Protein 5WSZ (pdb70)

InterPro domains:
  IPR004302 Cellulose/chitin-binding protein, N-terminal [PF03067] (35-198)
  IPR014756 Immunoglobulin E-set [SSF81296] (35-200)
  IPR051024 GlcNAc and Chitin Interaction and Degradation [PTHR34823] (8-205)

Organism: Bacillus thuringiensis subsp. kurstaki (NCBI:txid29339)

Sequence (673 aa):
HGYVESPASRSYLCKQGVNVNCGPIQYEPQSVEGIGGFPQLGPSDGQIAGAGHFPALDVQTVDRWKKVTLNGGTNTFKWKLTAPHSTKEWKYYITKKGWNPNKPLTRSDLDLVPFYVKNDGGARPGTTVTHEANVPTDRSGYHLILAVWEIADTGNAFYQVIDVNLLNNHGYVESPASRSYLCKQGVNVNCGPIQYEPQSVEGIGGFPQLGPSDGQIAGAGHFPALDVQTVDRWKKVTLNGGTNTFKWKLTAPHSTKEWKYYITKKGWNPNKPLTRSDLDLVPFYVKNDGGARPGTTVTHEANVPTDRSGYHLILAVWEIADTGNAFYQVIDVNLLNHGYVESPASRSYLCKQGVNVNCGPIQYEPQSVEGIGGFPQLGPSDGQIAGAGHFPALDVQTVDRWKKVTLNGGTNTFKWKLTAPHSTKEWKYYITKKGWNPNKPLTRSDLDLVPFYVKNDGGARPGTTVTHEANVPTDRSGYHLILAVWEIADTGNAFYQVIDVNLLNHGYVESPASRSYLCKQGVNVNCGPIQYEPQSVEGIGGFPQLGPSDGQIAGAGHFPALDVQTVDRWKKVTLNGGTNTFKWKLTAPHSTKEWKYYITKKGWNPNKPLTRSDLDLVPFYVKNDGGARPGTTVTHEANVPTDRSGYHLILAVWEIADTGNAFYQVIDVNLLN

Foldseek 3Di:
DKAWPPVQFQLNCLLVVNAPDQPPSVVPVQPLKAFDPPPVDWAAFLCQQSRVPSNSRQQFDQPRTDAAEDEAFKDKIKMFHPDWAQFAKKFKKKFDQPADRNDGGGPVRIPRHTQDMGGPPRDTDDRMDMDIGGGDQPHFAWMKMWIWTQHDPDSMIHITIHTHGYDHD/DKAWPPVQFQLNCLLVVVAPDQPDSSNPLQPLKEFDPPPVDWAAFLCQQSRVDRNSSQQFDQPRTDAAEDEFFKDKIKMAHPPWAFFQKKFKKKFDQPADRNGGGHPVRIPSHTQDMGGPNRHTDDRMDMDIGGGDQPHFAWMKMWIKTAHPPPRMIHITIHTHGYHD/DKAWPPVQFQLNCLLVVNAPPQPPSVVPVTPLKAFDPPPVDWAAFLCQASRPPSNSRQQFDPPRTDAAEDEFFKDKIKMAHPDWAFFAKKFKKKFDQDADRNGGGGPVRIPRHGQDMDGPPRDTDDRMDMDIGGGDNPHFAWMKMWIWTCHDPDSMIHITIHTHGYHD/DKAWPPVQFQLNCLLVVVAPPQPPSSVPVTPLKAFDPPPVDWDAFLCQQSRVPSNSSQQFDQPRTDAAEDEFFKDKIKMAAPDWFFFAKKFKKKFDQDADRNHGGGVVRIPSHTQDMGGPRRHIDDRMDMDIGGGDNPHFAWMKMWIKTQGPPDSMIHITIHTHGYDD

Secondary structure (DSSP, 8-state):
-EEEEETTPHHHHHHTTSS---GGGGG-GGG-EEE-STTTSSSPTT-TTTTTS-GGGG---SSSSPPEEEESEEEEEEEEESS---EEEEEEEEB-TT--TTS---GGGB-SS-SEEEE-TTPPP-SEEEEEEEE-SS--EEEEEEEEEEESSSSEEEEEEEEEEEE--/-EEEEETTPHHHHHHTTSS----GGGG-GGG-EEE-STTTSSSPTT-TTTTTS-GGGG---SSSSPPEEE-SEEEEEEEEESS---EEEEEEEEE-TT--TTS---GGGEEEEEEEEEE-TT----SEEEEEEEE-SS--EEEEEEEEEEESSS-EEEEEEEEEEE--/-EEEEETTPHHHHHHTTSS---GGGGG-GGG-EEE-STTTSSSPTT-TTTTTS-GGGG---SSSSPPEEE-SEEEEEEEEESS---EEEEEEEEB-TT--TTS---GGGB-SS-SEEEE-TTPPP-SEEEEEEEE-SS--EEEEEEEEEEESSSSEEEEEEEEEEE--/-EEEEETTPHHHHHHTTSS---GGGGG-GGG-EEE-STTTSSSPTT-TTTTTS-GGGG---SSSSPPEEEESEEEEEEEEESS---EEEEEEEEE-TT--TTS---GGGEEEEEEEEEE-TTPPP-SEEEEEEEE-SS--EEEEEEEEEEESSSSEEEEEEEEEEEE-

Structure (mmCIF, N/CA/C/O backbone):
data_5WSZ
#
_entry.id   5WSZ
#
_cell.length_a   73.021
_cell.length_b   73.446
_cell.length_c   113.583
_cell.angle_alpha   90.00
_cell.angle_beta   90.00
_cell.angle_gamma   90.00
#
_symmetry.space_group_name_H-M   'P 21 21 21'
#
loop_
_entity.id
_entity.type
_entity.pdbx_description
1 polymer LpmO10A
2 non-polymer 'COPPER (II) ION'
3 water water
#
loop_
_atom_site.group_PDB
_atom_site.id
_atom_site.type_symbol
_atom_site.label_atom_id
_atom_site.label_alt_id
_atom_site.label_comp_id
_atom_site.label_asym_id
_atom_site.label_entity_id
_atom_site.label_seq_id
_atom_site.pdbx_PDB_ins_code
_atom_site.Cartn_x
_atom_site.Cartn_y
_atom_site.Cartn_z
_atom_site.occupancy
_atom_site.B_iso_or_equiv
_atom_site.auth_seq_id
_atom_site.auth_comp_id
_atom_site.auth_asym_id
_atom_site.auth_atom_id
_atom_site.pdbx_PDB_model_num
ATOM 1 N N . HIS A 1 1 ? 19.581 -12.995 -15.266 1.00 29.33 1 HIS A N 1
ATOM 2 C CA . HIS A 1 1 ? 19.931 -11.985 -14.277 1.00 26.74 1 HIS A CA 1
ATOM 3 C C . HIS A 1 1 ? 21.435 -11.889 -14.081 1.00 25.03 1 HIS A C 1
ATOM 4 O O . HIS A 1 1 ? 22.151 -12.886 -14.168 1.00 28.72 1 HIS A O 1
ATOM 11 N N . GLY A 1 2 ? 21.903 -10.684 -13.777 1.00 25.45 2 GLY A N 1
ATOM 12 C CA . GLY A 1 2 ? 23.317 -10.454 -13.576 1.00 25.68 2 GLY A CA 1
ATOM 13 C C . GLY A 1 2 ? 23.668 -8.998 -13.351 1.00 23.91 2 GLY A C 1
ATOM 14 O O . GLY A 1 2 ? 22.847 -8.107 -13.563 1.00 26.25 2 GLY A O 1
ATOM 15 N N . TYR A 1 3 ? 24.903 -8.759 -12.924 1.00 27.19 3 TYR A N 1
ATOM 16 C CA . TYR A 1 3 ? 25.386 -7.407 -12.682 1.00 27.83 3 TYR A CA 1
ATOM 17 C C . TYR A 1 3 ? 26.866 -7.303 -13.030 1.00 27.58 3 TYR A C 1
ATOM 18 O O . TYR A 1 3 ? 27.556 -8.315 -13.140 1.00 26.00 3 TYR A O 1
ATOM 27 N N . VAL A 1 4 ? 27.350 -6.077 -13.204 1.00 21.99 4 VAL A N 1
ATOM 28 C CA . VAL A 1 4 ? 28.764 -5.860 -13.479 1.00 21.50 4 VAL A CA 1
ATOM 29 C C . VAL A 1 4 ? 29.564 -5.862 -12.182 1.00 26.10 4 VAL A C 1
ATOM 30 O O . VAL A 1 4 ? 29.499 -4.916 -11.395 1.00 30.92 4 VAL A O 1
ATOM 34 N N . GLU A 1 5 ? 30.313 -6.938 -11.965 1.00 24.00 5 GLU A N 1
ATOM 35 C CA . GLU A 1 5 ? 31.114 -7.099 -10.758 1.00 25.32 5 GLU A CA 1
ATOM 36 C C . GLU A 1 5 ? 32.285 -6.125 -10.727 1.00 25.84 5 GLU A C 1
ATOM 37 O O . GLU A 1 5 ? 32.618 -5.569 -9.680 1.00 27.23 5 GLU A O 1
ATOM 43 N N . SER A 1 6 ? 32.901 -5.919 -11.885 1.00 26.56 6 SER A N 1
ATOM 44 C CA . SER A 1 6 ? 34.093 -5.088 -11.984 1.00 25.10 6 SER A CA 1
ATOM 45 C C . SER A 1 6 ? 34.171 -4.457 -13.372 1.00 21.74 6 SER A C 1
ATOM 46 O O . SER A 1 6 ? 34.195 -5.171 -14.373 1.00 21.45 6 SER A O 1
ATOM 49 N N . PRO A 1 7 ? 34.204 -3.115 -13.439 1.00 21.67 7 PRO A N 1
ATOM 50 C CA . PRO A 1 7 ? 34.136 -2.174 -12.313 1.00 21.00 7 PRO A CA 1
ATOM 51 C C . PRO A 1 7 ? 32.774 -2.166 -11.623 1.00 23.39 7 PRO A C 1
ATOM 52 O O . PRO A 1 7 ? 31.751 -2.305 -12.292 1.00 22.64 7 PRO A O 1
ATOM 56 N N . ALA A 1 8 ? 32.777 -2.000 -10.303 1.00 18.58 8 ALA A N 1
ATOM 57 C CA . ALA A 1 8 ? 31.574 -2.170 -9.496 1.00 19.24 8 ALA A CA 1
ATOM 58 C C . ALA A 1 8 ? 30.450 -1.238 -9.929 1.00 20.23 8 ALA A C 1
ATOM 59 O O . ALA A 1 8 ? 30.572 -0.016 -9.852 1.00 27.46 8 ALA A O 1
ATOM 61 N N . SER A 1 9 ? 29.354 -1.834 -10.383 1.00 20.24 9 SER A N 1
ATOM 62 C CA . SER A 1 9 ? 28.200 -1.077 -10.843 1.00 18.34 9 SER A CA 1
ATOM 63 C C . SER A 1 9 ? 27.489 -0.406 -9.677 1.00 21.43 9 SER A C 1
ATOM 64 O O . SER A 1 9 ? 27.721 -0.749 -8.518 1.00 27.44 9 SER A O 1
ATOM 67 N N . ARG A 1 10 ? 26.630 0.556 -9.997 1.00 22.84 10 ARG A N 1
ATOM 68 C CA . ARG A 1 10 ? 25.889 1.309 -8.991 1.00 21.45 10 ARG A CA 1
ATOM 69 C C . ARG A 1 10 ? 25.068 0.392 -8.089 1.00 24.50 10 ARG A C 1
ATOM 70 O O . ARG A 1 10 ? 25.044 0.568 -6.871 1.00 31.14 10 ARG A O 1
ATOM 78 N N . SER A 1 11 ? 24.401 -0.588 -8.691 1.00 24.88 11 SER A N 1
ATOM 79 C CA . SER A 1 11 ? 23.575 -1.527 -7.941 1.00 24.19 11 SER A CA 1
ATOM 80 C C . SER A 1 11 ? 24.426 -2.473 -7.099 1.00 24.17 11 SER A C 1
ATOM 81 O O . SER A 1 11 ? 24.019 -2.888 -6.015 1.00 27.54 11 SER A O 1
ATOM 84 N N . TYR A 1 12 ? 25.606 -2.815 -7.608 1.00 25.71 12 TYR A N 1
ATOM 85 C CA . TYR A 1 12 ? 26.533 -3.681 -6.887 1.00 21.02 12 TYR A CA 1
ATOM 86 C C . TYR A 1 12 ? 27.039 -3.014 -5.611 1.00 26.40 12 TYR A C 1
ATOM 87 O O . TYR A 1 12 ? 27.117 -3.646 -4.559 1.00 34.79 12 TYR A O 1
ATOM 96 N N . LEU A 1 13 ? 27.382 -1.734 -5.712 1.00 25.95 13 LEU A N 1
ATOM 97 C CA . LEU A 1 13 ? 27.863 -0.978 -4.560 1.00 21.78 13 LEU A CA 1
ATOM 98 C C . LEU A 1 13 ? 26.750 -0.736 -3.543 1.00 25.67 13 LEU A C 1
ATOM 99 O O . LEU A 1 13 ? 27.014 -0.581 -2.351 1.00 29.20 13 LEU A O 1
ATOM 104 N N . CYS A 1 14 ? 25.510 -0.698 -4.021 1.00 24.03 14 CYS A N 1
ATOM 105 C CA . CYS A 1 14 ? 24.350 -0.647 -3.138 1.00 23.78 14 CYS A CA 1
ATOM 106 C C . CYS A 1 14 ? 24.315 -1.905 -2.277 1.00 23.72 14 CYS A C 1
ATOM 107 O O . CYS A 1 14 ? 24.069 -1.843 -1.072 1.00 25.84 14 CYS A O 1
ATOM 110 N N . LYS A 1 15 ? 24.559 -3.045 -2.914 1.00 26.01 15 LYS A N 1
ATOM 111 C CA . LYS A 1 15 ? 24.587 -4.336 -2.237 1.00 25.44 15 LYS A CA 1
ATOM 112 C C . LYS A 1 15 ? 25.713 -4.406 -1.214 1.00 28.30 15 LYS A C 1
ATOM 113 O O . LYS A 1 15 ? 25.544 -4.962 -0.129 1.00 35.64 15 LYS A O 1
ATOM 119 N N . GLN A 1 16 ? 26.857 -3.824 -1.557 1.00 23.05 16 GLN A N 1
ATOM 120 C CA . GLN A 1 16 ? 28.008 -3.821 -0.664 1.00 22.17 16 GLN A CA 1
ATOM 121 C C . GLN A 1 16 ? 27.914 -2.751 0.421 1.00 22.11 16 GLN A C 1
ATOM 122 O O . GLN A 1 16 ? 28.811 -2.624 1.252 1.00 29.90 16 GLN A O 1
ATOM 128 N N . GLY A 1 17 ? 26.827 -1.987 0.413 1.00 21.28 17 GLY A N 1
ATOM 129 C CA . GLY A 1 17 ? 26.622 -0.959 1.416 1.00 19.80 17 GLY A CA 1
ATOM 130 C C . GLY A 1 17 ? 27.493 0.265 1.204 1.00 24.85 17 GLY A C 1
ATOM 131 O O . GLY A 1 17 ? 27.631 1.100 2.098 1.00 26.00 17 GLY A O 1
ATOM 132 N N . VAL A 1 18 ? 28.084 0.374 0.018 1.00 25.21 18 VAL A N 1
ATOM 133 C CA . VAL A 1 18 ? 28.916 1.524 -0.314 1.00 17.75 18 VAL A CA 1
ATOM 134 C C . VAL A 1 18 ? 28.024 2.699 -0.695 1.00 26.60 18 VAL A C 1
ATOM 135 O O . VAL A 1 18 ? 28.226 3.823 -0.236 1.00 32.82 18 VAL A O 1
ATOM 139 N N . ASN A 1 19 ? 27.033 2.429 -1.538 1.00 27.14 19 ASN A N 1
ATOM 140 C CA . ASN A 1 19 ? 25.950 3.371 -1.785 1.00 27.64 19 ASN A CA 1
ATOM 141 C C . ASN A 1 19 ? 24.848 3.204 -0.743 1.00 28.71 19 ASN A C 1
ATOM 142 O O . ASN A 1 19 ? 24.712 2.138 -0.142 1.00 28.40 19 ASN A O 1
ATOM 147 N N . VAL A 1 20 ? 24.064 4.256 -0.526 1.00 31.11 20 VAL A N 1
ATOM 148 C CA . VAL A 1 20 ? 22.986 4.207 0.455 1.00 29.29 20 VAL A CA 1
ATOM 149 C C . VAL A 1 20 ? 21.653 4.647 -0.144 1.00 30.29 20 VAL A C 1
ATOM 150 O O . VAL A 1 20 ? 21.618 5.333 -1.166 1.00 33.13 20 VAL A O 1
ATOM 154 N N . ASN A 1 21 ? 20.565 4.229 0.501 1.00 30.12 21 ASN A N 1
ATOM 155 C CA . ASN A 1 21 ? 19.202 4.571 0.096 1.00 39.31 21 ASN A CA 1
ATOM 156 C C . ASN A 1 21 ? 18.864 4.100 -1.318 1.00 33.10 21 ASN A C 1
ATOM 157 O O . ASN A 1 21 ? 18.316 4.860 -2.116 1.00 34.02 21 ASN A O 1
ATOM 162 N N . CYS A 1 22 ? 19.197 2.849 -1.627 1.00 30.60 22 CYS A N 1
ATOM 163 C CA . CYS A 1 22 ? 18.975 2.319 -2.969 1.00 36.06 22 CYS A CA 1
ATOM 164 C C . CYS A 1 22 ? 17.662 1.548 -3.132 1.00 36.43 22 CYS A C 1
ATOM 165 O O . CYS A 1 22 ? 17.346 1.091 -4.229 1.00 37.88 22 CYS A O 1
ATOM 168 N N . GLY A 1 23 ? 16.889 1.416 -2.059 1.00 30.27 23 GLY A N 1
ATOM 169 C CA . GLY A 1 23 ? 15.677 0.616 -2.115 1.00 32.14 23 GLY A CA 1
ATOM 170 C C . GLY A 1 23 ? 15.981 -0.873 -2.132 1.00 31.17 23 GLY A C 1
ATOM 171 O O . GLY A 1 23 ? 17.061 -1.284 -1.724 1.00 34.04 23 GLY A O 1
ATOM 172 N N . PRO A 1 24 ? 15.027 -1.688 -2.614 1.00 34.26 24 PRO A N 1
ATOM 173 C CA . PRO A 1 24 ? 15.083 -3.156 -2.629 1.00 33.33 24 PRO A CA 1
ATOM 174 C C . PRO A 1 24 ? 16.244 -3.689 -3.458 1.00 31.31 24 PRO A C 1
ATOM 175 O O . PRO A 1 24 ? 16.784 -4.748 -3.136 1.00 35.10 24 PRO A O 1
ATOM 179 N N . ILE A 1 25 ? 16.611 -2.970 -4.516 1.00 32.62 25 ILE A N 1
ATOM 180 C CA . ILE A 1 25 ? 17.669 -3.404 -5.426 1.00 31.69 25 ILE A CA 1
ATOM 181 C C . ILE A 1 25 ? 18.983 -3.670 -4.684 1.00 29.22 25 ILE A C 1
ATOM 182 O O . ILE A 1 25 ? 19.868 -4.349 -5.204 1.00 33.84 25 ILE A O 1
ATOM 187 N N . GLN A 1 26 ? 19.105 -3.134 -3.471 1.00 26.79 26 GLN A N 1
ATOM 188 C CA . GLN A 1 26 ? 20.277 -3.381 -2.640 1.00 23.84 26 GLN A CA 1
ATOM 189 C C . GLN A 1 26 ? 20.399 -4.868 -2.319 1.00 29.76 26 GLN A C 1
ATOM 190 O O . GLN A 1 26 ? 21.482 -5.344 -2.000 1.00 29.87 26 GLN A O 1
ATOM 196 N N . TYR A 1 27 ? 19.288 -5.598 -2.386 1.00 33.65 27 TYR A N 1
ATOM 197 C CA . TYR A 1 27 ? 19.319 -7.030 -2.104 1.00 32.23 27 TYR A CA 1
ATOM 198 C C . TYR A 1 27 ? 19.310 -7.879 -3.371 1.00 28.32 27 TYR A C 1
ATOM 199 O O . TYR A 1 27 ? 19.346 -9.107 -3.296 1.00 33.98 27 TYR A O 1
ATOM 208 N N . GLU A 1 28 ? 19.259 -7.235 -4.532 1.00 31.30 28 GLU A N 1
ATOM 209 C CA . GLU A 1 28 ? 19.323 -7.968 -5.795 1.00 27.65 28 GLU A CA 1
ATOM 210 C C . GLU A 1 28 ? 19.935 -7.152 -6.933 1.00 28.89 28 GLU A C 1
ATOM 211 O O . GLU A 1 28 ? 19.231 -6.776 -7.869 1.00 30.17 28 GLU A O 1
ATOM 217 N N . PRO A 1 29 ? 21.249 -6.878 -6.863 1.00 30.99 29 PRO A N 1
ATOM 218 C CA . PRO A 1 29 ? 21.912 -6.092 -7.911 1.00 28.73 29 PRO A CA 1
ATOM 219 C C . PRO A 1 29 ? 21.808 -6.748 -9.289 1.00 28.25 29 PRO A C 1
ATOM 220 O O . PRO A 1 29 ? 21.905 -6.070 -10.311 1.00 31.72 29 PRO A O 1
ATOM 224 N N . GLN A 1 30 ? 21.624 -8.063 -9.301 1.00 28.16 30 GLN A N 1
ATOM 225 C CA . GLN A 1 30 ? 21.488 -8.833 -10.534 1.00 28.51 30 GLN A CA 1
ATOM 226 C C . GLN A 1 30 ? 20.186 -8.581 -11.302 1.00 30.69 30 GLN A C 1
ATOM 227 O O . GLN A 1 30 ? 20.037 -9.040 -12.433 1.00 27.26 30 GLN A O 1
ATOM 233 N N . SER A 1 31 ? 19.245 -7.864 -10.693 1.00 32.35 31 SER A N 1
ATOM 234 C CA . SER A 1 31 ? 17.883 -7.819 -11.222 1.00 24.77 31 SER A CA 1
ATOM 235 C C . SER A 1 31 ? 17.434 -6.497 -11.852 1.00 26.87 31 SER A C 1
ATOM 236 O O . SER A 1 31 ? 16.245 -6.185 -11.831 1.00 25.47 31 SER A O 1
ATOM 239 N N . VAL A 1 3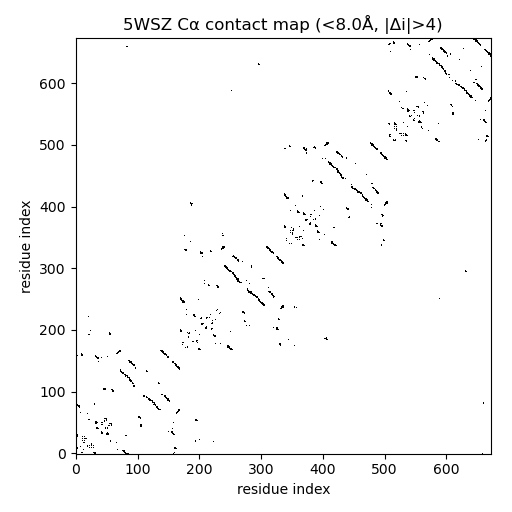2 ? 18.354 -5.727 -12.424 1.00 29.64 32 VAL A N 1
ATOM 240 C CA . VAL A 1 32 ? 17.952 -4.492 -13.094 1.00 26.62 32 VAL A CA 1
ATOM 241 C C . VAL A 1 32 ? 17.507 -4.782 -14.528 1.00 27.51 32 VAL A C 1
ATOM 242 O O . VAL A 1 32 ? 18.233 -4.514 -15.486 1.00 28.65 32 VAL A O 1
ATOM 246 N N . GLU A 1 33 ? 16.310 -5.343 -14.664 1.00 27.37 33 GLU A N 1
ATOM 247 C CA . GLU A 1 33 ? 15.800 -5.765 -15.964 1.00 26.17 33 GLU A CA 1
ATOM 248 C C . GLU A 1 33 ? 14.707 -4.836 -16.479 1.00 29.12 33 GLU A C 1
ATOM 249 O O . GLU A 1 33 ? 13.802 -4.454 -15.738 1.00 31.40 33 GLU A O 1
ATOM 255 N N . GLY A 1 34 ? 14.801 -4.478 -17.754 1.00 30.32 34 GLY A N 1
ATOM 256 C CA . GLY A 1 34 ? 13.778 -3.685 -18.405 1.00 25.25 34 GLY A CA 1
ATOM 257 C C . GLY A 1 34 ? 13.646 -4.105 -19.853 1.00 25.96 34 GLY A C 1
ATOM 258 O O . GLY A 1 34 ? 14.317 -5.038 -20.292 1.00 27.00 34 GLY A O 1
ATOM 259 N N . ILE A 1 35 ? 12.772 -3.428 -20.591 1.00 29.34 35 ILE A N 1
ATOM 260 C CA . ILE A 1 35 ? 12.613 -3.676 -22.020 1.00 32.18 35 ILE A CA 1
ATOM 261 C C . ILE A 1 35 ? 13.946 -3.504 -22.747 1.00 32.71 35 ILE A C 1
ATOM 262 O O . ILE A 1 35 ? 14.719 -2.599 -22.435 1.00 32.77 35 ILE A O 1
ATOM 267 N N . GLY A 1 36 ? 14.214 -4.385 -23.706 1.00 31.66 36 GLY A N 1
ATOM 268 C CA . GLY A 1 36 ? 15.454 -4.338 -24.457 1.00 29.10 36 GLY A CA 1
ATOM 269 C C . GLY A 1 36 ? 15.350 -3.533 -25.737 1.00 30.54 36 GLY A C 1
ATOM 270 O O . GLY A 1 36 ? 14.424 -2.743 -25.913 1.00 29.60 36 GLY A O 1
ATOM 271 N N . GLY A 1 37 ? 16.310 -3.737 -26.633 1.00 27.01 37 GLY A N 1
ATOM 272 C CA . GLY A 1 37 ? 16.355 -3.011 -27.887 1.00 28.78 37 GLY A CA 1
ATOM 273 C C . GLY A 1 37 ? 16.837 -1.587 -27.697 1.00 33.57 37 GLY A C 1
ATOM 274 O O . GLY A 1 37 ? 16.438 -0.680 -28.426 1.00 39.19 37 GLY A O 1
ATOM 275 N N . PHE A 1 38 ? 17.706 -1.395 -26.710 1.00 35.63 38 PHE A N 1
ATOM 276 C CA . PHE A 1 38 ? 18.281 -0.086 -26.429 1.00 31.61 38 PHE A CA 1
ATOM 277 C C . PHE A 1 38 ? 19.299 0.231 -27.521 1.00 33.64 38 PHE A C 1
ATOM 278 O O . PHE A 1 38 ? 20.013 -0.664 -27.974 1.00 37.13 38 PHE A O 1
ATOM 286 N N . PRO A 1 39 ? 19.378 1.501 -27.953 1.00 28.93 39 PRO A N 1
ATOM 287 C CA . PRO A 1 39 ? 18.655 2.680 -27.464 1.00 28.43 39 PRO A CA 1
ATOM 288 C C . PRO A 1 39 ? 17.362 2.972 -28.213 1.00 28.93 39 PRO A C 1
ATOM 289 O O . PRO A 1 39 ? 16.661 3.919 -27.859 1.00 27.39 39 PRO A O 1
ATOM 293 N N . GLN A 1 40 ? 17.059 2.180 -29.236 1.00 34.13 40 GLN A N 1
ATOM 294 C CA . GLN A 1 40 ? 15.876 2.419 -30.053 1.00 33.51 40 GLN A CA 1
ATOM 295 C C . GLN A 1 40 ? 14.617 2.207 -29.223 1.00 34.14 40 GLN A C 1
ATOM 296 O O . GLN A 1 40 ? 13.707 3.037 -29.226 1.00 33.77 40 GLN A O 1
ATOM 302 N N . LEU A 1 41 ? 14.578 1.084 -28.513 1.00 33.70 41 LEU A N 1
ATOM 303 C CA . LEU A 1 41 ? 13.546 0.816 -27.519 1.00 36.44 41 LEU A CA 1
ATOM 304 C C . LEU A 1 41 ? 14.139 0.876 -26.115 1.00 36.33 41 LEU A C 1
ATOM 305 O O . LEU A 1 41 ? 15.195 1.473 -25.903 1.00 35.82 41 LEU A O 1
ATOM 310 N N . GLY A 1 42 ? 13.455 0.257 -25.158 1.00 36.38 42 GLY A N 1
ATOM 311 C CA . GLY A 1 42 ? 13.946 0.192 -23.794 1.00 31.86 42 GLY A CA 1
ATOM 312 C C . GLY A 1 42 ? 13.239 1.131 -22.838 1.00 31.09 42 GLY A C 1
ATOM 313 O O . GLY A 1 42 ? 12.228 1.735 -23.193 1.00 36.81 42 GLY A O 1
ATOM 314 N N . PRO A 1 43 ? 13.771 1.253 -21.611 1.00 28.76 43 PRO A N 1
ATOM 315 C CA . PRO A 1 43 ? 13.212 2.129 -20.575 1.00 29.19 43 PRO A CA 1
ATOM 316 C C . PRO A 1 43 ? 13.187 3.583 -21.025 1.00 30.65 43 PRO A C 1
ATOM 317 O O . PRO A 1 43 ? 14.074 4.009 -21.762 1.00 28.39 43 PRO A O 1
ATOM 321 N N . SER A 1 44 ? 12.182 4.332 -20.583 1.00 28.99 44 SER A N 1
ATOM 322 C CA . SER A 1 44 ? 12.047 5.729 -20.974 1.00 29.21 44 SER A CA 1
ATOM 323 C C . SER A 1 44 ? 13.215 6.557 -20.451 1.00 29.86 44 SER A C 1
ATOM 324 O O . SER A 1 44 ? 13.907 6.146 -19.520 1.00 27.32 44 SER A O 1
ATOM 327 N N . ASP A 1 45 ? 13.439 7.712 -21.070 1.00 29.29 45 ASP A N 1
ATOM 328 C CA . ASP A 1 45 ? 14.441 8.660 -20.596 1.00 25.06 45 ASP A CA 1
ATOM 329 C C . ASP A 1 45 ? 14.210 9.014 -19.132 1.00 27.62 45 ASP A C 1
ATOM 330 O O . ASP A 1 45 ? 13.072 9.201 -18.702 1.00 28.53 45 ASP A O 1
ATOM 335 N N . GLY A 1 46 ? 15.294 9.099 -18.368 1.00 29.53 46 GLY A N 1
ATOM 336 C CA . GLY A 1 46 ? 15.194 9.379 -16.948 1.00 26.35 46 GLY A CA 1
ATOM 337 C C . GLY A 1 46 ? 14.868 8.127 -16.159 1.00 29.50 46 GLY A C 1
ATOM 338 O O . GLY A 1 46 ? 14.694 8.175 -14.941 1.00 39.97 46 GLY A O 1
ATOM 339 N N . GLN A 1 47 ? 14.788 7.000 -16.859 1.00 28.30 47 GLN A N 1
ATOM 340 C CA . GLN A 1 47 ? 14.447 5.730 -16.233 1.00 27.01 47 GLN A CA 1
ATOM 341 C C . GLN A 1 47 ? 15.386 4.627 -16.707 1.00 32.00 47 GLN A C 1
ATOM 342 O O . GLN A 1 47 ? 15.079 3.442 -16.583 1.00 37.68 47 GLN A O 1
ATOM 348 N N . ILE A 1 48 ? 16.534 5.028 -17.243 1.00 32.76 48 ILE A N 1
ATOM 349 C CA . ILE A 1 48 ? 17.500 4.085 -17.796 1.00 25.85 48 ILE A CA 1
ATOM 350 C C . ILE A 1 48 ? 18.240 3.332 -16.696 1.00 23.37 48 ILE A C 1
ATOM 351 O O . ILE A 1 48 ? 18.455 2.124 -16.794 1.00 24.30 48 ILE A O 1
ATOM 356 N N . ALA A 1 49 ? 18.616 4.051 -15.644 1.00 22.83 49 ALA A N 1
ATOM 357 C CA . ALA A 1 49 ? 19.409 3.471 -14.567 1.00 21.53 49 ALA A CA 1
ATOM 358 C C . ALA A 1 49 ? 18.641 2.382 -13.826 1.00 28.57 49 ALA A C 1
ATOM 359 O O . ALA A 1 49 ? 19.230 1.403 -13.369 1.00 28.59 49 ALA A O 1
ATOM 361 N N . GLY A 1 50 ? 17.329 2.552 -13.707 1.00 32.76 50 GLY A N 1
ATOM 362 C CA . GLY A 1 50 ? 16.507 1.549 -13.057 1.00 34.57 50 GLY A CA 1
ATOM 363 C C . GLY A 1 50 ? 15.785 0.629 -14.025 1.00 37.74 50 GLY A C 1
ATOM 364 O O . GLY A 1 50 ? 15.189 -0.365 -13.609 1.00 43.46 50 GLY A O 1
ATOM 365 N N . ALA A 1 51 ? 15.852 0.954 -15.314 1.00 32.14 51 ALA A N 1
ATOM 366 C CA . ALA A 1 51 ? 15.255 0.136 -16.373 1.00 29.03 51 ALA A CA 1
ATOM 367 C C . ALA A 1 51 ? 13.733 0.015 -16.253 1.00 31.17 51 ALA A C 1
ATOM 368 O O . ALA A 1 51 ? 13.157 -1.008 -16.621 1.00 32.57 51 ALA A O 1
ATOM 370 N N . GLY A 1 52 ? 13.087 1.057 -15.739 1.00 32.07 52 GLY A N 1
ATOM 371 C CA . GLY A 1 52 ? 11.638 1.079 -15.633 1.00 33.06 52 GLY A CA 1
ATOM 372 C C . GLY A 1 52 ? 11.150 0.594 -14.283 1.00 38.79 52 GLY A C 1
ATOM 373 O O . GLY A 1 52 ? 10.016 0.859 -13.884 1.00 42.05 52 GLY A O 1
ATOM 374 N N . HIS A 1 53 ? 12.013 -0.133 -13.584 1.00 37.95 53 HIS A N 1
ATOM 375 C CA . HIS A 1 53 ? 11.758 -0.524 -12.207 1.00 33.05 53 HIS A CA 1
ATOM 376 C C . HIS A 1 53 ? 12.817 0.138 -11.335 1.00 41.19 53 HIS A C 1
ATOM 377 O O . HIS A 1 53 ? 13.664 0.861 -11.850 1.00 53.30 53 HIS A O 1
ATOM 384 N N . PHE A 1 54 ? 12.756 -0.085 -10.025 1.00 37.47 54 PHE A N 1
ATOM 385 C CA . PHE A 1 54 ? 13.743 0.468 -9.090 1.00 40.84 54 PHE A CA 1
ATOM 386 C C . PHE A 1 54 ? 14.085 1.950 -9.335 1.00 35.87 54 PHE A C 1
ATOM 387 O O . PHE A 1 54 ? 15.233 2.271 -9.641 1.00 40.85 54 PHE A O 1
ATOM 395 N N . PRO A 1 55 ? 13.093 2.853 -9.205 1.00 37.65 55 PRO A N 1
ATOM 396 C CA . PRO A 1 55 ? 13.298 4.290 -9.453 1.00 34.55 55 PRO A CA 1
ATOM 397 C C . PRO A 1 55 ? 14.396 4.972 -8.627 1.00 36.97 55 PRO A C 1
ATOM 398 O O . PRO A 1 55 ? 14.846 6.048 -9.022 1.00 38.26 55 PRO A O 1
ATOM 402 N N . ALA A 1 56 ? 14.808 4.379 -7.510 1.00 34.04 56 ALA A N 1
ATOM 403 C CA . ALA A 1 56 ? 15.795 5.009 -6.634 1.00 33.13 56 ALA A CA 1
ATOM 404 C C . ALA A 1 56 ? 17.134 5.206 -7.342 1.00 34.97 56 ALA A C 1
ATOM 405 O O . ALA A 1 56 ? 17.856 6.166 -7.072 1.00 40.61 56 ALA A O 1
ATOM 407 N N . LEU A 1 57 ? 17.456 4.287 -8.244 1.00 37.24 57 LEU A N 1
ATOM 408 C CA . LEU A 1 57 ? 18.689 4.346 -9.022 1.00 27.46 57 LEU A CA 1
ATOM 409 C C . LEU A 1 57 ? 18.711 5.488 -10.040 1.00 27.47 57 LEU A C 1
ATOM 410 O O . LEU A 1 57 ? 19.776 5.870 -10.524 1.00 29.22 57 LEU A O 1
ATOM 415 N N . ASP A 1 58 ? 17.540 6.029 -10.363 1.00 29.14 58 ASP A N 1
ATOM 416 C CA . ASP A 1 58 ? 17.430 7.034 -11.418 1.00 29.16 58 ASP A CA 1
ATOM 417 C C . ASP A 1 58 ? 17.740 8.446 -10.927 1.00 26.96 58 ASP A C 1
ATOM 418 O O . ASP A 1 58 ? 17.841 9.377 -11.726 1.00 26.76 58 ASP A O 1
ATOM 423 N N . VAL A 1 59 ? 17.884 8.603 -9.616 1.00 26.80 59 VAL A N 1
ATOM 424 C CA . VAL A 1 59 ? 18.275 9.883 -9.035 1.00 29.07 59 VAL A CA 1
ATOM 425 C C . VAL A 1 59 ? 19.695 10.223 -9.477 1.00 30.31 59 VAL A C 1
ATOM 426 O O . VAL A 1 59 ? 20.583 9.373 -9.423 1.00 33.63 59 VAL A O 1
ATOM 430 N N . GLN A 1 60 ? 19.917 11.459 -9.917 1.00 29.62 60 GLN A N 1
ATOM 431 C CA . GLN A 1 60 ? 21.220 11.815 -10.464 1.00 31.46 60 GLN A CA 1
ATOM 432 C C . GLN A 1 60 ? 21.694 13.198 -10.022 1.00 31.82 60 GLN A C 1
ATOM 433 O O . GLN A 1 60 ? 21.148 14.218 -10.443 1.00 34.03 60 GLN A O 1
ATOM 439 N N . THR A 1 61 ? 22.723 13.217 -9.178 1.00 30.72 61 THR A N 1
ATOM 440 C CA . THR A 1 61 ? 23.443 14.441 -8.833 1.00 31.21 61 THR A CA 1
ATOM 441 C C . THR A 1 61 ? 24.937 14.142 -8.797 1.00 32.80 61 THR A C 1
ATOM 442 O O . THR A 1 61 ? 25.352 12.999 -8.987 1.00 33.91 61 THR A O 1
ATOM 446 N N . VAL A 1 62 ? 25.744 15.170 -8.555 1.00 27.09 62 VAL A N 1
ATOM 447 C CA . VAL A 1 62 ? 27.193 15.010 -8.536 1.00 33.11 62 VAL A CA 1
ATOM 448 C C . VAL A 1 62 ? 27.688 14.205 -7.332 1.00 33.63 62 VAL A C 1
ATOM 449 O O . VAL A 1 62 ? 28.702 13.513 -7.421 1.00 33.76 62 VAL A O 1
ATOM 453 N N . ASP A 1 63 ? 26.979 14.297 -6.210 1.00 30.18 63 ASP A N 1
ATOM 454 C CA . ASP A 1 63 ? 27.429 13.654 -4.978 1.00 32.94 63 ASP A CA 1
ATOM 455 C C . ASP A 1 63 ? 26.560 12.477 -4.530 1.00 29.35 63 ASP A C 1
ATOM 456 O O . ASP A 1 63 ? 26.841 11.854 -3.506 1.00 34.86 63 ASP A O 1
ATOM 461 N N . ARG A 1 64 ? 25.508 12.177 -5.286 1.00 25.41 64 ARG A N 1
ATOM 462 C CA . ARG A 1 64 ? 24.580 11.108 -4.915 1.00 26.62 64 ARG A CA 1
ATOM 463 C C . ARG A 1 64 ? 25.231 9.728 -4.815 1.00 24.15 64 ARG A C 1
ATOM 464 O O . ARG A 1 64 ? 24.924 8.958 -3.906 1.00 25.42 64 ARG A O 1
ATOM 472 N N . TRP A 1 65 ? 26.131 9.418 -5.742 1.00 30.15 65 TRP A N 1
ATOM 473 C CA . TRP A 1 65 ? 26.695 8.074 -5.810 1.00 25.60 65 TRP A CA 1
ATOM 474 C C . TRP A 1 65 ? 28.203 8.063 -5.590 1.00 23.25 65 TRP A C 1
ATOM 475 O O . TRP A 1 65 ? 28.886 9.053 -5.844 1.00 21.92 65 TRP A O 1
ATOM 486 N N . LYS A 1 66 ? 28.711 6.933 -5.109 1.00 23.42 66 LYS A N 1
ATOM 487 C CA . LYS A 1 66 ? 30.145 6.747 -4.930 1.00 24.14 66 LYS A CA 1
ATOM 488 C C . LYS A 1 66 ? 30.766 6.312 -6.250 1.00 22.58 66 LYS A C 1
ATOM 489 O O . LYS A 1 66 ? 30.209 5.474 -6.957 1.00 23.06 66 LYS A O 1
ATOM 495 N N . LYS A 1 67 ? 31.920 6.882 -6.582 1.00 24.92 67 LYS A N 1
ATOM 496 C CA . LYS A 1 67 ? 32.509 6.670 -7.898 1.00 23.55 67 LYS A CA 1
ATOM 497 C C . LYS A 1 67 ? 33.610 5.617 -7.890 1.00 25.18 67 LYS A C 1
ATOM 498 O O . LYS A 1 67 ? 34.387 5.517 -6.941 1.00 24.25 67 LYS A O 1
ATOM 504 N N . VAL A 1 68 ? 33.667 4.838 -8.965 1.00 27.82 68 VAL A N 1
ATOM 505 C CA . VAL A 1 68 ? 34.769 3.915 -9.202 1.00 23.80 68 VAL A CA 1
ATOM 506 C C . VAL A 1 68 ? 35.813 4.597 -10.077 1.00 23.83 68 VAL A C 1
ATOM 507 O O . VAL A 1 68 ? 35.477 5.214 -11.082 1.00 24.72 68 VAL A O 1
ATOM 511 N N . THR A 1 69 ? 37.080 4.491 -9.699 1.00 20.18 69 THR A N 1
ATOM 512 C CA . THR A 1 69 ? 38.126 5.185 -10.435 1.00 19.76 69 THR A CA 1
ATOM 513 C C . THR A 1 69 ? 38.677 4.306 -11.552 1.00 26.03 69 THR A C 1
ATOM 514 O O . THR A 1 69 ? 39.082 3.167 -11.320 1.00 24.14 69 THR A O 1
ATOM 518 N N . LEU A 1 70 ? 38.688 4.849 -12.766 1.00 26.73 70 LEU A N 1
ATOM 519 C CA . LEU A 1 70 ? 39.123 4.101 -13.938 1.00 19.12 70 LEU A CA 1
ATOM 520 C C . LEU A 1 70 ? 40.045 4.935 -14.813 1.00 23.54 70 LEU A C 1
ATOM 521 O O . LEU A 1 70 ? 39.902 6.154 -14.900 1.00 30.29 70 LEU A O 1
ATOM 526 N N . ASN A 1 71 ? 40.991 4.267 -15.460 1.00 23.24 71 ASN A N 1
ATOM 527 C CA . ASN A 1 71 ? 41.779 4.894 -16.506 1.00 24.28 71 ASN A CA 1
ATOM 528 C C . ASN A 1 71 ? 41.084 4.735 -17.847 1.00 29.52 71 ASN A C 1
ATOM 529 O O . ASN A 1 71 ? 40.389 3.746 -18.074 1.00 28.09 71 ASN A O 1
ATOM 534 N N . GLY A 1 72 ? 41.260 5.708 -18.732 1.00 30.77 72 GLY A N 1
ATOM 535 C CA . GLY A 1 72 ? 40.806 5.549 -20.098 1.00 28.43 72 GLY A CA 1
ATOM 536 C C . GLY A 1 72 ? 41.673 4.507 -20.772 1.00 32.08 72 GLY A C 1
ATOM 537 O O . GLY A 1 72 ? 42.742 4.164 -20.265 1.00 28.81 72 GLY A O 1
ATOM 538 N N . GLY A 1 73 ? 41.234 4.010 -21.920 1.00 26.45 73 GLY A N 1
ATOM 539 C CA . GLY A 1 73 ? 41.996 2.991 -22.611 1.00 25.34 73 GLY A CA 1
ATOM 540 C C . GLY A 1 73 ? 41.474 1.617 -22.253 1.00 26.38 73 GLY A C 1
ATOM 541 O O . GLY A 1 73 ? 40.313 1.467 -21.873 1.00 31.27 73 GLY A O 1
ATOM 542 N N . THR A 1 74 ? 42.335 0.612 -22.370 1.00 27.56 74 THR A N 1
ATOM 543 C CA . THR A 1 74 ? 41.929 -0.768 -22.142 1.00 28.99 74 THR A CA 1
ATOM 544 C C . THR A 1 74 ? 41.505 -1.025 -20.700 1.00 27.11 74 THR A C 1
ATOM 545 O O . THR A 1 74 ? 42.233 -0.715 -19.757 1.00 27.06 74 THR A O 1
ATOM 549 N N . ASN A 1 75 ? 40.315 -1.596 -20.547 1.00 28.46 75 ASN A N 1
ATOM 550 C CA . ASN A 1 75 ? 39.782 -1.952 -19.241 1.00 20.30 75 ASN A CA 1
ATOM 551 C C . ASN A 1 75 ? 39.117 -3.319 -19.310 1.00 24.91 75 ASN A C 1
ATOM 552 O O . ASN A 1 75 ? 38.553 -3.689 -20.339 1.00 32.40 75 ASN A O 1
ATOM 557 N N . THR A 1 76 ? 39.185 -4.071 -18.219 1.00 28.82 76 THR A N 1
ATOM 558 C CA . THR A 1 76 ? 38.522 -5.365 -18.155 1.00 33.93 76 THR A CA 1
ATOM 559 C C . THR A 1 76 ? 37.154 -5.213 -17.502 1.00 32.29 76 THR A C 1
ATOM 560 O O . THR A 1 76 ? 37.041 -4.671 -16.403 1.00 35.98 76 THR A O 1
ATOM 564 N N . PHE A 1 77 ? 36.118 -5.695 -18.179 1.00 28.62 77 PHE A N 1
ATOM 565 C CA . PHE A 1 77 ? 34.763 -5.618 -17.647 1.00 26.50 77 PHE A CA 1
ATOM 566 C C . PHE A 1 77 ? 34.246 -7.008 -17.311 1.00 27.80 77 PHE A C 1
ATOM 567 O O . PHE A 1 77 ? 34.078 -7.850 -18.193 1.00 33.44 77 PHE A O 1
ATOM 575 N N . LYS A 1 78 ? 33.989 -7.240 -16.029 1.00 27.08 78 LYS A N 1
ATOM 576 C CA . LYS A 1 78 ? 33.591 -8.561 -15.566 1.00 29.62 78 LYS A CA 1
ATOM 577 C C . LYS A 1 78 ? 32.171 -8.549 -15.022 1.00 28.69 78 LYS A C 1
ATOM 578 O O . LYS A 1 78 ? 31.875 -7.877 -14.035 1.00 31.44 78 LYS A O 1
ATOM 584 N N . TRP A 1 79 ? 31.297 -9.302 -15.679 1.00 29.00 79 TRP A N 1
ATOM 585 C CA . TRP A 1 79 ? 29.942 -9.502 -15.194 1.00 28.95 79 TRP A CA 1
ATOM 586 C C . TRP A 1 79 ? 29.860 -10.667 -14.221 1.00 29.94 79 TRP A C 1
ATOM 587 O O . TRP A 1 79 ? 30.688 -11.577 -14.249 1.00 32.55 79 TRP A O 1
ATOM 598 N N . LYS A 1 80 ? 28.852 -10.627 -13.361 1.00 36.55 80 LYS A N 1
ATOM 599 C CA . LYS A 1 80 ? 28.422 -11.811 -12.636 1.00 36.76 80 LYS A CA 1
ATOM 600 C C . LYS A 1 80 ? 26.970 -12.101 -12.930 1.00 30.66 80 LYS A C 1
ATOM 601 O O . LYS A 1 80 ? 26.101 -11.273 -12.674 1.00 32.09 80 LYS A O 1
ATOM 607 N N . LEU A 1 81 ? 26.721 -13.302 -13.438 1.00 27.22 81 LEU A N 1
ATOM 608 C CA . LEU A 1 81 ? 25.391 -13.699 -13.859 1.00 28.39 81 LEU A CA 1
ATOM 609 C C . LEU A 1 81 ? 24.820 -14.716 -12.880 1.00 28.59 81 LEU A C 1
ATOM 610 O O . LEU A 1 81 ? 25.359 -15.814 -12.732 1.00 32.96 81 LEU A O 1
ATOM 615 N N . THR A 1 82 ? 23.727 -14.357 -12.214 1.00 31.90 82 THR A N 1
ATOM 616 C CA . THR A 1 82 ? 23.105 -15.276 -11.272 1.00 26.20 82 THR A CA 1
ATOM 617 C C . THR A 1 82 ? 22.207 -16.241 -12.030 1.00 28.97 82 THR A C 1
ATOM 618 O O . THR A 1 82 ? 21.896 -17.329 -11.547 1.00 36.37 82 THR A O 1
ATOM 622 N N . ALA A 1 83 ? 21.803 -15.837 -13.230 1.00 31.83 83 ALA A N 1
ATOM 623 C CA . ALA A 1 83 ? 21.131 -16.740 -14.150 1.00 29.89 83 ALA A CA 1
ATOM 624 C C . ALA A 1 83 ? 21.560 -16.417 -15.576 1.00 31.74 83 ALA A C 1
ATOM 625 O O . ALA A 1 83 ? 21.258 -15.340 -16.088 1.00 30.53 83 ALA A O 1
ATOM 627 N N . PRO A 1 84 ? 22.267 -17.354 -16.220 1.00 31.98 84 PRO A N 1
ATOM 628 C CA . PRO A 1 84 ? 22.694 -17.227 -17.616 1.00 30.99 84 PRO A CA 1
ATOM 629 C C . PRO A 1 84 ? 21.529 -17.335 -18.594 1.00 33.95 84 PRO A C 1
ATOM 630 O O . PRO A 1 84 ? 20.676 -18.208 -18.438 1.00 36.38 84 PRO A O 1
ATOM 634 N N . HIS A 1 85 ? 21.501 -16.459 -19.592 1.00 33.07 85 HIS A N 1
ATOM 635 C CA . HIS A 1 85 ? 20.429 -16.465 -20.578 1.00 30.41 85 HIS A CA 1
ATOM 636 C C . HIS A 1 85 ? 21.007 -16.455 -21.983 1.00 38.26 85 HIS A C 1
ATOM 637 O O . HIS A 1 85 ? 22.143 -16.024 -22.179 1.00 39.62 85 HIS A O 1
ATOM 644 N N . SER A 1 86 ? 20.240 -16.942 -22.955 1.00 34.95 86 SER A N 1
ATOM 645 C CA . SER A 1 86 ? 20.638 -16.815 -24.352 1.00 35.57 86 SER A CA 1
ATOM 646 C C . SER A 1 86 ? 20.896 -15.337 -24.619 1.00 29.16 86 SER A C 1
ATOM 647 O O . SER A 1 86 ? 20.053 -14.494 -24.317 1.00 29.86 86 SER A O 1
ATOM 650 N N . THR A 1 87 ? 22.056 -15.021 -25.180 1.00 26.19 87 THR A N 1
ATOM 651 C CA . THR A 1 87 ? 22.489 -13.631 -25.249 1.00 24.90 87 THR A CA 1
ATOM 652 C C . THR A 1 87 ? 22.561 -13.090 -26.670 1.00 23.26 87 THR A C 1
ATOM 653 O O . THR A 1 87 ? 23.240 -13.655 -27.525 1.00 26.71 87 THR A O 1
ATOM 657 N N . LYS A 1 88 ? 21.858 -11.989 -26.914 1.00 25.77 88 LYS A N 1
ATOM 658 C CA . LYS A 1 88 ? 21.981 -11.280 -28.181 1.00 25.96 88 LYS A CA 1
ATOM 659 C C . LYS A 1 88 ? 23.340 -10.599 -28.264 1.00 31.89 88 LYS A C 1
ATOM 660 O O . LYS A 1 88 ? 24.171 -10.954 -29.099 1.00 27.61 88 LYS A O 1
ATOM 666 N N . GLU A 1 89 ? 23.565 -9.625 -27.387 1.00 28.47 89 GLU A N 1
ATOM 667 C CA . GLU A 1 89 ? 24.806 -8.863 -27.414 1.00 22.47 89 GLU A CA 1
ATOM 668 C C . GLU A 1 89 ? 25.122 -8.198 -26.079 1.00 22.08 89 GLU A C 1
ATOM 669 O O . GLU A 1 89 ? 24.257 -8.057 -25.215 1.00 27.04 89 GLU A O 1
ATOM 675 N N . TRP A 1 90 ? 26.378 -7.790 -25.929 1.00 25.46 90 TRP A N 1
ATOM 676 C CA . TRP A 1 90 ? 26.812 -6.993 -24.791 1.00 17.57 90 TRP A CA 1
ATOM 677 C C . TRP A 1 90 ? 27.236 -5.619 -25.292 1.00 22.81 90 TRP A C 1
ATOM 678 O O . TRP A 1 90 ? 27.994 -5.517 -26.254 1.00 30.56 90 TRP A O 1
ATOM 689 N N . LYS A 1 91 ? 26.753 -4.562 -24.647 1.00 23.32 91 LYS A N 1
ATOM 690 C CA . LYS A 1 91 ? 27.085 -3.209 -25.079 1.00 20.92 91 LYS A CA 1
ATOM 691 C C . LYS A 1 91 ? 27.542 -2.342 -23.916 1.00 26.28 91 LYS A C 1
ATOM 692 O O . LYS A 1 91 ? 27.081 -2.503 -22.787 1.00 33.04 91 LYS A O 1
ATOM 698 N N . TYR A 1 92 ? 28.455 -1.421 -24.201 1.00 26.39 92 TYR A N 1
ATOM 699 C CA . TYR A 1 92 ? 28.937 -0.491 -23.192 1.00 22.55 92 TYR A CA 1
ATOM 700 C C . TYR A 1 92 ? 28.912 0.935 -23.724 1.00 20.62 92 TYR A C 1
ATOM 701 O O . TYR A 1 92 ? 29.595 1.257 -24.694 1.00 21.47 92 TYR A O 1
ATOM 710 N N . TYR A 1 93 ? 28.129 1.787 -23.071 1.00 20.75 93 TYR A N 1
ATOM 711 C CA . TYR A 1 93 ? 27.996 3.182 -23.470 1.00 18.12 93 TYR A CA 1
ATOM 712 C C . TYR A 1 93 ? 28.669 4.087 -22.450 1.00 20.70 93 TYR A C 1
ATOM 713 O O . TYR A 1 93 ? 28.907 3.682 -21.314 1.00 19.49 93 TYR A O 1
ATOM 722 N N . ILE A 1 94 ? 28.982 5.310 -22.863 1.00 24.50 94 ILE A N 1
ATOM 723 C CA . ILE A 1 94 ? 29.509 6.306 -21.942 1.00 21.41 94 ILE A CA 1
ATOM 724 C C . ILE A 1 94 ? 28.828 7.653 -22.180 1.00 23.06 94 ILE A C 1
ATOM 725 O O . ILE A 1 94 ? 28.407 7.958 -23.297 1.00 20.99 94 ILE A O 1
ATOM 730 N N . THR A 1 95 ? 28.701 8.442 -21.118 1.00 21.17 95 THR A N 1
ATOM 731 C CA . THR A 1 95 ? 28.138 9.783 -21.208 1.00 19.68 95 THR A CA 1
ATOM 732 C C . THR A 1 95 ? 28.967 10.682 -22.121 1.00 24.95 95 THR A C 1
ATOM 733 O O . THR A 1 95 ? 30.176 10.496 -22.260 1.00 24.74 95 THR A O 1
ATOM 737 N N . LYS A 1 96 ? 28.306 11.654 -22.742 1.00 24.21 96 LYS A N 1
ATOM 738 C CA . LYS A 1 96 ? 28.975 12.620 -23.607 1.00 26.65 96 LYS A CA 1
ATOM 739 C C . LYS A 1 96 ? 29.945 13.479 -22.794 1.00 28.07 96 LYS A C 1
ATOM 740 O O . LYS A 1 96 ? 29.845 13.536 -21.568 1.00 30.98 96 LYS A O 1
ATOM 746 N N . LYS A 1 97 ? 30.882 14.139 -23.473 1.00 29.88 97 LYS A N 1
ATOM 747 C CA . LYS A 1 97 ? 31.922 14.914 -22.792 1.00 31.37 97 LYS A CA 1
ATOM 748 C C . LYS A 1 97 ? 31.392 16.007 -21.866 1.00 36.24 97 LYS A C 1
ATOM 749 O O . LYS A 1 97 ? 31.928 16.216 -20.777 1.00 40.67 97 LYS A O 1
ATOM 755 N N . GLY A 1 98 ? 30.340 16.697 -22.292 1.00 30.76 98 GLY A N 1
ATOM 756 C CA . GLY A 1 98 ? 29.787 17.784 -21.504 1.00 32.67 98 GLY A CA 1
ATOM 757 C C . GLY A 1 98 ? 28.424 17.481 -20.918 1.00 32.39 98 GLY A C 1
ATOM 758 O O . GLY A 1 98 ? 27.551 18.349 -20.884 1.00 39.82 98 GLY A O 1
ATOM 759 N N . TRP A 1 99 ? 28.238 16.250 -20.454 1.00 31.34 99 TRP A N 1
ATOM 760 C CA . TRP A 1 99 ? 26.933 15.815 -19.972 1.00 28.21 99 TRP A CA 1
ATOM 761 C C . TRP A 1 99 ? 26.601 16.474 -18.638 1.00 27.99 99 TRP A C 1
ATOM 762 O O . TRP A 1 99 ? 27.487 16.966 -17.941 1.00 29.25 99 TRP A O 1
ATOM 773 N N . ASN A 1 100 ? 25.316 16.483 -18.299 1.00 28.75 100 ASN A N 1
ATOM 774 C CA . ASN A 1 100 ? 24.826 17.148 -17.098 1.00 29.31 100 ASN A CA 1
ATOM 775 C C . ASN A 1 100 ? 24.631 16.143 -15.966 1.00 24.68 100 ASN A C 1
ATOM 776 O O . ASN A 1 100 ? 23.634 15.424 -15.942 1.00 33.63 100 ASN A O 1
ATOM 781 N N . PRO A 1 101 ? 25.584 16.093 -15.022 1.00 28.20 101 PRO A N 1
ATOM 782 C CA . PRO A 1 101 ? 25.556 15.095 -13.948 1.00 28.17 101 PRO A CA 1
ATOM 783 C C . PRO A 1 101 ? 24.527 15.417 -12.870 1.00 25.17 101 PRO A C 1
ATOM 784 O O . PRO A 1 101 ? 24.336 14.627 -11.946 1.00 32.41 101 PRO A O 1
ATOM 788 N N . ASN A 1 102 ? 23.872 16.565 -12.997 1.00 28.00 102 ASN A N 1
ATOM 789 C CA . ASN A 1 102 ? 22.859 16.991 -12.039 1.00 32.68 102 ASN A CA 1
ATOM 790 C C . ASN A 1 102 ? 21.464 16.831 -12.630 1.00 32.14 102 ASN A C 1
ATOM 791 O O . ASN A 1 102 ? 20.511 17.480 -12.199 1.00 37.42 102 ASN A O 1
ATOM 796 N N . LYS A 1 103 ? 21.361 15.957 -13.624 1.00 30.30 103 LYS A N 1
ATOM 797 C CA . LYS A 1 103 ? 20.123 15.747 -14.359 1.00 32.78 103 LYS A CA 1
ATOM 798 C C . LYS A 1 103 ? 19.954 14.255 -14.633 1.00 35.67 103 LYS A C 1
ATOM 799 O O . LYS A 1 103 ? 20.939 13.561 -14.883 1.00 35.73 103 LYS A O 1
ATOM 805 N N . PRO A 1 104 ? 18.708 13.754 -14.585 1.00 36.87 104 PRO A N 1
ATOM 806 C CA . PRO A 1 104 ? 18.465 12.323 -14.812 1.00 29.98 104 PRO A CA 1
ATOM 807 C C . PRO A 1 104 ? 18.955 11.852 -16.178 1.00 32.33 104 PRO A C 1
ATOM 808 O O . PRO A 1 104 ? 18.924 12.618 -17.141 1.00 33.50 104 PRO A O 1
ATOM 812 N N . LEU A 1 105 ? 19.411 10.605 -16.250 1.00 31.73 105 LEU A N 1
ATOM 813 C CA . LEU A 1 105 ? 20.059 10.100 -17.455 1.00 27.76 105 LEU A CA 1
ATOM 814 C C . LEU A 1 105 ? 19.083 9.939 -18.613 1.00 30.49 105 LEU A C 1
ATOM 815 O O . LEU A 1 105 ? 18.045 9.291 -18.484 1.00 28.34 105 LEU A O 1
ATOM 820 N N . THR A 1 106 ? 19.435 10.530 -19.748 1.00 33.09 106 THR A N 1
ATOM 821 C CA . THR A 1 106 ? 18.628 10.438 -20.956 1.00 26.96 106 THR A CA 1
ATOM 822 C C . THR A 1 106 ? 19.505 9.955 -22.104 1.00 32.44 106 THR A C 1
ATOM 823 O O . THR A 1 106 ? 20.726 10.105 -22.053 1.00 32.88 106 THR A O 1
ATOM 827 N N . ARG A 1 107 ? 18.890 9.360 -23.123 1.00 29.75 107 ARG A N 1
ATOM 828 C CA . ARG A 1 107 ? 19.625 8.914 -24.306 1.00 24.85 107 ARG A CA 1
ATOM 829 C C . ARG A 1 107 ? 20.469 10.026 -24.926 1.00 29.03 107 ARG A C 1
ATOM 830 O O . ARG A 1 107 ? 21.559 9.774 -25.438 1.00 33.89 107 ARG A O 1
ATOM 838 N N . SER A 1 108 ? 19.958 11.252 -24.876 1.00 34.90 108 SER A N 1
ATOM 839 C CA . SER A 1 108 ? 20.663 12.415 -25.409 1.00 32.27 108 SER A CA 1
ATOM 840 C C . SER A 1 108 ? 21.977 12.680 -24.676 1.00 30.68 108 SER A C 1
ATOM 841 O O . SER A 1 108 ? 22.873 13.336 -25.207 1.00 35.20 108 SER A O 1
ATOM 844 N N . ASP A 1 109 ? 22.087 12.166 -23.456 1.00 26.49 109 ASP A N 1
ATOM 845 C CA . ASP A 1 109 ? 23.281 12.364 -22.644 1.00 28.51 109 ASP A CA 1
ATOM 846 C C . ASP A 1 109 ? 24.353 11.319 -22.933 1.00 30.64 109 ASP A C 1
ATOM 847 O O . ASP A 1 109 ? 25.461 11.391 -22.403 1.00 28.50 109 ASP A O 1
ATOM 852 N N . LEU A 1 110 ? 24.018 10.346 -23.773 1.00 33.66 110 LEU A N 1
ATOM 853 C CA . LEU A 1 110 ? 24.933 9.255 -24.093 1.00 22.39 110 LEU A CA 1
ATOM 854 C C . LEU A 1 110 ? 25.493 9.311 -25.513 1.00 27.47 110 LEU A C 1
ATOM 855 O O . LEU A 1 110 ? 24.797 9.707 -26.448 1.00 33.35 110 LEU A O 1
ATOM 860 N N . ASP A 1 111 ? 26.753 8.913 -25.667 1.00 26.88 111 ASP A N 1
ATOM 861 C CA . ASP A 1 111 ? 27.263 8.523 -26.976 1.00 31.52 111 ASP A CA 1
ATOM 862 C C . ASP A 1 111 ? 26.583 7.222 -27.370 1.00 25.87 111 ASP A C 1
ATOM 863 O O . ASP A 1 111 ? 27.000 6.144 -26.948 1.00 23.64 111 ASP A O 1
ATOM 868 N N . LEU A 1 112 ? 25.538 7.329 -28.184 1.00 18.29 112 LEU A N 1
ATOM 869 C CA . LEU A 1 112 ? 24.690 6.186 -28.504 1.00 24.04 112 LEU A CA 1
ATOM 870 C C . LEU A 1 112 ? 25.398 5.144 -29.367 1.00 25.35 112 LEU A C 1
ATOM 871 O O . LEU A 1 112 ? 24.849 4.075 -29.633 1.00 25.97 112 LEU A O 1
ATOM 876 N N . VAL A 1 113 ? 26.610 5.457 -29.808 1.00 25.42 113 VAL A N 1
ATOM 877 C CA . VAL A 1 113 ? 27.479 4.439 -30.375 1.00 25.09 113 VAL A CA 1
ATOM 878 C C . VAL A 1 113 ? 28.379 3.910 -29.268 1.00 21.53 113 VAL A C 1
ATOM 879 O O . VAL A 1 113 ? 29.287 4.608 -28.819 1.00 25.63 113 VAL A O 1
ATOM 883 N N . PRO A 1 114 ? 28.122 2.673 -28.820 1.00 20.25 114 PRO A N 1
ATOM 884 C CA . PRO A 1 114 ? 28.852 2.072 -27.700 1.00 19.46 114 PRO A CA 1
ATOM 885 C C . PRO A 1 114 ? 30.343 1.942 -27.993 1.00 20.76 114 PRO A C 1
ATOM 886 O O . PRO A 1 114 ? 30.711 1.610 -29.118 1.00 21.74 114 PRO A O 1
ATOM 890 N N . PHE A 1 115 ? 31.187 2.196 -26.997 1.00 19.25 115 PHE A N 1
ATOM 891 C CA . PHE A 1 115 ? 32.629 2.122 -27.204 1.00 19.44 115 PHE A CA 1
ATOM 892 C C . PHE A 1 115 ? 33.097 0.671 -27.206 1.00 19.43 115 PHE A C 1
ATOM 893 O O . PHE A 1 115 ? 34.246 0.379 -27.535 1.00 22.41 115 PHE A O 1
ATOM 901 N N . TYR A 1 116 ? 32.198 -0.233 -26.833 1.00 22.36 116 TYR A N 1
ATOM 902 C CA . TYR A 1 116 ? 32.432 -1.660 -27.009 1.00 21.54 116 TYR A CA 1
ATOM 903 C C . TYR A 1 116 ? 31.109 -2.381 -27.220 1.00 20.23 116 TYR A C 1
ATOM 904 O O . TYR A 1 116 ? 30.135 -2.129 -26.512 1.00 25.45 116 TYR A O 1
ATOM 913 N N . VAL A 1 117 ? 31.078 -3.279 -28.198 1.00 18.55 117 VAL A N 1
ATOM 914 C CA . VAL A 1 117 ? 29.917 -4.132 -28.406 1.00 27.17 117 VAL A CA 1
ATOM 915 C C . VAL A 1 117 ? 30.334 -5.520 -28.889 1.00 21.64 117 VAL A C 1
ATOM 916 O O . VAL A 1 117 ? 31.122 -5.659 -29.824 1.00 21.98 117 VAL A O 1
ATOM 920 N N . LYS A 1 118 ? 29.802 -6.545 -28.231 1.00 20.26 118 LYS A N 1
ATOM 921 C CA . LYS A 1 118 ? 30.044 -7.929 -28.617 1.00 22.72 118 LYS A CA 1
ATOM 922 C C . LYS A 1 118 ? 28.743 -8.686 -28.843 1.00 23.74 118 LYS A C 1
ATOM 923 O O . LYS A 1 118 ? 27.851 -8.653 -28.002 1.00 25.03 118 LYS A O 1
ATOM 929 N N . ASN A 1 119 ? 28.643 -9.370 -29.977 1.00 23.79 119 ASN A N 1
ATOM 930 C CA . ASN A 1 119 ? 27.481 -10.199 -30.269 1.00 23.75 119 ASN A CA 1
ATOM 931 C C . ASN A 1 119 ? 27.772 -11.665 -29.965 1.00 26.45 119 ASN A C 1
ATOM 932 O O . ASN A 1 119 ? 28.825 -12.183 -30.335 1.00 31.26 119 ASN A O 1
ATOM 937 N N . ASP A 1 120 ? 26.841 -12.330 -29.289 1.00 26.18 120 ASP A N 1
ATOM 938 C CA . ASP A 1 120 ? 27.027 -13.731 -28.925 1.00 29.78 120 ASP A CA 1
ATOM 939 C C . ASP A 1 120 ? 26.158 -14.656 -29.772 1.00 28.07 120 ASP A C 1
ATOM 940 O O . ASP A 1 120 ? 26.207 -15.875 -29.622 1.00 25.64 120 ASP A O 1
ATOM 945 N N . GLY A 1 121 ? 25.371 -14.067 -30.667 1.00 28.26 121 GLY A N 1
ATOM 946 C CA . GLY A 1 121 ? 24.578 -14.829 -31.614 1.00 29.80 121 GLY A CA 1
ATOM 947 C C . GLY A 1 121 ? 23.550 -15.762 -31.001 1.00 30.50 121 GLY A C 1
ATOM 948 O O . GLY A 1 121 ? 23.153 -16.746 -31.624 1.00 32.88 121 GLY A O 1
ATOM 949 N N . GLY A 1 122 ? 23.121 -15.463 -29.778 1.00 25.19 122 GLY A N 1
ATOM 950 C CA . GLY A 1 122 ? 22.119 -16.274 -29.110 1.00 22.58 122 GLY A CA 1
ATOM 951 C C . GLY A 1 122 ? 22.698 -17.300 -28.154 1.00 27.72 122 GLY A C 1
ATOM 952 O O . GLY A 1 122 ? 21.958 -18.016 -27.479 1.00 27.02 122 GLY A O 1
ATOM 953 N N . ALA A 1 123 ? 24.024 -17.371 -28.100 1.00 25.73 123 ALA A N 1
ATOM 954 C CA . ALA A 1 123 ? 24.716 -18.337 -27.251 1.00 24.45 123 ALA A CA 1
ATOM 955 C C . ALA A 1 123 ? 24.451 -18.122 -25.765 1.00 31.17 123 ALA A C 1
ATOM 956 O O . ALA A 1 123 ? 24.169 -17.008 -25.323 1.00 35.62 123 ALA A O 1
ATOM 958 N N . ARG A 1 124 ? 24.556 -19.205 -25.001 1.00 36.65 124 ARG A N 1
ATOM 959 C CA . ARG A 1 124 ? 24.385 -19.163 -23.554 1.00 31.52 124 ARG A CA 1
ATOM 960 C C . ARG A 1 124 ? 25.753 -19.120 -22.880 1.00 33.65 124 ARG A C 1
ATOM 961 O O . ARG A 1 124 ? 26.614 -19.951 -23.166 1.00 37.16 124 ARG A O 1
ATOM 969 N N . PRO A 1 125 ? 25.955 -18.150 -21.975 1.00 36.07 125 PRO A N 1
ATOM 970 C CA . PRO A 1 125 ? 27.263 -17.938 -21.352 1.00 37.63 125 PRO A CA 1
ATOM 971 C C . PRO A 1 125 ? 27.428 -18.644 -20.010 1.00 37.82 125 PRO A C 1
ATOM 972 O O . PRO A 1 125 ? 26.472 -19.206 -19.478 1.00 40.68 125 PRO A O 1
ATOM 976 N N . GLY A 1 126 ? 28.646 -18.609 -19.478 1.00 38.00 126 GLY A N 1
ATOM 977 C CA . GLY A 1 126 ? 28.926 -19.108 -18.145 1.00 40.92 126 GLY A CA 1
ATOM 978 C C . GLY A 1 126 ? 28.448 -18.127 -17.090 1.00 36.00 126 GLY A C 1
ATOM 979 O O . GLY A 1 126 ? 27.793 -17.135 -17.407 1.00 40.00 126 GLY A O 1
ATOM 980 N N . THR A 1 127 ? 28.769 -18.403 -15.831 1.00 35.44 127 THR A N 1
ATOM 981 C CA . THR A 1 127 ? 28.388 -17.514 -14.741 1.00 38.53 127 THR A CA 1
ATOM 982 C C . THR A 1 127 ? 29.328 -16.313 -14.652 1.00 38.96 127 THR A C 1
ATOM 983 O O . THR A 1 127 ? 28.985 -15.290 -14.060 1.00 31.92 127 THR A O 1
ATOM 987 N N . THR A 1 128 ? 30.514 -16.442 -15.241 1.00 41.82 128 THR A N 1
ATOM 988 C CA . THR A 1 128 ? 31.437 -15.317 -15.366 1.00 33.62 128 THR A CA 1
ATOM 989 C C . THR A 1 128 ? 31.653 -14.926 -16.829 1.00 39.19 128 THR A C 1
ATOM 990 O O . THR A 1 128 ? 32.058 -15.750 -17.648 1.00 49.40 128 THR A O 1
ATOM 994 N N . VAL A 1 129 ? 31.368 -13.667 -17.150 1.00 37.40 129 VAL A N 1
ATOM 995 C CA . VAL A 1 129 ? 31.629 -13.129 -18.483 1.00 32.83 129 VAL A CA 1
ATOM 996 C C . VAL A 1 129 ? 32.641 -11.988 -18.412 1.00 26.39 129 VAL A C 1
ATOM 997 O O . VAL A 1 129 ? 32.531 -11.106 -17.561 1.00 30.13 129 VAL A O 1
ATOM 1001 N N . THR A 1 130 ? 33.622 -12.004 -19.310 1.00 24.27 130 THR A N 1
ATOM 1002 C CA . THR A 1 130 ? 34.697 -11.017 -19.283 1.00 19.83 130 THR A CA 1
ATOM 1003 C C . THR A 1 130 ? 34.884 -10.349 -20.643 1.00 21.04 130 THR A C 1
ATOM 1004 O O . THR A 1 130 ? 34.890 -11.016 -21.677 1.00 27.06 130 THR A O 1
ATOM 1008 N N . HIS A 1 131 ? 35.045 -9.029 -20.634 1.00 23.08 131 HIS A N 1
ATOM 1009 C CA . HIS A 1 131 ? 35.239 -8.273 -21.864 1.00 22.93 131 HIS A CA 1
ATOM 1010 C C . HIS A 1 131 ? 36.401 -7.306 -21.722 1.00 27.18 131 HIS A C 1
ATOM 1011 O O . HIS A 1 131 ? 36.562 -6.662 -20.685 1.00 27.14 131 HIS A O 1
ATOM 1018 N N . GLU A 1 132 ? 37.213 -7.208 -22.767 1.00 28.25 132 GLU A N 1
ATOM 1019 C CA . GLU A 1 132 ? 38.263 -6.204 -22.807 1.00 22.45 132 GLU A CA 1
ATOM 1020 C C . GLU A 1 132 ? 37.837 -5.060 -23.713 1.00 23.05 132 GLU A C 1
ATOM 1021 O O . GLU A 1 132 ? 37.763 -5.211 -24.932 1.00 28.70 132 GLU A O 1
ATOM 1027 N N . ALA A 1 133 ? 37.565 -3.912 -23.107 1.00 22.11 133 ALA A N 1
ATOM 1028 C CA . ALA A 1 133 ? 37.056 -2.767 -23.844 1.00 22.92 133 ALA A CA 1
ATOM 1029 C C . ALA A 1 133 ? 37.996 -1.577 -23.754 1.00 22.56 133 ALA A C 1
ATOM 1030 O O . ALA A 1 133 ? 38.782 -1.461 -22.815 1.00 26.00 133 ALA A O 1
ATOM 1032 N N . ASN A 1 134 ? 37.908 -0.695 -24.740 1.00 23.41 134 ASN A N 1
ATOM 1033 C CA . ASN A 1 134 ? 38.713 0.512 -24.747 1.00 19.81 134 ASN A CA 1
ATOM 1034 C C . ASN A 1 134 ? 37.860 1.716 -24.374 1.00 19.37 134 ASN A C 1
ATOM 1035 O O . ASN A 1 134 ? 37.090 2.222 -25.190 1.00 17.24 134 ASN A O 1
ATOM 1040 N N . VAL A 1 135 ? 37.998 2.165 -23.133 1.00 23.65 135 VAL A N 1
ATOM 1041 C CA . VAL A 1 135 ? 37.287 3.344 -22.663 1.00 22.17 135 VAL A CA 1
ATOM 1042 C C . VAL A 1 135 ? 37.854 4.568 -23.364 1.00 22.29 135 VAL A C 1
ATOM 1043 O O . VAL A 1 135 ? 39.073 4.719 -23.444 1.00 24.89 135 VAL A O 1
ATOM 1047 N N . PRO A 1 136 ? 36.971 5.431 -23.896 1.00 25.41 136 PRO A N 1
ATOM 1048 C CA . PRO A 1 136 ? 37.398 6.660 -24.572 1.00 19.30 136 PRO A CA 1
ATOM 1049 C C . PRO A 1 136 ? 38.404 7.447 -23.741 1.00 23.28 136 PRO A C 1
ATOM 1050 O O . PRO A 1 136 ? 38.288 7.509 -22.518 1.00 29.86 136 PRO A O 1
ATOM 1054 N N . THR A 1 137 ? 39.381 8.045 -24.412 1.00 26.82 137 THR A N 1
ATOM 1055 C CA . THR A 1 137 ? 40.458 8.745 -23.728 1.00 25.26 137 THR A CA 1
ATOM 1056 C C . THR A 1 137 ? 40.319 10.258 -23.848 1.00 28.41 137 THR A C 1
ATOM 1057 O O . THR A 1 137 ? 41.255 11.003 -23.561 1.00 32.64 137 THR A O 1
ATOM 1061 N N . ASP A 1 138 ? 39.139 10.703 -24.266 1.00 25.15 138 ASP A N 1
ATOM 1062 C CA . ASP A 1 138 ? 38.886 12.119 -24.499 1.00 26.92 138 ASP A CA 1
ATOM 1063 C C . ASP A 1 138 ? 37.917 12.708 -23.477 1.00 25.08 138 ASP A C 1
ATOM 1064 O O . ASP A 1 138 ? 37.414 13.817 -23.657 1.00 27.34 138 ASP A O 1
ATOM 1069 N N . ARG A 1 139 ? 37.656 11.961 -22.409 1.00 26.60 139 ARG A N 1
ATOM 1070 C CA . ARG A 1 139 ? 36.773 12.426 -21.344 1.00 18.91 139 ARG A CA 1
ATOM 1071 C C . ARG A 1 139 ? 37.463 12.369 -19.991 1.00 24.70 139 ARG A C 1
ATOM 1072 O O . ARG A 1 139 ? 38.440 11.644 -19.811 1.00 26.31 139 ARG A O 1
ATOM 1080 N N . SER A 1 140 ? 36.951 13.144 -19.042 1.00 26.91 140 SER A N 1
ATOM 1081 C CA . SER A 1 140 ? 37.554 13.212 -17.720 1.00 24.38 140 SER A CA 1
ATOM 1082 C C . SER A 1 140 ? 36.529 13.550 -16.645 1.00 25.23 140 SER A C 1
ATOM 1083 O O . SER A 1 140 ? 35.509 14.181 -16.920 1.00 34.30 140 SER A O 1
ATOM 1086 N N . GLY A 1 141 ? 36.809 13.121 -15.420 1.00 21.63 141 GLY A N 1
ATOM 1087 C CA . GLY A 1 141 ? 35.948 13.410 -14.290 1.00 23.65 141 GLY A CA 1
ATOM 1088 C C . GLY A 1 141 ? 34.765 12.473 -14.168 1.00 23.50 141 GLY A C 1
ATOM 1089 O O . GLY A 1 141 ? 34.816 11.328 -14.618 1.00 19.68 141 GLY A O 1
ATOM 1090 N N . TYR A 1 142 ? 33.694 12.965 -13.553 1.00 22.73 142 TYR A N 1
ATOM 1091 C CA . TYR A 1 142 ? 32.512 12.150 -13.312 1.00 25.27 142 TYR A CA 1
ATOM 1092 C C . TYR A 1 142 ? 31.790 11.830 -14.613 1.00 26.52 142 TYR A C 1
ATOM 1093 O O . TYR A 1 142 ? 31.291 12.723 -15.296 1.00 24.55 142 TYR A O 1
ATOM 1102 N N . HIS A 1 143 ? 31.739 10.545 -14.946 1.00 25.60 143 HIS A N 1
ATOM 1103 C CA . HIS A 1 143 ? 30.969 10.079 -16.089 1.00 23.40 143 HIS A CA 1
ATOM 1104 C C . HIS A 1 143 ? 30.202 8.817 -15.724 1.00 23.86 143 HIS A C 1
ATOM 1105 O O . HIS A 1 143 ? 30.485 8.180 -14.710 1.00 26.03 143 HIS A O 1
ATOM 1112 N N . LEU A 1 144 ? 29.230 8.457 -16.553 1.00 24.65 144 LEU A N 1
ATOM 1113 C CA . LEU A 1 144 ? 28.531 7.192 -16.388 1.00 17.15 144 LEU A CA 1
ATOM 1114 C C . LEU A 1 144 ? 28.853 6.239 -17.523 1.00 19.50 144 LEU A C 1
ATOM 1115 O O . LEU A 1 144 ? 28.844 6.622 -18.693 1.00 23.28 144 LEU A O 1
ATOM 1120 N N . ILE A 1 145 ? 29.136 4.993 -17.168 1.00 23.83 145 ILE A N 1
ATOM 1121 C CA . ILE A 1 145 ? 29.181 3.924 -18.148 1.00 24.29 145 ILE A CA 1
ATOM 1122 C C . ILE A 1 145 ? 27.920 3.091 -17.998 1.00 19.19 145 ILE A C 1
ATOM 1123 O O . ILE A 1 145 ? 27.580 2.659 -16.897 1.00 18.54 145 ILE A O 1
ATOM 1128 N N . LEU A 1 146 ? 27.229 2.862 -19.107 1.00 21.54 146 LEU A N 1
ATOM 1129 C CA . LEU A 1 146 ? 26.022 2.058 -19.076 1.00 18.29 146 LEU A CA 1
ATOM 1130 C C . LEU A 1 146 ? 26.296 0.729 -19.750 1.00 20.67 146 LEU A C 1
ATOM 1131 O O . LEU A 1 146 ? 26.465 0.657 -20.966 1.00 19.59 146 LEU A O 1
ATOM 1136 N N . ALA A 1 147 ? 26.342 -0.325 -18.945 1.00 19.89 147 ALA A N 1
ATOM 1137 C CA . ALA A 1 147 ? 26.528 -1.667 -19.462 1.00 17.60 147 ALA A CA 1
ATOM 1138 C C . ALA A 1 147 ? 25.169 -2.300 -19.702 1.00 20.60 147 ALA A C 1
ATOM 1139 O O . ALA A 1 147 ? 24.318 -2.318 -18.814 1.00 25.63 147 ALA A O 1
ATOM 1141 N N . VAL A 1 148 ? 24.968 -2.818 -20.907 1.00 21.91 148 VAL A N 1
ATOM 1142 C CA . VAL A 1 148 ? 23.689 -3.409 -21.265 1.00 22.87 148 VAL A CA 1
ATOM 1143 C C . VAL A 1 148 ? 23.861 -4.851 -21.720 1.00 24.46 148 VAL A C 1
ATOM 1144 O O . VAL A 1 148 ? 24.742 -5.166 -22.520 1.00 26.12 148 VAL A O 1
ATOM 1148 N N . TRP A 1 149 ? 23.006 -5.722 -21.197 1.00 27.28 149 TRP A N 1
ATOM 1149 C CA . TRP A 1 149 ? 23.014 -7.134 -21.545 1.00 25.87 149 TRP A CA 1
ATOM 1150 C C . TRP A 1 149 ? 21.703 -7.501 -22.226 1.00 27.03 149 TRP A C 1
ATOM 1151 O O . TRP A 1 149 ? 20.667 -7.605 -21.574 1.00 29.59 149 TRP A O 1
ATOM 1162 N N . GLU A 1 150 ? 21.755 -7.707 -23.539 1.00 24.23 150 GLU A N 1
ATOM 1163 C CA . GLU A 1 150 ? 20.554 -7.981 -24.318 1.00 24.12 150 GLU A CA 1
ATOM 1164 C C . GLU A 1 150 ? 20.224 -9.470 -24.353 1.00 30.23 150 GLU A C 1
ATOM 1165 O O . GLU A 1 150 ? 21.013 -10.280 -24.839 1.00 35.08 150 GLU A O 1
ATOM 1171 N N . ILE A 1 151 ? 19.053 -9.821 -23.831 1.00 34.81 151 ILE A N 1
ATOM 1172 C CA . ILE A 1 151 ? 18.611 -11.211 -23.795 1.00 35.01 151 ILE A CA 1
ATOM 1173 C C . ILE A 1 151 ? 17.921 -11.543 -25.115 1.00 33.24 151 ILE A C 1
ATOM 1174 O O . ILE A 1 151 ? 17.056 -10.797 -25.569 1.00 37.39 151 ILE A O 1
ATOM 1179 N N . ALA A 1 152 ? 18.321 -12.645 -25.744 1.00 29.13 152 ALA A N 1
ATOM 1180 C CA . ALA A 1 152 ? 17.795 -13.002 -27.061 1.00 33.14 152 ALA A CA 1
ATOM 1181 C C . ALA A 1 152 ? 16.324 -13.424 -27.074 1.00 41.46 152 ALA A C 1
ATOM 1182 O O . ALA A 1 152 ? 15.553 -12.965 -27.917 1.00 39.13 152 ALA A O 1
ATOM 1184 N N . ASP A 1 153 ? 15.933 -14.292 -26.145 1.00 45.43 153 ASP A N 1
ATOM 1185 C CA . ASP A 1 153 ? 14.594 -14.883 -26.177 1.00 51.59 153 ASP A CA 1
ATOM 1186 C C . ASP A 1 153 ? 13.527 -13.888 -25.746 1.00 46.81 153 ASP A C 1
ATOM 1187 O O . ASP A 1 153 ? 12.520 -13.697 -26.426 1.00 41.90 153 ASP A O 1
ATOM 1192 N N . THR A 1 154 ? 13.763 -13.264 -24.601 1.00 43.28 154 THR A N 1
ATOM 1193 C CA . THR A 1 154 ? 12.886 -12.234 -24.073 1.00 37.42 154 THR A CA 1
ATOM 1194 C C . THR A 1 154 ? 13.284 -10.903 -24.685 1.00 43.58 154 THR A C 1
ATOM 1195 O O . THR A 1 154 ? 14.469 -10.622 -24.840 1.00 54.32 154 THR A O 1
ATOM 1199 N N . GLY A 1 155 ? 12.304 -10.076 -25.030 1.00 42.68 155 GLY A N 1
ATOM 1200 C CA . GLY A 1 155 ? 12.592 -8.762 -25.580 1.00 45.56 155 GLY A CA 1
ATOM 1201 C C . GLY A 1 155 ? 13.158 -7.801 -24.546 1.00 42.16 155 GLY A C 1
ATOM 1202 O O . GLY A 1 155 ? 12.959 -6.589 -24.631 1.00 47.74 155 GLY A O 1
ATOM 1203 N N . ASN A 1 156 ? 13.867 -8.354 -23.567 1.00 34.09 156 ASN A N 1
ATOM 1204 C CA . ASN A 1 156 ? 14.350 -7.603 -22.419 1.00 33.35 156 ASN A CA 1
ATOM 1205 C C . ASN A 1 156 ? 15.868 -7.457 -22.409 1.00 35.31 156 ASN A C 1
ATOM 1206 O O . ASN A 1 156 ? 16.582 -8.165 -23.121 1.00 33.90 156 ASN A O 1
ATOM 1211 N N . ALA A 1 157 ? 16.348 -6.527 -21.594 1.00 37.83 157 ALA A N 1
ATOM 1212 C CA . ALA A 1 157 ? 17.776 -6.301 -21.428 1.00 27.92 157 ALA A CA 1
ATOM 1213 C C . ALA A 1 157 ? 18.074 -5.920 -19.984 1.00 24.94 157 ALA A C 1
ATOM 1214 O O . ALA A 1 157 ? 17.203 -5.415 -19.277 1.00 24.05 157 ALA A O 1
ATOM 1216 N N . PHE A 1 158 ? 19.304 -6.165 -19.549 1.00 26.73 158 PHE A N 1
ATOM 1217 C CA . PHE A 1 158 ? 19.715 -5.785 -18.204 1.00 22.43 158 PHE A CA 1
ATOM 1218 C C . PHE A 1 158 ? 20.616 -4.564 -18.255 1.00 22.06 158 PHE A C 1
ATOM 1219 O O . PHE A 1 158 ? 21.582 -4.519 -19.015 1.00 24.97 158 PHE A O 1
ATOM 1227 N N . TYR A 1 159 ? 20.288 -3.573 -17.435 1.00 20.73 159 TYR A N 1
ATOM 1228 C CA . TYR A 1 159 ? 20.964 -2.288 -17.486 1.00 21.63 159 TYR A CA 1
ATOM 1229 C C . TYR A 1 159 ? 21.808 -2.062 -16.241 1.00 22.70 159 TYR A C 1
ATOM 1230 O O . TYR A 1 159 ? 21.302 -2.088 -15.121 1.00 23.38 159 TYR A O 1
ATOM 1239 N N . GLN A 1 160 ? 23.100 -1.840 -16.445 1.00 24.53 160 GLN A N 1
ATOM 1240 C CA . GLN A 1 160 ? 24.023 -1.677 -15.334 1.00 22.08 160 GLN A CA 1
ATOM 1241 C C . GLN A 1 160 ? 24.783 -0.366 -15.446 1.00 19.71 160 GLN A C 1
ATOM 1242 O O . GLN A 1 160 ? 25.777 -0.271 -16.164 1.00 24.18 160 GLN A O 1
ATOM 1248 N N . VAL A 1 161 ? 24.309 0.644 -14.727 1.00 17.07 161 VAL A N 1
ATOM 1249 C CA . VAL A 1 161 ? 24.986 1.930 -14.684 1.00 19.99 161 VAL A CA 1
ATOM 1250 C C . VAL A 1 161 ? 26.187 1.853 -13.752 1.00 22.29 161 VAL A C 1
ATOM 1251 O O . VAL A 1 161 ? 26.096 1.311 -12.652 1.00 24.64 161 VAL A O 1
ATOM 1255 N N . ILE A 1 162 ? 27.311 2.397 -14.202 1.00 21.66 162 ILE A N 1
ATOM 1256 C CA . ILE A 1 162 ? 28.511 2.456 -13.383 1.00 18.58 162 ILE A CA 1
ATOM 1257 C C . ILE A 1 162 ? 28.953 3.901 -13.194 1.00 23.27 162 ILE A C 1
ATOM 1258 O O . ILE A 1 162 ? 29.194 4.620 -14.163 1.00 24.12 162 ILE A O 1
ATOM 1263 N N . ASP A 1 163 ? 29.056 4.319 -11.937 1.00 19.87 163 ASP A N 1
ATOM 1264 C CA . ASP A 1 163 ? 29.514 5.661 -11.611 1.00 20.33 163 ASP A CA 1
ATOM 1265 C C . ASP A 1 163 ? 31.032 5.668 -11.600 1.00 22.35 163 ASP A C 1
ATOM 1266 O O . ASP A 1 163 ? 31.651 5.049 -10.735 1.00 24.55 163 ASP A O 1
ATOM 1271 N N . VAL A 1 164 ? 31.638 6.362 -12.557 1.00 22.34 164 VAL A N 1
ATOM 1272 C CA . VAL A 1 164 ? 33.088 6.327 -12.664 1.00 25.55 164 VAL A CA 1
ATOM 1273 C C . VAL A 1 164 ? 33.752 7.686 -12.467 1.00 22.35 164 VAL A C 1
ATOM 1274 O O . VAL A 1 164 ? 33.204 8.732 -12.820 1.00 23.09 164 VAL A O 1
ATOM 1278 N N . ASN A 1 165 ? 34.933 7.647 -11.860 1.00 19.59 165 ASN A N 1
ATOM 1279 C CA . ASN A 1 165 ? 35.817 8.797 -11.806 1.00 21.49 165 ASN A CA 1
ATOM 1280 C C . ASN A 1 165 ? 36.910 8.563 -12.833 1.00 22.85 165 ASN A C 1
ATOM 1281 O O . ASN A 1 165 ? 37.860 7.821 -12.587 1.00 28.80 165 ASN A O 1
ATOM 1286 N N . LEU A 1 166 ? 36.771 9.206 -13.985 1.00 20.85 166 LEU A N 1
ATOM 1287 C CA . LEU A 1 166 ? 37.585 8.878 -15.147 1.00 25.61 166 LEU A CA 1
ATOM 1288 C C . LEU A 1 166 ? 38.883 9.673 -15.202 1.00 29.35 166 LEU A C 1
ATOM 1289 O O . LEU A 1 166 ? 38.917 10.855 -14.861 1.00 30.12 166 LEU A O 1
ATOM 1294 N N . LEU A 1 167 ? 39.950 9.008 -15.633 1.00 31.94 167 LEU A N 1
ATOM 1295 C CA . LEU A 1 167 ? 41.268 9.622 -15.703 1.00 25.05 167 LEU A CA 1
ATOM 1296 C C . LEU A 1 167 ? 41.853 9.476 -17.103 1.00 28.82 167 LEU A C 1
ATOM 1297 O O . LEU A 1 167 ? 42.186 8.374 -17.537 1.00 37.58 167 LEU A O 1
ATOM 1302 N N . ASN A 1 168 ? 41.961 10.598 -17.806 1.00 33.07 168 ASN A N 1
ATOM 1303 C CA . ASN A 1 168 ? 42.584 10.640 -19.125 1.00 28.11 168 ASN A CA 1
ATOM 1304 C C . ASN A 1 168 ? 43.584 11.771 -19.256 1.00 33.57 168 ASN A C 1
ATOM 1305 O O . ASN A 1 168 ? 43.226 12.898 -19.596 1.00 41.81 168 ASN A O 1
ATOM 1310 N N . ASN A 1 169 ? 44.843 11.462 -18.975 1.00 33.28 169 ASN A N 1
ATOM 1311 C CA . ASN A 1 169 ? 45.903 12.450 -19.062 1.00 39.58 169 ASN A CA 1
ATOM 1312 C C . ASN A 1 169 ? 46.903 12.098 -20.156 1.00 34.18 169 ASN A C 1
ATOM 1313 O O . ASN A 1 169 ? 46.532 11.925 -21.317 1.00 36.15 169 ASN A O 1
ATOM 1318 N N . HIS B 1 1 ? 9.577 -7.233 2.500 1.00 58.02 1 HIS B N 1
ATOM 1319 C CA . HIS B 1 1 ? 9.225 -5.824 2.387 1.00 47.35 1 HIS B CA 1
ATOM 1320 C C . HIS B 1 1 ? 7.708 -5.672 2.362 1.00 44.09 1 HIS B C 1
ATOM 1321 O O . HIS B 1 1 ? 6.986 -6.651 2.177 1.00 46.05 1 HIS B O 1
ATOM 1328 N N . GLY B 1 2 ? 7.223 -4.450 2.554 1.00 40.05 2 GLY B N 1
ATOM 1329 C CA . GLY B 1 2 ? 5.793 -4.203 2.533 1.00 37.30 2 GLY B CA 1
ATOM 1330 C C . GLY B 1 2 ? 5.406 -2.782 2.893 1.00 33.54 2 GLY B C 1
ATOM 1331 O O . GLY B 1 2 ? 6.227 -2.009 3.383 1.00 37.02 2 GLY B O 1
ATOM 1332 N N . TYR B 1 3 ? 4.145 -2.440 2.651 1.00 33.90 3 TYR B N 1
ATOM 1333 C CA . TYR B 1 3 ? 3.635 -1.116 2.988 1.00 33.94 3 TYR B CA 1
ATOM 1334 C C . TYR B 1 3 ? 2.173 -1.222 3.409 1.00 29.70 3 TYR B C 1
ATOM 1335 O O . TYR B 1 3 ? 1.515 -2.221 3.124 1.00 30.92 3 TYR B O 1
ATOM 1344 N N . VAL B 1 4 ? 1.666 -0.196 4.084 1.00 27.67 4 VAL B N 1
ATOM 1345 C CA . VAL B 1 4 ? 0.256 -0.170 4.460 1.00 25.11 4 VAL B CA 1
ATOM 1346 C C . VAL B 1 4 ? -0.602 0.337 3.307 1.00 28.57 4 VAL B C 1
ATOM 1347 O O . VAL B 1 4 ? -0.594 1.525 2.984 1.00 29.38 4 VAL B O 1
ATOM 1351 N N . GLU B 1 5 ? -1.333 -0.582 2.686 1.00 30.30 5 GLU B N 1
ATOM 1352 C CA . GLU B 1 5 ? -2.183 -0.265 1.545 1.00 30.64 5 GLU B CA 1
ATOM 1353 C C . GLU B 1 5 ? -3.399 0.575 1.931 1.00 28.53 5 GLU B C 1
ATOM 1354 O O . GLU B 1 5 ? -3.786 1.488 1.203 1.00 26.29 5 GLU B O 1
ATOM 1360 N N . SER B 1 6 ? -3.990 0.270 3.082 1.00 30.06 6 SER B N 1
ATOM 1361 C CA . SER B 1 6 ? -5.227 0.923 3.503 1.00 25.66 6 SER B CA 1
ATOM 1362 C C . SER B 1 6 ? -5.344 0.986 5.026 1.00 25.38 6 SER B C 1
ATOM 1363 O O . SER B 1 6 ? -5.306 -0.046 5.693 1.00 28.55 6 SER B O 1
ATOM 1366 N N . PRO B 1 7 ? -5.486 2.201 5.585 1.00 23.34 7 PRO B N 1
ATOM 1367 C CA . PRO B 1 7 ? -5.505 3.494 4.888 1.00 21.03 7 PRO B CA 1
ATOM 1368 C C . PRO B 1 7 ? -4.151 3.843 4.282 1.00 22.89 7 PRO B C 1
ATOM 1369 O O . PRO B 1 7 ? -3.120 3.514 4.866 1.00 28.27 7 PRO B O 1
ATOM 1373 N N . ALA B 1 8 ? -4.171 4.496 3.124 1.00 24.15 8 ALA B N 1
ATOM 1374 C CA . ALA B 1 8 ? -2.967 4.704 2.328 1.00 22.57 8 ALA B CA 1
ATOM 1375 C C . ALA B 1 8 ? -1.884 5.434 3.108 1.00 25.22 8 ALA B C 1
ATOM 1376 O O . ALA B 1 8 ? -2.060 6.577 3.529 1.00 30.83 8 ALA B O 1
ATOM 1378 N N . SER B 1 9 ? -0.759 4.753 3.295 1.00 19.59 9 SER B N 1
ATOM 1379 C CA . SER B 1 9 ? 0.361 5.308 4.036 1.00 20.64 9 SER B CA 1
ATOM 1380 C C . SER B 1 9 ? 1.026 6.432 3.256 1.00 21.46 9 SER B C 1
ATOM 1381 O O . SER B 1 9 ? 0.801 6.584 2.055 1.00 28.24 9 SER B O 1
ATOM 1384 N N . ARG B 1 10 ? 1.835 7.220 3.955 1.00 22.09 10 ARG B N 1
ATOM 1385 C CA . ARG B 1 10 ? 2.531 8.352 3.357 1.00 17.97 10 ARG B CA 1
ATOM 1386 C C . ARG B 1 10 ? 3.402 7.926 2.181 1.00 21.55 10 ARG B C 1
ATOM 1387 O O . ARG B 1 10 ? 3.399 8.568 1.132 1.00 25.03 10 ARG B O 1
ATOM 1395 N N . SER B 1 11 ? 4.137 6.834 2.361 1.00 20.46 11 SER B N 1
ATOM 1396 C CA . SER B 1 11 ? 5.028 6.330 1.324 1.00 23.10 11 SER B CA 1
ATOM 1397 C C . SER B 1 11 ? 4.233 5.758 0.157 1.00 25.52 11 SER B C 1
ATOM 1398 O O . SER B 1 11 ? 4.654 5.844 -0.997 1.00 30.07 11 SER B O 1
ATOM 1401 N N . TYR B 1 12 ? 3.083 5.171 0.468 1.00 23.50 12 TYR B N 1
ATOM 1402 C CA . TYR B 1 12 ? 2.191 4.636 -0.550 1.00 25.33 12 TYR B CA 1
ATOM 1403 C C . TYR B 1 12 ? 1.634 5.766 -1.413 1.00 24.04 12 TYR B C 1
ATOM 1404 O O . TYR B 1 12 ? 1.561 5.647 -2.635 1.00 27.38 12 TYR B O 1
ATOM 1413 N N . LEU B 1 13 ? 1.243 6.860 -0.766 1.00 25.43 13 LEU B N 1
ATOM 1414 C CA . LEU B 1 13 ? 0.723 8.026 -1.474 1.00 24.49 13 LEU B CA 1
ATOM 1415 C C . LEU B 1 13 ? 1.816 8.735 -2.269 1.00 24.76 13 LEU B C 1
ATOM 1416 O O . LEU B 1 13 ? 1.537 9.379 -3.280 1.00 28.83 13 LEU B O 1
ATOM 1421 N N . CYS B 1 14 ? 3.056 8.624 -1.803 1.00 24.48 14 CYS B N 1
ATOM 1422 C CA . CYS B 1 14 ? 4.203 9.114 -2.559 1.00 22.26 14 CYS B CA 1
ATOM 1423 C C . CYS B 1 14 ? 4.319 8.359 -3.876 1.00 24.33 14 CYS B C 1
ATOM 1424 O O . CYS B 1 14 ? 4.538 8.953 -4.931 1.00 25.24 14 CYS B O 1
ATOM 1427 N N . LYS B 1 15 ? 4.174 7.040 -3.796 1.00 25.36 15 LYS B N 1
ATOM 1428 C CA . LYS B 1 15 ? 4.270 6.170 -4.962 1.00 29.68 15 LYS B CA 1
ATOM 1429 C C . LYS B 1 15 ? 3.142 6.449 -5.947 1.00 28.95 15 LYS B C 1
ATOM 1430 O O . LYS B 1 15 ? 3.334 6.387 -7.161 1.00 28.21 15 LYS B O 1
ATOM 1436 N N . GLN B 1 16 ? 1.964 6.760 -5.416 1.00 26.00 16 GLN B N 1
ATOM 1437 C CA . GLN B 1 16 ? 0.812 7.074 -6.250 1.00 24.51 16 GLN B CA 1
ATOM 1438 C C . GLN B 1 16 ? 0.888 8.503 -6.779 1.00 23.26 16 GLN B C 1
ATOM 1439 O O . GLN B 1 16 ? -0.000 8.955 -7.501 1.00 27.34 16 GLN B O 1
ATOM 1445 N N . GLY B 1 17 ? 1.951 9.211 -6.414 1.00 19.75 17 GLY B N 1
ATOM 1446 C CA . GLY B 1 17 ? 2.170 10.563 -6.893 1.00 18.87 17 GLY B CA 1
ATOM 1447 C C . GLY B 1 17 ? 1.263 11.598 -6.259 1.00 24.22 17 GLY B C 1
ATOM 1448 O O . GLY B 1 17 ? 1.171 12.728 -6.737 1.00 25.34 17 GLY B O 1
ATOM 1449 N N . VAL B 1 18 ? 0.597 11.219 -5.174 1.00 24.31 18 VAL B N 1
ATOM 1450 C CA . VAL B 1 18 ? -0.279 12.145 -4.471 1.00 21.66 18 VAL B CA 1
ATOM 1451 C C . VAL B 1 18 ? 0.574 13.055 -3.596 1.00 26.22 18 VAL B C 1
ATOM 1452 O O . VAL B 1 18 ? 0.389 14.272 -3.580 1.00 32.06 18 VAL B O 1
ATOM 1456 N N . ASN B 1 19 ? 1.515 12.455 -2.875 1.00 25.92 19 ASN B N 1
ATOM 1457 C CA . ASN B 1 19 ? 2.566 13.216 -2.214 1.00 25.10 19 ASN B CA 1
ATOM 1458 C C . ASN B 1 19 ? 3.701 13.463 -3.200 1.00 24.53 19 ASN B C 1
ATOM 1459 O O . ASN B 1 19 ? 3.883 12.697 -4.145 1.00 27.56 19 ASN B O 1
ATOM 1464 N N . VAL B 1 20 ? 4.468 14.525 -2.983 1.00 27.68 20 VAL B N 1
ATOM 1465 C CA . VAL B 1 20 ? 5.568 14.851 -3.884 1.00 30.31 20 VAL B CA 1
ATOM 1466 C C . VAL B 1 20 ? 6.875 15.076 -3.136 1.00 30.56 20 VAL B C 1
ATOM 1467 O O . VAL B 1 20 ? 6.868 15.369 -1.940 1.00 35.25 20 VAL B O 1
ATOM 1471 N N . ASN B 1 21 ? 7.990 14.928 -3.851 1.00 25.83 21 ASN B N 1
ATOM 1472 C CA . ASN B 1 21 ? 9.317 15.175 -3.292 1.00 30.19 21 ASN B CA 1
ATOM 1473 C C . ASN B 1 21 ? 9.613 14.286 -2.085 1.00 34.82 21 ASN B C 1
ATOM 1474 O O . ASN B 1 21 ? 10.028 14.764 -1.030 1.00 36.10 21 ASN B O 1
ATOM 1479 N N . CYS B 1 22 ? 9.389 12.988 -2.260 1.00 35.15 22 CYS B N 1
ATOM 1480 C CA . CYS B 1 22 ? 9.528 12.002 -1.191 1.00 38.70 22 CYS B CA 1
ATOM 1481 C C . CYS B 1 22 ? 10.930 11.395 -1.114 1.00 45.66 22 CYS B C 1
ATOM 1482 O O . CYS B 1 22 ? 11.170 10.467 -0.342 1.00 40.16 22 CYS B O 1
ATOM 1485 N N . GLY B 1 23 ? 11.851 11.917 -1.917 1.00 48.28 23 GLY B N 1
ATOM 1486 C CA . GLY B 1 23 ? 13.194 11.370 -2.014 1.00 43.89 23 GLY B CA 1
ATOM 1487 C C . GLY B 1 23 ? 13.282 10.127 -2.878 1.00 45.24 23 GLY B C 1
ATOM 1488 O O . GLY B 1 23 ? 12.416 9.903 -3.719 1.00 46.50 23 GLY B O 1
ATOM 1489 N N . PRO B 1 24 ? 14.346 9.327 -2.704 1.00 47.68 24 PRO B N 1
ATOM 1490 C CA . PRO B 1 24 ? 14.549 8.202 -3.628 1.00 48.29 24 PRO B CA 1
ATOM 1491 C C . PRO B 1 24 ? 13.462 7.132 -3.564 1.00 51.25 24 PRO B C 1
ATOM 1492 O O . PRO B 1 24 ? 12.933 6.713 -4.594 1.00 51.44 24 PRO B O 1
ATOM 1496 N N . ILE B 1 25 ? 13.128 6.716 -2.349 1.00 49.80 25 ILE B N 1
ATOM 1497 C CA . ILE B 1 25 ? 12.137 5.673 -2.101 1.00 43.21 25 ILE B CA 1
ATOM 1498 C C . ILE B 1 25 ? 10.704 6.105 -2.463 1.00 43.95 25 ILE B C 1
ATOM 1499 O O . ILE B 1 25 ? 9.728 5.465 -2.065 1.00 46.34 25 ILE B O 1
ATOM 1504 N N . GLN B 1 26 ? 10.588 7.175 -3.241 1.00 43.76 26 GLN B N 1
ATOM 1505 C CA . GLN B 1 26 ? 9.291 7.738 -3.608 1.00 42.70 26 GLN B CA 1
ATOM 1506 C C . GLN B 1 26 ? 8.325 6.820 -4.365 1.00 36.75 26 GLN B C 1
ATOM 1507 O O . GLN B 1 26 ? 7.118 6.966 -4.220 1.00 44.44 26 GLN B O 1
ATOM 1513 N N . TYR B 1 27 ? 8.836 5.894 -5.167 1.00 40.23 27 TYR B N 1
ATOM 1514 C CA . TYR B 1 27 ? 7.987 4.924 -5.868 1.00 37.23 27 TYR B CA 1
ATOM 1515 C C . TYR B 1 27 ? 8.179 3.496 -5.367 1.00 39.10 27 TYR B C 1
ATOM 1516 O O . TYR B 1 27 ? 7.834 2.535 -6.055 1.00 41.08 27 TYR B O 1
ATOM 1525 N N . GLU B 1 28 ? 8.722 3.364 -4.164 1.00 40.14 28 GLU B N 1
ATOM 1526 C CA . GLU B 1 28 ? 8.990 2.056 -3.583 1.00 37.00 28 GLU B CA 1
ATOM 1527 C C . GLU B 1 28 ? 8.643 2.058 -2.101 1.00 44.32 28 GLU B C 1
ATOM 1528 O O . GLU B 1 28 ? 9.525 1.934 -1.254 1.00 38.22 28 GLU B O 1
ATOM 1534 N N . PRO B 1 29 ? 7.343 2.177 -1.784 1.00 42.74 29 PRO B N 1
ATOM 1535 C CA . PRO B 1 29 ? 6.852 2.251 -0.403 1.00 37.63 29 PRO B CA 1
ATOM 1536 C C . PRO B 1 29 ? 7.176 1.021 0.438 1.00 38.52 29 PRO B C 1
ATOM 1537 O O . PRO B 1 29 ? 7.227 1.121 1.663 1.00 37.60 29 PRO B O 1
ATOM 1541 N N . GLN B 1 30 ? 7.390 -0.121 -0.208 1.00 32.75 30 GLN B N 1
ATOM 1542 C CA . GLN B 1 30 ? 7.664 -1.354 0.519 1.00 34.43 30 GLN B CA 1
ATOM 1543 C C . GLN B 1 30 ? 9.005 -1.354 1.242 1.00 36.36 30 GLN B C 1
ATOM 1544 O O . GLN B 1 30 ? 9.266 -2.228 2.066 1.00 39.80 30 GLN B O 1
ATOM 1550 N N . SER B 1 31 ? 9.853 -0.376 0.943 1.00 40.97 31 SER B N 1
ATOM 1551 C CA . SER B 1 31 ? 11.235 -0.434 1.401 1.00 36.07 31 SER B CA 1
ATOM 1552 C C . SER B 1 31 ? 11.581 0.600 2.471 1.00 40.08 31 SER B C 1
ATOM 1553 O O . SER B 1 31 ? 12.726 1.044 2.558 1.00 41.25 31 SER B O 1
ATOM 1556 N N . VAL B 1 32 ? 10.603 0.990 3.283 1.00 39.89 32 VAL B N 1
ATOM 1557 C CA . VAL B 1 32 ? 10.894 1.884 4.397 1.00 38.10 32 VAL B CA 1
ATOM 1558 C C . VAL B 1 32 ? 11.384 0.998 5.535 1.00 35.29 32 VAL B C 1
ATOM 1559 O O . VAL B 1 32 ? 10.667 0.737 6.501 1.00 34.07 32 VAL B O 1
ATOM 1563 N N . GLU B 1 33 ? 12.621 0.534 5.393 1.00 36.92 33 GLU B N 1
ATOM 1564 C CA . GLU B 1 33 ? 13.208 -0.442 6.299 1.00 34.90 33 GLU B CA 1
ATOM 1565 C C . GLU B 1 33 ? 14.234 0.187 7.232 1.00 33.77 33 GLU B C 1
ATOM 1566 O O . GLU B 1 33 ? 15.095 0.951 6.797 1.00 41.93 33 GLU B O 1
ATOM 1572 N N . GLY B 1 34 ? 14.137 -0.137 8.516 1.00 33.94 34 GLY B N 1
ATOM 1573 C CA . GLY B 1 34 ? 15.112 0.322 9.486 1.00 41.07 34 GLY B CA 1
ATOM 1574 C C . GLY B 1 34 ? 15.335 -0.676 10.604 1.00 37.74 34 GLY B C 1
ATOM 1575 O O . GLY B 1 34 ? 14.769 -1.770 10.593 1.00 34.27 34 GLY B O 1
ATOM 1576 N N . ILE B 1 35 ? 16.179 -0.300 11.559 1.00 34.06 35 ILE B N 1
ATOM 1577 C CA . ILE B 1 35 ? 16.408 -1.102 12.754 1.00 39.87 35 ILE B CA 1
ATOM 1578 C C . ILE B 1 35 ? 15.090 -1.345 13.484 1.00 41.19 35 ILE B C 1
ATOM 1579 O O . ILE B 1 35 ? 14.251 -0.449 13.576 1.00 40.89 35 ILE B O 1
ATOM 1584 N N . GLY B 1 36 ? 14.908 -2.556 13.999 1.00 39.09 36 GLY B N 1
ATOM 1585 C CA . GLY B 1 36 ? 13.691 -2.894 14.709 1.00 36.53 36 GLY B CA 1
ATOM 1586 C C . GLY B 1 36 ? 13.839 -2.637 16.194 1.00 38.45 36 GLY B C 1
ATOM 1587 O O . GLY B 1 36 ? 14.741 -1.915 16.618 1.00 40.44 36 GLY B O 1
ATOM 1588 N N . GLY B 1 37 ? 12.950 -3.224 16.986 1.00 36.85 37 GLY B N 1
ATOM 1589 C CA . GLY B 1 37 ? 12.969 -3.034 18.424 1.00 36.79 37 GLY B CA 1
ATOM 1590 C C . GLY B 1 37 ? 12.426 -1.686 18.858 1.00 36.04 37 GLY B C 1
ATOM 1591 O O . GLY B 1 37 ? 12.863 -1.124 19.861 1.00 40.25 37 GLY B O 1
ATOM 1592 N N . PHE B 1 38 ? 11.469 -1.169 18.096 1.00 32.67 38 PHE B N 1
ATOM 1593 C CA . PHE B 1 38 ? 10.819 0.097 18.417 1.00 28.41 38 PHE B CA 1
ATOM 1594 C C . PHE B 1 38 ? 9.882 -0.116 19.605 1.00 31.10 38 PHE B C 1
ATOM 1595 O O . PHE B 1 38 ? 9.229 -1.156 19.691 1.00 38.59 38 PHE B O 1
ATOM 1603 N N . PRO B 1 39 ? 9.798 0.863 20.523 1.00 30.73 39 PRO B N 1
ATOM 1604 C CA . PRO B 1 39 ? 10.468 2.169 20.531 1.00 28.99 39 PRO B CA 1
ATOM 1605 C C . PRO B 1 39 ? 11.774 2.257 21.330 1.00 31.30 39 PRO B C 1
ATOM 1606 O O . PRO B 1 39 ? 12.393 3.319 21.302 1.00 35.45 39 PRO B O 1
ATOM 1610 N N . GLN B 1 40 ? 12.183 1.203 22.031 1.00 38.43 40 GLN B N 1
ATOM 1611 C CA . GLN B 1 40 ? 13.402 1.291 22.837 1.00 35.85 40 GLN B CA 1
ATOM 1612 C C . GLN B 1 40 ? 14.610 1.453 21.923 1.00 36.95 40 GLN B C 1
ATOM 1613 O O . GLN B 1 40 ? 15.464 2.311 22.149 1.00 33.58 40 GLN B O 1
ATOM 1619 N N . LEU B 1 41 ? 14.672 0.621 20.890 1.00 29.98 41 LEU B N 1
ATOM 1620 C CA . LEU B 1 41 ? 15.639 0.807 19.818 1.00 27.61 41 LEU B CA 1
ATOM 1621 C C . LEU B 1 41 ? 14.886 1.291 18.587 1.00 34.89 41 LEU B C 1
ATOM 1622 O O . LEU B 1 41 ? 13.764 1.784 18.698 1.00 41.49 41 LEU B O 1
ATOM 1627 N N . GLY B 1 42 ? 15.496 1.156 17.417 1.00 30.22 42 GLY B N 1
ATOM 1628 C CA . GLY B 1 42 ? 14.834 1.551 16.190 1.00 23.50 42 GLY B CA 1
ATOM 1629 C C . GLY B 1 42 ? 15.365 2.889 15.728 1.00 33.37 42 GLY B C 1
ATOM 1630 O O . GLY B 1 42 ? 16.348 3.385 16.278 1.00 42.43 42 GLY B O 1
ATOM 1631 N N . PRO B 1 43 ? 14.725 3.481 14.709 1.00 31.46 43 PRO B N 1
ATOM 1632 C CA . PRO B 1 43 ? 15.167 4.792 14.224 1.00 36.08 43 PRO B CA 1
ATOM 1633 C C . PRO B 1 43 ? 15.068 5.872 15.301 1.00 31.50 43 PRO B C 1
ATOM 1634 O O . PRO B 1 43 ? 14.135 5.870 16.103 1.00 27.87 43 PRO B O 1
ATOM 1638 N N . SER B 1 44 ? 16.036 6.782 15.302 1.00 34.27 44 SER B N 1
ATOM 1639 C CA . SER B 1 44 ? 16.091 7.884 16.259 1.00 37.83 44 SER B CA 1
ATOM 1640 C C . SER B 1 44 ? 14.962 8.892 16.059 1.00 31.08 44 SER B C 1
ATOM 1641 O O . SER B 1 44 ? 14.321 8.918 15.008 1.00 30.33 44 SER B O 1
ATOM 1644 N N . ASP B 1 45 ? 14.717 9.706 17.083 1.00 29.81 45 ASP B N 1
ATOM 1645 C CA . ASP B 1 45 ? 13.767 10.809 16.984 1.00 27.42 45 ASP B CA 1
ATOM 1646 C C . ASP B 1 45 ? 14.073 11.702 15.787 1.00 29.49 45 ASP B C 1
ATOM 1647 O O . ASP B 1 45 ? 15.231 12.011 15.510 1.00 26.50 45 ASP B O 1
ATOM 1652 N N . GLY B 1 46 ? 13.023 12.109 15.083 1.00 29.25 46 GLY B N 1
ATOM 1653 C CA . GLY B 1 46 ? 13.164 12.937 13.900 1.00 24.23 46 GLY B CA 1
ATOM 1654 C C . GLY B 1 46 ? 13.530 12.147 12.658 1.00 30.48 46 GLY B C 1
ATOM 1655 O O . GLY B 1 46 ? 13.700 12.718 11.581 1.00 29.85 46 GLY B O 1
ATOM 1656 N N . GLN B 1 47 ? 13.656 10.831 12.806 1.00 29.98 47 GLN B N 1
ATOM 1657 C CA . GLN B 1 47 ? 14.010 9.964 11.686 1.00 28.57 47 GLN B CA 1
ATOM 1658 C C . GLN B 1 47 ? 13.161 8.696 11.650 1.00 31.87 47 GLN B C 1
ATOM 1659 O O . GLN B 1 47 ? 13.545 7.700 11.038 1.00 32.78 47 GLN B O 1
ATOM 1665 N N . ILE B 1 48 ? 12.006 8.740 12.307 1.00 31.57 48 ILE B N 1
ATOM 1666 C CA . ILE B 1 48 ? 11.130 7.576 12.410 1.00 30.29 48 ILE B CA 1
ATOM 1667 C C . ILE B 1 48 ? 10.391 7.272 11.105 1.00 31.22 48 ILE B C 1
ATOM 1668 O O . ILE B 1 48 ? 10.284 6.114 10.699 1.00 29.26 48 ILE B O 1
ATOM 1673 N N . ALA B 1 49 ? 9.896 8.316 10.445 1.00 25.90 49 ALA B N 1
ATOM 1674 C CA . ALA B 1 49 ? 9.092 8.158 9.235 1.00 22.73 49 ALA B CA 1
ATOM 1675 C C . ALA B 1 49 ? 9.899 7.551 8.094 1.00 28.86 49 ALA B C 1
ATOM 1676 O O . ALA B 1 49 ? 9.365 6.822 7.259 1.00 27.22 49 ALA B O 1
ATOM 1678 N N . GLY B 1 50 ? 11.191 7.857 8.071 1.00 32.26 50 GLY B N 1
ATOM 1679 C CA . GLY B 1 50 ? 12.089 7.344 7.056 1.00 30.41 50 GLY B CA 1
ATOM 1680 C C . GLY B 1 50 ? 12.843 6.116 7.529 1.00 34.08 50 GLY B C 1
ATOM 1681 O O . GLY B 1 50 ? 13.618 5.530 6.771 1.00 36.36 50 GLY B O 1
ATOM 1682 N N . ALA B 1 51 ? 12.623 5.749 8.791 1.00 38.22 51 ALA B N 1
ATOM 1683 C CA . ALA B 1 51 ? 13.232 4.568 9.406 1.00 37.95 51 ALA B CA 1
ATOM 1684 C C . ALA B 1 51 ? 14.750 4.691 9.515 1.00 40.32 51 ALA B C 1
ATOM 1685 O O . ALA B 1 51 ? 15.472 3.700 9.403 1.00 43.67 51 ALA B O 1
ATOM 1687 N N . GLY B 1 52 ? 15.227 5.914 9.729 1.00 40.34 52 GLY B N 1
ATOM 1688 C CA . GLY B 1 52 ? 16.645 6.164 9.917 1.00 42.02 52 GLY B CA 1
ATOM 1689 C C . GLY B 1 52 ? 17.318 6.535 8.613 1.00 38.87 52 GLY B C 1
ATOM 1690 O O . GLY B 1 52 ? 18.409 7.102 8.594 1.00 42.17 52 GLY B O 1
ATOM 1691 N N . HIS B 1 53 ? 16.649 6.203 7.518 1.00 35.23 53 HIS B N 1
ATOM 1692 C CA . HIS B 1 53 ? 17.075 6.601 6.187 1.00 38.50 53 HIS B CA 1
ATOM 1693 C C . HIS B 1 53 ? 16.017 7.530 5.608 1.00 49.11 53 HIS B C 1
ATOM 1694 O O . HIS B 1 53 ? 15.049 7.858 6.288 1.00 57.87 53 HIS B O 1
ATOM 1701 N N . PHE B 1 54 ? 16.217 7.963 4.367 1.00 45.34 54 PHE B N 1
ATOM 1702 C CA . PHE B 1 54 ? 15.239 8.785 3.652 1.00 38.49 54 PHE B CA 1
ATOM 1703 C C . PHE B 1 54 ? 14.704 9.974 4.454 1.00 41.36 54 PHE B C 1
ATOM 1704 O O . PHE B 1 54 ? 13.527 9.989 4.813 1.00 38.75 54 PHE B O 1
ATOM 1712 N N . PRO B 1 55 ? 15.563 10.963 4.751 1.00 40.63 55 PRO B N 1
ATOM 1713 C CA . PRO B 1 55 ? 15.146 12.120 5.558 1.00 39.41 55 PRO B CA 1
ATOM 1714 C C . PRO B 1 55 ? 13.920 12.854 5.004 1.00 38.17 55 PRO B C 1
ATOM 1715 O O . PRO B 1 55 ? 13.268 13.586 5.749 1.00 42.55 55 PRO B O 1
ATOM 1719 N N . ALA B 1 56 ? 13.620 12.669 3.722 1.00 32.27 56 ALA B N 1
ATOM 1720 C CA . ALA B 1 56 ? 12.509 13.367 3.083 1.00 34.40 56 ALA B CA 1
ATOM 1721 C C . ALA B 1 56 ? 11.151 12.984 3.674 1.00 29.27 56 ALA B C 1
ATOM 1722 O O . ALA B 1 56 ? 10.253 13.821 3.763 1.00 27.05 56 ALA B O 1
ATOM 1724 N N . LEU B 1 57 ? 11.001 11.724 4.074 1.00 28.32 57 LEU B N 1
ATOM 1725 C CA . LEU B 1 57 ? 9.756 11.265 4.688 1.00 28.04 57 LEU B CA 1
ATOM 1726 C C . LEU B 1 57 ? 9.569 11.860 6.077 1.00 28.07 57 LEU B C 1
ATOM 1727 O O . LEU B 1 57 ? 8.456 11.910 6.601 1.00 31.72 57 LEU B O 1
ATOM 1732 N N . ASP B 1 58 ? 10.671 12.310 6.663 1.00 24.76 58 ASP B N 1
ATOM 1733 C CA . ASP B 1 58 ? 10.682 12.810 8.030 1.00 23.70 58 ASP B CA 1
ATOM 1734 C C . ASP B 1 58 ? 10.313 14.286 8.103 1.00 25.69 58 ASP B C 1
ATOM 1735 O O . ASP B 1 58 ? 10.146 14.838 9.191 1.00 26.46 58 ASP B O 1
ATOM 1740 N N . VAL B 1 59 ? 10.194 14.923 6.942 1.00 22.42 59 VAL B N 1
ATOM 1741 C CA . VAL B 1 59 ? 9.776 16.317 6.883 1.00 24.79 59 VAL B CA 1
ATOM 1742 C C . VAL B 1 59 ? 8.352 16.435 7.411 1.00 24.99 59 VAL B C 1
ATOM 1743 O O . VAL B 1 59 ? 7.471 15.676 7.009 1.00 27.45 59 VAL B O 1
ATOM 1747 N N . GLN B 1 60 ? 8.128 17.387 8.311 1.00 26.66 60 GLN B N 1
ATOM 1748 C CA . GLN B 1 60 ? 6.831 17.501 8.963 1.00 21.98 60 GLN B CA 1
ATOM 1749 C C . GLN B 1 60 ? 6.358 18.938 9.160 1.00 23.71 60 GLN B C 1
ATOM 1750 O O . GLN B 1 60 ? 6.923 19.691 9.952 1.00 30.00 60 GLN B O 1
ATOM 1756 N N . THR B 1 61 ? 5.310 19.300 8.428 1.00 20.86 61 THR B N 1
ATOM 1757 C CA . THR B 1 61 ? 4.567 20.535 8.655 1.00 20.42 61 THR B CA 1
ATOM 1758 C C . THR B 1 61 ? 3.087 20.196 8.523 1.00 25.13 61 THR B C 1
ATOM 1759 O O . THR B 1 61 ? 2.738 19.057 8.220 1.00 30.55 61 THR B O 1
ATOM 1763 N N . VAL B 1 62 ? 2.217 21.173 8.750 1.00 26.89 62 VAL B N 1
ATOM 1764 C CA . VAL B 1 62 ? 0.779 20.923 8.702 1.00 30.48 62 VAL B CA 1
ATOM 1765 C C . VAL B 1 62 ? 0.270 20.633 7.289 1.00 29.50 62 VAL B C 1
ATOM 1766 O O . VAL B 1 62 ? -0.692 19.886 7.114 1.00 31.54 62 VAL B O 1
ATOM 1770 N N . ASP B 1 63 ? 0.917 21.218 6.286 1.00 27.64 63 ASP B N 1
ATOM 1771 C CA . ASP B 1 63 ? 0.442 21.104 4.911 1.00 29.64 63 ASP B CA 1
ATOM 1772 C C . ASP B 1 63 ? 1.351 20.252 4.027 1.00 24.40 63 ASP B C 1
ATOM 1773 O O . ASP B 1 63 ? 1.083 20.082 2.838 1.00 30.00 63 ASP B O 1
ATOM 1778 N N . ARG B 1 64 ? 2.424 19.725 4.607 1.00 21.71 64 ARG B N 1
ATOM 1779 C CA . ARG B 1 64 ? 3.403 18.949 3.851 1.00 17.97 64 ARG B CA 1
ATOM 1780 C C . ARG B 1 64 ? 2.825 17.702 3.180 1.00 19.36 64 ARG B C 1
ATOM 1781 O O . ARG B 1 64 ? 3.158 17.400 2.035 1.00 22.24 64 ARG B O 1
ATOM 1789 N N . TRP B 1 65 ? 1.953 16.987 3.884 1.00 23.07 65 TRP B N 1
ATOM 1790 C CA . TRP B 1 65 ? 1.458 15.707 3.389 1.00 16.10 65 TRP B CA 1
ATOM 1791 C C . TRP B 1 65 ? -0.048 15.705 3.170 1.00 20.37 65 TRP B C 1
ATOM 1792 O O . TRP B 1 65 ? -0.780 16.462 3.804 1.00 24.41 65 TRP B O 1
ATOM 1803 N N . LYS B 1 66 ? -0.500 14.847 2.262 1.00 22.25 66 LYS B N 1
ATOM 1804 C CA . LYS B 1 66 ? -1.923 14.683 2.005 1.00 22.47 66 LYS B CA 1
ATOM 1805 C C . LYS B 1 66 ? -2.513 13.706 3.013 1.00 23.37 66 LYS B C 1
ATOM 1806 O O . LYS B 1 66 ? -1.917 12.671 3.305 1.00 24.75 66 LYS B O 1
ATOM 1812 N N . LYS B 1 67 ? -3.684 14.035 3.546 1.00 23.94 67 LYS B N 1
ATOM 1813 C CA . LYS B 1 67 ? -4.260 13.257 4.635 1.00 21.49 67 LYS B CA 1
ATOM 1814 C C . LYS B 1 67 ? -5.333 12.286 4.158 1.00 24.54 67 LYS B C 1
ATOM 1815 O O . LYS B 1 67 ? -6.096 12.583 3.239 1.00 28.24 67 LYS B O 1
ATOM 1821 N N . VAL B 1 68 ? -5.381 11.121 4.795 1.00 21.31 68 VAL B N 1
ATOM 1822 C CA . VAL B 1 68 ? -6.469 10.178 4.588 1.00 15.75 68 VAL B CA 1
ATOM 1823 C C . VAL B 1 68 ? -7.533 10.435 5.648 1.00 22.93 68 VAL B C 1
ATOM 1824 O O . VAL B 1 68 ? -7.220 10.547 6.830 1.00 24.34 68 VAL B O 1
ATOM 1828 N N . THR B 1 69 ? -8.793 10.521 5.237 1.00 22.28 69 THR B N 1
ATOM 1829 C CA . THR B 1 69 ? -9.852 10.863 6.177 1.00 16.62 69 THR B CA 1
ATOM 1830 C C . THR B 1 69 ? -10.445 9.612 6.815 1.00 23.68 69 THR B C 1
ATOM 1831 O O . THR B 1 69 ? -10.873 8.691 6.122 1.00 24.19 69 THR B O 1
ATOM 1835 N N . LEU B 1 70 ? -10.467 9.593 8.144 1.00 26.63 70 LEU B N 1
ATOM 1836 C CA . LEU B 1 70 ? -10.932 8.433 8.896 1.00 22.49 70 LEU B CA 1
ATOM 1837 C C . LEU B 1 70 ? -11.833 8.810 10.065 1.00 23.52 70 LEU B C 1
ATOM 1838 O O . LEU B 1 70 ? -11.687 9.879 10.658 1.00 27.13 70 LEU B O 1
ATOM 1843 N N . ASN B 1 71 ? -12.764 7.921 10.389 1.00 24.75 71 ASN B N 1
ATOM 1844 C CA . ASN B 1 71 ? -13.521 8.031 11.626 1.00 27.26 71 ASN B CA 1
ATOM 1845 C C . ASN B 1 71 ? -12.777 7.352 12.765 1.00 24.05 71 ASN B C 1
ATOM 1846 O O . ASN B 1 71 ? -12.043 6.389 12.548 1.00 25.53 71 ASN B O 1
ATOM 1851 N N . GLY B 1 72 ? -12.964 7.857 13.978 1.00 27.37 72 GLY B N 1
ATOM 1852 C CA . GLY B 1 72 ? -12.429 7.200 15.154 1.00 26.87 72 GLY B CA 1
ATOM 1853 C C . GLY B 1 72 ? -13.116 5.870 15.394 1.00 26.13 72 GLY B C 1
ATOM 1854 O O . GLY B 1 72 ? -14.159 5.587 14.807 1.00 27.57 72 GLY B O 1
ATOM 1855 N N . GLY B 1 73 ? -12.528 5.049 16.255 1.00 28.45 73 GLY B N 1
ATOM 1856 C CA . GLY B 1 73 ? -13.089 3.747 16.557 1.00 33.43 73 GLY B CA 1
ATOM 1857 C C . GLY B 1 73 ? -12.461 2.646 15.725 1.00 35.69 73 GLY B C 1
ATOM 1858 O O . GLY B 1 73 ? -11.333 2.781 15.250 1.00 28.77 73 GLY B O 1
ATOM 1859 N N . THR B 1 74 ? -13.197 1.553 15.553 1.00 40.12 74 THR B N 1
ATOM 1860 C CA . THR B 1 74 ? -12.686 0.387 14.844 1.00 38.64 74 THR B CA 1
ATOM 1861 C C . THR B 1 74 ? -12.425 0.693 13.372 1.00 34.63 74 THR B C 1
ATOM 1862 O O . THR B 1 74 ? -13.292 1.209 12.668 1.00 34.11 74 THR B O 1
ATOM 1866 N N . ASN B 1 75 ? -11.219 0.367 12.921 1.00 36.87 75 ASN B N 1
ATOM 1867 C CA . ASN B 1 75 ? -10.821 0.575 11.535 1.00 33.00 75 ASN B CA 1
ATOM 1868 C C . ASN B 1 75 ? -10.050 -0.625 11.009 1.00 35.63 75 ASN B C 1
ATOM 1869 O O . ASN B 1 75 ? -9.364 -1.313 11.765 1.00 34.66 75 ASN B O 1
ATOM 1874 N N . THR B 1 76 ? -10.164 -0.877 9.711 1.00 35.12 76 THR B N 1
ATOM 1875 C CA . THR B 1 76 ? -9.433 -1.975 9.099 1.00 31.54 76 THR B CA 1
ATOM 1876 C C . THR B 1 76 ? -8.104 -1.484 8.542 1.00 31.78 76 THR B C 1
ATOM 1877 O O . THR B 1 76 ? -8.057 -0.532 7.763 1.00 32.00 76 THR B O 1
ATOM 1881 N N . PHE B 1 77 ? -7.025 -2.142 8.952 1.00 29.97 77 PHE B N 1
ATOM 1882 C CA . PHE B 1 77 ? -5.690 -1.800 8.485 1.00 29.79 77 PHE B CA 1
ATOM 1883 C C . PHE B 1 77 ? -5.147 -2.933 7.629 1.00 31.60 77 PHE B C 1
ATOM 1884 O O . PHE B 1 77 ? -4.950 -4.049 8.108 1.00 33.54 77 PHE B O 1
ATOM 1892 N N . LYS B 1 78 ? -4.911 -2.633 6.358 1.00 36.10 78 LYS B N 1
ATOM 1893 C CA . LYS B 1 78 ? -4.516 -3.643 5.388 1.00 31.25 78 LYS B CA 1
ATOM 1894 C C . LYS B 1 78 ? -3.108 -3.409 4.859 1.00 32.67 78 LYS B C 1
ATOM 1895 O O . LYS B 1 78 ? -2.828 -2.387 4.232 1.00 34.07 78 LYS B O 1
ATOM 1901 N N . TRP B 1 79 ? -2.222 -4.364 5.115 1.00 30.60 79 TRP B N 1
ATOM 1902 C CA . TRP B 1 79 ? -0.887 -4.331 4.537 1.00 35.60 79 TRP B CA 1
ATOM 1903 C C . TRP B 1 79 ? -0.864 -4.960 3.155 1.00 43.82 79 TRP B C 1
ATOM 1904 O O . TRP B 1 79 ? -1.708 -5.792 2.817 1.00 43.51 79 TRP B O 1
ATOM 1915 N N . LYS B 1 80 ? 0.116 -4.550 2.362 1.00 45.88 80 LYS B N 1
ATOM 1916 C CA . LYS B 1 80 ? 0.441 -5.244 1.133 1.00 40.43 80 LYS B CA 1
ATOM 1917 C C . LYS B 1 80 ? 1.899 -5.655 1.263 1.00 39.93 80 LYS B C 1
ATOM 1918 O O . LYS B 1 80 ? 2.779 -4.808 1.426 1.00 40.86 80 LYS B O 1
ATOM 1924 N N . LEU B 1 81 ? 2.164 -6.953 1.195 1.00 44.18 81 LEU B N 1
ATOM 1925 C CA . LEU B 1 81 ? 3.523 -7.428 1.404 1.00 45.08 81 LEU B CA 1
ATOM 1926 C C . LEU B 1 81 ? 4.115 -7.865 0.070 1.00 50.56 81 LEU B C 1
ATOM 1927 O O . LEU B 1 81 ? 3.640 -8.813 -0.567 1.00 54.42 81 LEU B O 1
ATOM 1932 N N . THR B 1 82 ? 5.169 -7.158 -0.331 1.00 52.45 82 THR B N 1
ATOM 1933 C CA . THR B 1 82 ? 5.871 -7.427 -1.577 1.00 60.91 82 THR B CA 1
ATOM 1934 C C . THR B 1 82 ? 6.823 -8.565 -1.352 1.00 58.38 82 THR B C 1
ATOM 1935 O O . THR B 1 82 ? 7.194 -9.293 -2.266 1.00 66.44 82 THR B O 1
ATOM 1939 N N . ALA B 1 83 ? 7.240 -8.674 -0.100 1.00 56.84 83 ALA B N 1
ATOM 1940 C CA . ALA B 1 83 ? 7.946 -9.838 0.397 1.00 60.33 83 ALA B CA 1
ATOM 1941 C C . ALA B 1 83 ? 7.542 -10.014 1.855 1.00 64.34 83 ALA B C 1
ATOM 1942 O O . ALA B 1 83 ? 8.018 -9.273 2.727 1.00 66.55 83 ALA B O 1
ATOM 1944 N N . PRO B 1 84 ? 6.682 -11.014 2.126 1.00 63.21 84 PRO B N 1
ATOM 1945 C CA . PRO B 1 84 ? 6.218 -11.286 3.483 1.00 65.14 84 PRO B CA 1
ATOM 1946 C C . PRO B 1 84 ? 7.385 -11.840 4.238 1.00 73.10 84 PRO B C 1
ATOM 1947 O O . PRO B 1 84 ? 8.139 -12.640 3.683 1.00 74.93 84 PRO B O 1
ATOM 1951 N N . HIS B 1 85 ? 7.581 -11.397 5.463 1.00 79.32 85 HIS B N 1
ATOM 1952 C CA . HIS B 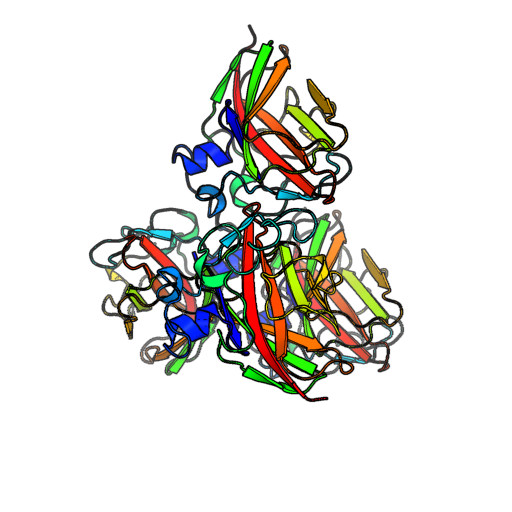1 85 ? 8.710 -11.912 6.182 1.00 69.52 85 HIS B CA 1
ATOM 1953 C C . HIS B 1 85 ? 8.390 -12.403 7.549 1.00 70.51 85 HIS B C 1
ATOM 1954 O O . HIS B 1 85 ? 7.451 -11.959 8.184 1.00 72.66 85 HIS B O 1
ATOM 1961 N N . SER B 1 86 ? 9.222 -13.312 8.020 1.00 69.70 86 SER B N 1
ATOM 1962 C CA . SER B 1 86 ? 8.958 -13.910 9.312 1.00 65.87 86 SER B CA 1
ATOM 1963 C C . SER B 1 86 ? 8.663 -12.816 10.359 1.00 62.35 86 SER B C 1
ATOM 1964 O O . SER B 1 86 ? 9.452 -11.900 10.597 1.00 60.21 86 SER B O 1
ATOM 1967 N N . THR B 1 87 ? 7.519 -12.951 11.015 1.00 54.86 87 THR B N 1
ATOM 1968 C CA . THR B 1 87 ? 6.996 -11.822 11.758 1.00 49.85 87 THR B CA 1
ATOM 1969 C C . THR B 1 87 ? 7.017 -12.037 13.247 1.00 50.14 87 THR B C 1
ATOM 1970 O O . THR B 1 87 ? 6.427 -12.976 13.776 1.00 50.16 87 THR B O 1
ATOM 1974 N N . LYS B 1 88 ? 7.717 -11.127 13.904 1.00 44.19 88 LYS B N 1
ATOM 1975 C CA . LYS B 1 88 ? 7.747 -11.060 15.339 1.00 42.25 88 LYS B CA 1
ATOM 1976 C C . LYS B 1 88 ? 6.385 -10.562 15.770 1.00 48.77 88 LYS B C 1
ATOM 1977 O O . LYS B 1 88 ? 5.641 -11.264 16.453 1.00 52.61 88 LYS B O 1
ATOM 1983 N N . GLU B 1 89 ? 6.061 -9.343 15.353 1.00 46.42 89 GLU B N 1
ATOM 1984 C CA . GLU B 1 89 ? 4.818 -8.704 15.761 1.00 45.10 89 GLU B CA 1
ATOM 1985 C C . GLU B 1 89 ? 4.364 -7.586 14.821 1.00 38.86 89 GLU B C 1
ATOM 1986 O O . GLU B 1 89 ? 5.146 -7.076 14.020 1.00 37.88 89 GLU B O 1
ATOM 1992 N N . TRP B 1 90 ? 3.089 -7.218 14.926 1.00 45.21 90 TRP B N 1
ATOM 1993 C CA . TRP B 1 90 ? 2.556 -6.039 14.248 1.00 39.69 90 TRP B CA 1
ATOM 1994 C C . TRP B 1 90 ? 2.123 -5.015 15.291 1.00 39.97 90 TRP B C 1
ATOM 1995 O O . TRP B 1 90 ? 1.424 -5.355 16.242 1.00 39.38 90 TRP B O 1
ATOM 2006 N N . LYS B 1 91 ? 2.536 -3.763 15.114 1.00 38.13 91 LYS B N 1
ATOM 2007 C CA . LYS B 1 91 ? 2.211 -2.717 16.080 1.00 33.72 91 LYS B CA 1
ATOM 2008 C C . LYS B 1 91 ? 1.663 -1.459 15.415 1.00 31.69 91 LYS B C 1
ATOM 2009 O O . LYS B 1 91 ? 2.051 -1.113 14.300 1.00 33.62 91 LYS B O 1
ATOM 2015 N N . TYR B 1 92 ? 0.756 -0.779 16.110 1.00 28.83 92 TYR B N 1
ATOM 2016 C CA . TYR B 1 92 ? 0.184 0.470 15.621 1.00 26.59 92 TYR B CA 1
ATOM 2017 C C . TYR B 1 92 ? 0.194 1.554 16.696 1.00 28.62 92 TYR B C 1
ATOM 2018 O O . TYR B 1 92 ? -0.408 1.390 17.755 1.00 31.89 92 TYR B O 1
ATOM 2027 N N . TYR B 1 93 ? 0.883 2.658 16.418 1.00 22.72 93 TYR B N 1
ATOM 2028 C CA . TYR B 1 93 ? 0.972 3.767 17.362 1.00 19.67 93 TYR B CA 1
ATOM 2029 C C . TYR B 1 93 ? 0.193 4.971 16.839 1.00 22.28 93 TYR B C 1
ATOM 2030 O O . TYR B 1 93 ? -0.068 5.069 15.641 1.00 27.99 93 TYR B O 1
ATOM 2039 N N . ILE B 1 94 ? -0.179 5.884 17.732 1.00 18.84 94 ILE B N 1
ATOM 2040 C CA . ILE B 1 94 ? -0.810 7.133 17.315 1.00 19.22 94 ILE B CA 1
ATOM 2041 C C . ILE B 1 94 ? -0.239 8.326 18.088 1.00 21.14 94 ILE B C 1
ATOM 2042 O O . ILE B 1 94 ? 0.194 8.190 19.233 1.00 21.80 94 ILE B O 1
ATOM 2047 N N . THR B 1 95 ? -0.228 9.488 17.442 1.00 21.45 95 THR B N 1
ATOM 2048 C CA . THR B 1 95 ? 0.225 10.729 18.062 1.00 24.76 95 THR B CA 1
ATOM 2049 C C . THR B 1 95 ? -0.614 11.125 19.275 1.00 21.68 95 THR B C 1
ATOM 2050 O O . THR B 1 95 ? -1.801 10.809 19.349 1.00 24.56 95 THR B O 1
ATOM 2054 N N . LYS B 1 96 ? 0.013 11.816 20.223 1.00 22.49 96 LYS B N 1
ATOM 2055 C CA . LYS B 1 96 ? -0.684 12.308 21.407 1.00 21.65 96 LYS B CA 1
ATOM 2056 C C . LYS B 1 96 ? -1.723 13.358 21.026 1.00 24.52 96 LYS B C 1
ATOM 2057 O O . LYS B 1 96 ? -1.673 13.918 19.931 1.00 31.81 96 LYS B O 1
ATOM 2063 N N . LYS B 1 97 ? -2.664 13.615 21.930 1.00 25.80 97 LYS B N 1
ATOM 2064 C CA . LYS B 1 97 ? -3.760 14.544 21.664 1.00 26.95 97 LYS B CA 1
ATOM 2065 C C . LYS B 1 97 ? -3.286 15.948 21.298 1.00 32.68 97 LYS B C 1
ATOM 2066 O O . LYS B 1 97 ? -3.857 16.594 20.419 1.00 43.77 97 LYS B O 1
ATOM 2072 N N . GLY B 1 98 ? -2.242 16.416 21.972 1.00 26.55 98 GLY B N 1
ATOM 2073 C CA . GLY B 1 98 ? -1.720 17.748 21.728 1.00 22.83 98 GLY B CA 1
ATOM 2074 C C . GLY B 1 98 ? -0.362 17.724 21.057 1.00 21.28 98 GLY B C 1
ATOM 2075 O O . GLY B 1 98 ? 0.514 18.525 21.381 1.00 28.30 98 GLY B O 1
ATOM 2076 N N . TRP B 1 99 ? -0.191 16.806 20.112 1.00 20.23 99 TRP B N 1
ATOM 2077 C CA . TRP B 1 99 ? 1.102 16.599 19.470 1.00 22.09 99 TRP B CA 1
ATOM 2078 C C . TRP B 1 99 ? 1.465 17.758 18.547 1.00 24.90 99 TRP B C 1
ATOM 2079 O O . TRP B 1 99 ? 0.601 18.536 18.147 1.00 22.52 99 TRP B O 1
ATOM 2090 N N . ASN B 1 100 ? 2.753 17.867 18.231 1.00 23.32 100 ASN B N 1
ATOM 2091 C CA . ASN B 1 100 ? 3.291 18.973 17.443 1.00 23.11 100 ASN B CA 1
ATOM 2092 C C . ASN B 1 100 ? 3.480 18.604 15.971 1.00 25.63 100 ASN B C 1
ATOM 2093 O O . ASN B 1 100 ? 4.473 17.972 15.611 1.00 31.66 100 ASN B O 1
ATOM 2098 N N . PRO B 1 101 ? 2.526 19.002 15.113 1.00 25.11 101 PRO B N 1
ATOM 2099 C CA . PRO B 1 101 ? 2.545 18.641 13.692 1.00 19.42 101 PRO B CA 1
ATOM 2100 C C . PRO B 1 101 ? 3.509 19.475 12.850 1.00 20.38 101 PRO B C 1
ATOM 2101 O O . PRO B 1 101 ? 3.652 19.205 11.660 1.00 25.95 101 PRO B O 1
ATOM 2105 N N . ASN B 1 102 ? 4.150 20.474 13.448 1.00 19.47 102 ASN B N 1
ATOM 2106 C CA . ASN B 1 102 ? 5.076 21.322 12.704 1.00 20.34 102 ASN B CA 1
ATOM 2107 C C . ASN B 1 102 ? 6.533 21.025 13.030 1.00 22.22 102 ASN B C 1
ATOM 2108 O O . ASN B 1 102 ? 7.415 21.853 12.806 1.00 28.48 102 ASN B O 1
ATOM 2113 N N . LYS B 1 103 ? 6.774 19.833 13.561 1.00 20.58 103 LYS B N 1
ATOM 2114 C CA . LYS B 1 103 ? 8.110 19.419 13.960 1.00 23.33 103 LYS B CA 1
ATOM 2115 C C . LYS B 1 103 ? 8.266 17.946 13.615 1.00 29.85 103 LYS B C 1
ATOM 2116 O O . LYS B 1 103 ? 7.284 17.201 13.641 1.00 25.57 103 LYS B O 1
ATOM 2122 N N . PRO B 1 104 ? 9.489 17.525 13.254 1.00 26.96 104 PRO B N 1
ATOM 2123 C CA . PRO B 1 104 ? 9.705 16.117 12.906 1.00 24.87 104 PRO B CA 1
ATOM 2124 C C . PRO B 1 104 ? 9.294 15.209 14.060 1.00 24.76 104 PRO B C 1
ATOM 2125 O O . PRO B 1 104 ? 9.423 15.596 15.222 1.00 32.84 104 PRO B O 1
ATOM 2129 N N . LEU B 1 105 ? 8.808 14.017 13.735 1.00 22.24 105 LEU B N 1
ATOM 2130 C CA . LEU B 1 105 ? 8.175 13.152 14.723 1.00 20.65 105 LEU B CA 1
ATOM 2131 C C . LEU B 1 105 ? 9.138 12.639 15.783 1.00 27.70 105 LEU B C 1
ATOM 2132 O O . LEU B 1 105 ? 10.200 12.098 15.474 1.00 28.65 105 LEU B O 1
ATOM 2137 N N . THR B 1 106 ? 8.746 12.815 17.040 1.00 25.83 106 THR B N 1
ATOM 2138 C CA . THR B 1 106 ? 9.536 12.344 18.164 1.00 29.77 106 THR B CA 1
ATOM 2139 C C . THR B 1 106 ? 8.674 11.449 19.041 1.00 29.37 106 THR B C 1
ATOM 2140 O O . THR B 1 106 ? 7.447 11.546 19.038 1.00 33.19 106 THR B O 1
ATOM 2144 N N . ARG B 1 107 ? 9.341 10.572 19.780 1.00 22.55 107 ARG B N 1
ATOM 2145 C CA . ARG B 1 107 ? 8.705 9.630 20.690 1.00 22.45 107 ARG B CA 1
ATOM 2146 C C . ARG B 1 107 ? 7.778 10.350 21.670 1.00 27.47 107 ARG B C 1
ATOM 2147 O O . ARG B 1 107 ? 6.734 9.824 22.057 1.00 30.78 107 ARG B O 1
ATOM 2155 N N . SER B 1 108 ? 8.174 11.558 22.064 1.00 25.99 108 SER B N 1
ATOM 2156 C CA . SER B 1 108 ? 7.396 12.379 22.988 1.00 22.81 108 SER B CA 1
ATOM 2157 C C . SER B 1 108 ? 6.029 12.785 22.437 1.00 26.56 108 SER B C 1
ATOM 2158 O O . SER B 1 108 ? 5.112 13.075 23.202 1.00 29.98 108 SER B O 1
ATOM 2161 N N . ASP B 1 109 ? 5.898 12.821 21.114 1.00 21.68 109 ASP B N 1
ATOM 2162 C CA . ASP B 1 109 ? 4.621 13.160 20.490 1.00 23.44 109 ASP B CA 1
ATOM 2163 C C . ASP B 1 109 ? 3.758 11.924 20.254 1.00 24.67 109 ASP B C 1
ATOM 2164 O O . ASP B 1 109 ? 2.618 12.034 19.807 1.00 21.30 109 ASP B O 1
ATOM 2169 N N . LEU B 1 110 ? 4.306 10.751 20.555 1.00 29.32 110 LEU B N 1
ATOM 2170 C CA . LEU B 1 110 ? 3.593 9.495 20.335 1.00 24.36 110 LEU B CA 1
ATOM 2171 C C . LEU B 1 110 ? 3.108 8.832 21.617 1.00 27.05 110 LEU B C 1
ATOM 2172 O O . LEU B 1 110 ? 3.781 8.875 22.647 1.00 30.89 110 LEU B O 1
ATOM 2177 N N . ASP B 1 111 ? 1.929 8.221 21.541 1.00 25.29 111 ASP B N 1
ATOM 2178 C CA . ASP B 1 111 ? 1.526 7.230 22.525 1.00 24.94 111 ASP B CA 1
ATOM 2179 C C . ASP B 1 111 ? 2.391 5.994 22.315 1.00 21.41 111 ASP B C 1
ATOM 2180 O O . ASP B 1 111 ? 2.079 5.150 21.476 1.00 23.95 111 ASP B O 1
ATOM 2185 N N . LEU B 1 112 ? 3.475 5.889 23.076 1.00 19.04 112 LEU B N 1
ATOM 2186 C CA . LEU B 1 112 ? 4.462 4.835 22.858 1.00 21.60 112 LEU B CA 1
ATOM 2187 C C . LEU B 1 112 ? 3.956 3.450 23.261 1.00 26.78 112 LEU B C 1
ATOM 2188 O O . LEU B 1 112 ? 4.621 2.444 23.019 1.00 27.30 112 LEU B O 1
ATOM 2193 N N . VAL B 1 113 ? 2.780 3.405 23.875 1.00 26.57 113 VAL B N 1
ATOM 2194 C CA . VAL B 1 113 ? 2.064 2.151 24.057 1.00 24.03 113 VAL B CA 1
ATOM 2195 C C . VAL B 1 113 ? 1.088 1.994 22.900 1.00 28.28 113 VAL B C 1
ATOM 2196 O O . VAL B 1 113 ? 0.105 2.729 22.815 1.00 32.39 113 VAL B O 1
ATOM 2200 N N . PRO B 1 114 ? 1.362 1.039 21.998 1.00 32.42 114 PRO B N 1
ATOM 2201 C CA . PRO B 1 114 ? 0.555 0.887 20.782 1.00 29.65 114 PRO B CA 1
ATOM 2202 C C . PRO B 1 114 ? -0.913 0.599 21.084 1.00 27.95 114 PRO B C 1
ATOM 2203 O O . PRO B 1 114 ? -1.209 -0.171 21.996 1.00 29.60 114 PRO B O 1
ATOM 2207 N N . PHE B 1 115 ? -1.816 1.215 20.325 1.00 32.91 115 PHE B N 1
ATOM 2208 C CA . PHE B 1 115 ? -3.246 1.027 20.548 1.00 31.13 115 PHE B CA 1
ATOM 2209 C C . PHE B 1 115 ? -3.718 -0.292 19.943 1.00 27.90 115 PHE B C 1
ATOM 2210 O O . PHE B 1 115 ? -4.848 -0.723 20.172 1.00 36.79 115 PHE B O 1
ATOM 2218 N N . TYR B 1 116 ? -2.843 -0.924 19.169 1.00 30.07 116 TYR B N 1
ATOM 2219 C CA . TYR B 1 116 ? -3.060 -2.291 18.710 1.00 37.01 116 TYR B CA 1
ATOM 2220 C C . TYR B 1 116 ? -1.728 -3.000 18.527 1.00 38.74 116 TYR B C 1
ATOM 2221 O O . TYR B 1 116 ? -0.779 -2.434 17.985 1.00 35.55 116 TYR B O 1
ATOM 2230 N N . VAL B 1 117 ? -1.666 -4.245 18.982 1.00 39.86 117 VAL B N 1
ATOM 2231 C CA . VAL B 1 117 ? -0.498 -5.078 18.747 1.00 40.94 117 VAL B CA 1
ATOM 2232 C C . VAL B 1 117 ? -0.915 -6.528 18.522 1.00 44.09 117 VAL B C 1
ATOM 2233 O O . VAL B 1 117 ? -1.715 -7.083 19.274 1.00 46.74 117 VAL B O 1
ATOM 2237 N N . LYS B 1 118 ? -0.377 -7.133 17.468 1.00 45.89 118 LYS B N 1
ATOM 2238 C CA . LYS B 1 118 ? -0.619 -8.541 17.199 1.00 47.60 118 LYS B CA 1
ATOM 2239 C C . LYS B 1 118 ? 0.700 -9.288 17.122 1.00 54.99 118 LYS B C 1
ATOM 2240 O O . LYS B 1 118 ? 1.614 -8.885 16.403 1.00 51.91 118 LYS B O 1
ATOM 2246 N N . ASN B 1 119 ? 0.790 -10.381 17.868 1.00 63.84 119 ASN B N 1
ATOM 2247 C CA . ASN B 1 119 ? 1.974 -11.224 17.851 1.00 59.60 119 ASN B CA 1
ATOM 2248 C C . ASN B 1 119 ? 1.768 -12.439 16.960 1.00 51.35 119 ASN B C 1
ATOM 2249 O O . ASN B 1 119 ? 0.737 -13.105 17.037 1.00 54.40 119 ASN B O 1
ATOM 2254 N N . ASP B 1 120 ? 2.747 -12.724 16.109 1.00 50.37 120 ASP B N 1
ATOM 2255 C CA . ASP B 1 120 ? 2.648 -13.872 15.220 1.00 60.45 120 ASP B CA 1
ATOM 2256 C C . ASP B 1 120 ? 3.593 -14.980 15.672 1.00 59.57 120 ASP B C 1
ATOM 2257 O O . ASP B 1 120 ? 3.631 -16.054 15.077 1.00 54.93 120 ASP B O 1
ATOM 2262 N N . GLY B 1 121 ? 4.344 -14.714 16.738 1.00 64.10 121 GLY B N 1
ATOM 2263 C CA . GLY B 1 121 ? 5.204 -15.716 17.344 1.00 67.45 121 GLY B CA 1
ATOM 2264 C C . GLY B 1 121 ? 6.269 -16.248 16.404 1.00 72.58 121 GLY B C 1
ATOM 2265 O O . GLY B 1 121 ? 6.773 -17.357 16.579 1.00 79.72 121 GLY B O 1
ATOM 2266 N N . GLY B 1 122 ? 6.611 -15.447 15.402 1.00 67.30 122 GLY B N 1
ATOM 2267 C CA . GLY B 1 122 ? 7.610 -15.829 14.426 1.00 62.22 122 GLY B CA 1
ATOM 2268 C C . GLY B 1 122 ? 6.982 -16.382 13.161 1.00 64.06 122 GLY B C 1
ATOM 2269 O O . GLY B 1 122 ? 7.692 -16.677 12.196 1.00 68.40 122 GLY B O 1
ATOM 2270 N N . ALA B 1 123 ? 5.657 -16.541 13.158 1.00 64.93 123 ALA B N 1
ATOM 2271 C CA . ALA B 1 123 ? 4.985 -17.044 11.967 1.00 63.67 123 ALA B CA 1
ATOM 2272 C C . ALA B 1 123 ? 5.130 -16.026 10.852 1.00 61.11 123 ALA B C 1
ATOM 2273 O O . ALA B 1 123 ? 5.200 -14.825 11.088 1.00 69.95 123 ALA B O 1
ATOM 2275 N N . ARG B 1 124 ? 5.176 -16.522 9.628 1.00 63.69 124 ARG B N 1
ATOM 2276 C CA . ARG B 1 124 ? 5.287 -15.663 8.460 1.00 67.67 124 ARG B CA 1
ATOM 2277 C C . ARG B 1 124 ? 3.892 -15.545 7.818 1.00 66.24 124 ARG B C 1
ATOM 2278 O O . ARG B 1 124 ? 3.185 -16.543 7.631 1.00 68.54 124 ARG B O 1
ATOM 2286 N N . PRO B 1 125 ? 3.485 -14.311 7.488 1.00 66.15 125 PRO B N 1
ATOM 2287 C CA . PRO B 1 125 ? 2.106 -14.067 7.056 1.00 65.98 125 PRO B CA 1
ATOM 2288 C C . PRO B 1 125 ? 1.886 -14.173 5.557 1.00 61.59 125 PRO B C 1
ATOM 2289 O O . PRO B 1 125 ? 2.833 -14.381 4.804 1.00 58.97 125 PRO B O 1
ATOM 2293 N N . GLY B 1 126 ? 0.633 -14.035 5.139 1.00 65.01 126 GLY B N 1
ATOM 2294 C CA . GLY B 1 126 ? 0.305 -14.027 3.726 1.00 63.91 126 GLY B CA 1
ATOM 2295 C C . GLY B 1 126 ? 0.727 -12.744 3.033 1.00 61.48 126 GLY B C 1
ATOM 2296 O O . GLY B 1 126 ? 1.368 -11.890 3.641 1.00 62.80 126 GLY B O 1
ATOM 2297 N N . THR B 1 127 ? 0.367 -12.597 1.761 1.00 58.85 127 THR B N 1
ATOM 2298 C CA . THR B 1 127 ? 0.753 -11.407 1.006 1.00 53.87 127 THR B CA 1
ATOM 2299 C C . THR B 1 127 ? -0.147 -10.223 1.348 1.00 49.70 127 THR B C 1
ATOM 2300 O O . THR B 1 127 ? 0.258 -9.062 1.243 1.00 47.39 127 THR B O 1
ATOM 2304 N N . THR B 1 128 ? -1.344 -10.526 1.832 1.00 46.05 128 THR B N 1
ATOM 2305 C CA . THR B 1 128 ? -2.224 -9.500 2.368 1.00 43.42 128 THR B CA 1
ATOM 2306 C C . THR B 1 128 ? -2.416 -9.748 3.857 1.00 44.41 128 THR B C 1
ATOM 2307 O O . THR B 1 128 ? -2.849 -10.826 4.266 1.00 49.48 128 THR B O 1
ATOM 2311 N N . VAL B 1 129 ? -2.089 -8.749 4.667 1.00 42.94 129 VAL B N 1
ATOM 2312 C CA . VAL B 1 129 ? -2.306 -8.839 6.103 1.00 36.33 129 VAL B CA 1
ATOM 2313 C C . VAL B 1 129 ? -3.334 -7.797 6.515 1.00 37.81 129 VAL B C 1
ATOM 2314 O O . VAL B 1 129 ? -3.253 -6.637 6.114 1.00 41.69 129 VAL B O 1
ATOM 2318 N N . THR B 1 130 ? -4.300 -8.221 7.322 1.00 32.33 130 THR B N 1
ATOM 2319 C CA . THR B 1 130 ? -5.410 -7.361 7.704 1.00 23.57 130 THR B CA 1
ATOM 2320 C C . THR B 1 130 ? -5.597 -7.332 9.215 1.00 30.93 130 THR B C 1
ATOM 2321 O O . THR B 1 130 ? -5.535 -8.367 9.879 1.00 34.82 130 THR B O 1
ATOM 2325 N N . HIS B 1 131 ? -5.818 -6.137 9.754 1.00 33.43 131 HIS B N 1
ATOM 2326 C CA . HIS B 1 131 ? -6.012 -5.970 11.185 1.00 34.61 131 HIS B CA 1
ATOM 2327 C C . HIS B 1 131 ? -7.210 -5.076 11.496 1.00 32.71 131 HIS B C 1
ATOM 2328 O O . HIS B 1 131 ? -7.434 -4.068 10.826 1.00 36.35 131 HIS B O 1
ATOM 2335 N N . GLU B 1 132 ? -7.977 -5.459 12.511 1.00 36.67 132 GLU B N 1
ATOM 2336 C CA . GLU B 1 132 ? -9.024 -4.601 13.056 1.00 36.88 132 GLU B CA 1
ATOM 2337 C C . GLU B 1 132 ? -8.523 -3.948 14.330 1.00 37.90 132 GLU B C 1
ATOM 2338 O O . GLU B 1 132 ? -8.350 -4.607 15.355 1.00 39.98 132 GLU B O 1
ATOM 2344 N N . ALA B 1 133 ? -8.292 -2.643 14.258 1.00 34.66 133 ALA B N 1
ATOM 2345 C CA . ALA B 1 133 ? -7.756 -1.904 15.388 1.00 34.92 133 ALA B CA 1
ATOM 2346 C C . ALA B 1 133 ? -8.737 -0.826 15.812 1.00 29.92 133 ALA B C 1
ATOM 2347 O O . ALA B 1 133 ? -9.550 -0.366 15.011 1.00 33.78 133 ALA B O 1
ATOM 2349 N N . ASN B 1 134 ? -8.655 -0.417 17.072 1.00 29.75 134 ASN B N 1
ATOM 2350 C CA . ASN B 1 134 ? -9.523 0.636 17.573 1.00 32.13 134 ASN B CA 1
ATOM 2351 C C . ASN B 1 134 ? -8.774 1.952 17.693 1.00 31.26 134 ASN B C 1
ATOM 2352 O O . ASN B 1 134 ? -8.010 2.165 18.635 1.00 31.78 134 ASN B O 1
ATOM 2357 N N . VAL B 1 135 ? -8.998 2.830 16.722 1.00 26.38 135 VAL B N 1
ATOM 2358 C CA . VAL B 1 135 ? -8.412 4.160 16.738 1.00 27.13 135 VAL B CA 1
ATOM 2359 C C . VAL B 1 135 ? -9.078 4.975 17.836 1.00 25.32 135 VAL B C 1
ATOM 2360 O O . VAL B 1 135 ? -10.304 4.971 17.950 1.00 29.59 135 VAL B O 1
ATOM 2364 N N . PRO B 1 136 ? -8.271 5.653 18.667 1.00 23.14 136 PRO B N 1
ATOM 2365 C CA . PRO B 1 136 ? -8.787 6.506 19.742 1.00 26.80 136 PRO B CA 1
ATOM 2366 C C . PRO B 1 136 ? -9.857 7.483 19.262 1.00 27.44 136 PRO B C 1
ATOM 2367 O O . PRO B 1 136 ? -9.757 8.015 18.157 1.00 29.27 136 PRO B O 1
ATOM 2371 N N . THR B 1 137 ? -10.869 7.709 20.093 1.00 30.82 137 THR B N 1
ATO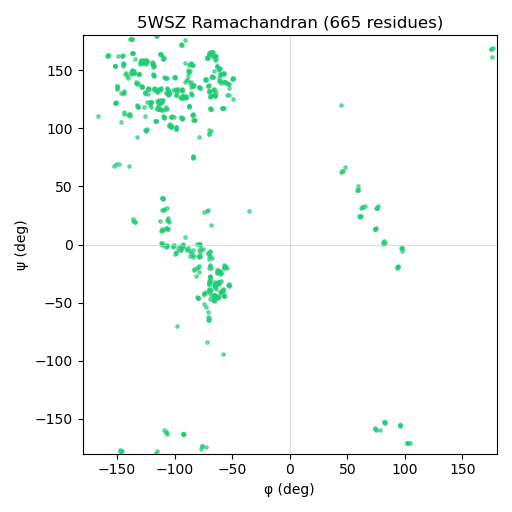M 2372 C CA . THR B 1 137 ? -11.979 8.580 19.732 1.00 26.90 137 THR B CA 1
ATOM 2373 C C . THR B 1 137 ? -11.903 9.895 20.496 1.00 30.73 137 THR B C 1
ATOM 2374 O O . THR B 1 137 ? -12.865 10.662 20.529 1.00 31.80 137 THR B O 1
ATOM 2378 N N . ASP B 1 138 ? -10.750 10.151 21.105 1.00 33.46 138 ASP B N 1
ATOM 2379 C CA . ASP B 1 138 ? -10.569 11.344 21.921 1.00 30.75 138 ASP B CA 1
ATOM 2380 C C . ASP B 1 138 ? -9.627 12.324 21.235 1.00 31.99 138 ASP B C 1
ATOM 2381 O O . ASP B 1 138 ? -9.169 13.293 21.838 1.00 33.80 138 ASP B O 1
ATOM 2386 N N . ARG B 1 139 ? -9.351 12.060 19.963 1.00 30.54 139 ARG B N 1
ATOM 2387 C CA . ARG B 1 139 ? -8.511 12.934 19.161 1.00 26.00 139 ARG B CA 1
ATOM 2388 C C . ARG B 1 139 ? -9.265 13.359 17.911 1.00 29.02 139 ARG B C 1
ATOM 2389 O O . ARG B 1 139 ? -10.202 12.687 17.481 1.00 33.44 139 ARG B O 1
ATOM 2397 N N . SER B 1 140 ? -8.848 14.476 17.331 1.00 30.41 140 SER B N 1
ATOM 2398 C CA . SER B 1 140 ? -9.514 15.016 16.158 1.00 24.61 140 SER B CA 1
ATOM 2399 C C . SER B 1 140 ? -8.530 15.809 15.316 1.00 26.09 140 SER B C 1
ATOM 2400 O O . SER B 1 140 ? -7.544 16.335 15.830 1.00 24.24 140 SER B O 1
ATOM 2403 N N . GLY B 1 141 ? -8.802 15.896 14.020 1.00 28.98 141 GLY B N 1
ATOM 2404 C CA . GLY B 1 141 ? -7.952 16.655 13.125 1.00 21.61 141 GLY B CA 1
ATOM 2405 C C . GLY B 1 141 ? -6.739 15.867 12.677 1.00 21.75 141 GLY B C 1
ATOM 2406 O O . GLY B 1 141 ? -6.766 14.637 12.626 1.00 19.18 141 GLY B O 1
ATOM 2407 N N . TYR B 1 142 ? -5.669 16.585 12.355 1.00 19.18 142 TYR B N 1
ATOM 2408 C CA . TYR B 1 142 ? -4.450 15.977 11.832 1.00 19.00 142 TYR B CA 1
ATOM 2409 C C . TYR B 1 142 ? -3.713 15.142 12.877 1.00 18.40 142 TYR B C 1
ATOM 2410 O O . TYR B 1 142 ? -3.267 15.659 13.901 1.00 24.77 142 TYR B O 1
ATOM 2419 N N . HIS B 1 143 ? -3.597 13.846 12.610 1.00 19.65 143 HIS B N 1
ATOM 2420 C CA . HIS B 1 143 ? -2.800 12.953 13.443 1.00 19.54 143 HIS B CA 1
ATOM 2421 C C . HIS B 1 143 ? -1.963 12.003 12.597 1.00 21.87 143 HIS B C 1
ATOM 2422 O O . HIS B 1 143 ? -2.195 11.855 11.398 1.00 22.57 143 HIS B O 1
ATOM 2429 N N . LEU B 1 144 ? -0.982 11.365 13.228 1.00 21.42 144 LEU B N 1
ATOM 2430 C CA . LEU B 1 144 ? -0.210 10.323 12.568 1.00 19.60 144 LEU B CA 1
ATOM 2431 C C . LEU B 1 144 ? -0.487 8.965 13.192 1.00 22.19 144 LEU B C 1
ATOM 2432 O O . LEU B 1 144 ? -0.489 8.822 14.414 1.00 25.16 144 LEU B O 1
ATOM 2437 N N . ILE B 1 145 ? -0.723 7.968 12.348 1.00 23.46 145 ILE B N 1
ATOM 2438 C CA . ILE B 1 145 ? -0.714 6.585 12.794 1.00 18.81 145 ILE B CA 1
ATOM 2439 C C . ILE B 1 145 ? 0.566 5.937 12.286 1.00 21.45 145 ILE B C 1
ATOM 2440 O O . ILE B 1 145 ? 0.882 6.025 11.100 1.00 23.38 145 ILE B O 1
ATOM 2445 N N . LEU B 1 146 ? 1.303 5.290 13.180 1.00 24.64 146 LEU B N 1
ATOM 2446 C CA . LEU B 1 146 ? 2.543 4.633 12.794 1.00 23.20 146 LEU B CA 1
ATOM 2447 C C . LEU B 1 146 ? 2.406 3.119 12.849 1.00 25.95 146 LEU B C 1
ATOM 2448 O O . LEU B 1 146 ? 2.287 2.533 13.924 1.00 26.60 146 LEU B O 1
ATOM 2453 N N . ALA B 1 147 ? 2.415 2.493 11.679 1.00 30.44 147 ALA B N 1
ATOM 2454 C CA . ALA B 1 147 ? 2.376 1.042 11.594 1.00 24.94 147 ALA B CA 1
ATOM 2455 C C . ALA B 1 147 ? 3.792 0.488 11.529 1.00 30.14 147 ALA B C 1
ATOM 2456 O O . ALA B 1 147 ? 4.594 0.908 10.696 1.00 33.41 147 ALA B O 1
ATOM 2458 N N . VAL B 1 148 ? 4.094 -0.460 12.409 1.00 32.16 148 VAL B N 1
ATOM 2459 C CA . VAL B 1 148 ? 5.427 -1.045 12.468 1.00 36.30 148 VAL B CA 1
ATOM 2460 C C . VAL B 1 148 ? 5.351 -2.555 12.289 1.00 38.57 148 VAL B C 1
ATOM 2461 O O . VAL B 1 148 ? 4.523 -3.225 12.907 1.00 32.15 148 VAL B O 1
ATOM 2465 N N . TRP B 1 149 ? 6.222 -3.081 11.437 1.00 42.15 149 TRP B N 1
ATOM 2466 C CA . TRP B 1 149 ? 6.270 -4.510 11.170 1.00 38.37 149 TRP B CA 1
ATOM 2467 C C . TRP B 1 149 ? 7.615 -5.092 11.595 1.00 42.32 149 TRP B C 1
ATOM 2468 O O . TRP B 1 149 ? 8.624 -4.888 10.922 1.00 43.61 149 TRP B O 1
ATOM 2479 N N . GLU B 1 150 ? 7.623 -5.826 12.704 1.00 41.70 150 GLU B N 1
ATOM 2480 C CA . GLU B 1 150 ? 8.861 -6.374 13.254 1.00 44.27 150 GLU B CA 1
ATOM 2481 C C . GLU B 1 150 ? 9.198 -7.735 12.654 1.00 42.13 150 GLU B C 1
ATOM 2482 O O . GLU B 1 150 ? 8.438 -8.692 12.785 1.00 43.14 150 GLU B O 1
ATOM 2488 N N . ILE B 1 151 ? 10.349 -7.811 11.997 1.00 48.75 151 ILE B N 1
ATOM 2489 C CA . ILE B 1 151 ? 10.797 -9.037 11.346 1.00 54.26 151 ILE B CA 1
ATOM 2490 C C . ILE B 1 151 ? 11.515 -9.890 12.395 1.00 53.89 151 ILE B C 1
ATOM 2491 O O . ILE B 1 151 ? 12.333 -9.374 13.155 1.00 53.87 151 ILE B O 1
ATOM 2496 N N . ALA B 1 152 ? 11.228 -11.192 12.414 1.00 57.14 152 ALA B N 1
ATOM 2497 C CA . ALA B 1 152 ? 11.664 -12.082 13.497 1.00 67.79 152 ALA B CA 1
ATOM 2498 C C . ALA B 1 152 ? 13.176 -12.137 13.728 1.00 69.55 152 ALA B C 1
ATOM 2499 O O . ALA B 1 152 ? 13.717 -11.309 14.460 1.00 73.66 152 ALA B O 1
ATOM 2501 N N . ASP B 1 153 ? 13.857 -13.101 13.120 1.00 68.68 153 ASP B N 1
ATOM 2502 C CA . ASP B 1 153 ? 15.271 -13.334 13.420 1.00 75.55 153 ASP B CA 1
ATOM 2503 C C . ASP B 1 153 ? 16.146 -12.211 12.877 1.00 65.56 153 ASP B C 1
ATOM 2504 O O . ASP B 1 153 ? 17.089 -11.781 13.539 1.00 57.45 153 ASP B O 1
ATOM 2509 N N . THR B 1 154 ? 15.844 -11.747 11.670 1.00 64.38 154 THR B N 1
ATOM 2510 C CA . THR B 1 154 ? 16.587 -10.638 11.087 1.00 62.04 154 THR B CA 1
ATOM 2511 C C . THR B 1 154 ? 16.077 -9.337 11.697 1.00 56.79 154 THR B C 1
ATOM 2512 O O . THR B 1 154 ? 15.108 -8.741 11.225 1.00 64.51 154 THR B O 1
ATOM 2516 N N . GLY B 1 155 ? 16.757 -8.926 12.764 1.00 56.68 155 GLY B N 1
ATOM 2517 C CA . GLY B 1 155 ? 16.491 -7.713 13.524 1.00 51.94 155 GLY B CA 1
ATOM 2518 C C . GLY B 1 155 ? 16.011 -6.415 12.893 1.00 47.67 155 GLY B C 1
ATOM 2519 O O . GLY B 1 155 ? 16.311 -5.338 13.408 1.00 45.50 155 GLY B O 1
ATOM 2520 N N . ASN B 1 156 ? 15.283 -6.494 11.786 1.00 43.16 156 ASN B N 1
ATOM 2521 C CA . ASN B 1 156 ? 14.878 -5.291 11.072 1.00 40.43 156 ASN B CA 1
ATOM 2522 C C . ASN B 1 156 ? 13.372 -5.085 11.164 1.00 46.17 156 ASN B C 1
ATOM 2523 O O . ASN B 1 156 ? 12.633 -6.003 11.517 1.00 48.22 156 ASN B O 1
ATOM 2528 N N . ALA B 1 157 ? 12.920 -3.873 10.863 1.00 44.07 157 ALA B N 1
ATOM 2529 C CA . ALA B 1 157 ? 11.494 -3.579 10.868 1.00 42.22 157 ALA B CA 1
ATOM 2530 C C . ALA B 1 157 ? 11.134 -2.586 9.774 1.00 36.35 157 ALA B C 1
ATOM 2531 O O . ALA B 1 157 ? 11.968 -1.786 9.349 1.00 39.96 157 ALA B O 1
ATOM 2533 N N . PHE B 1 158 ? 9.887 -2.642 9.322 1.00 29.96 158 PHE B N 1
ATOM 2534 C CA . PHE B 1 158 ? 9.400 -1.708 8.318 1.00 37.44 158 PHE B CA 1
ATOM 2535 C C . PHE B 1 158 ? 8.435 -0.715 8.954 1.00 32.07 158 PHE B C 1
ATOM 2536 O O . PHE B 1 158 ? 7.507 -1.103 9.662 1.00 31.46 158 PHE B O 1
ATOM 2544 N N . TYR B 1 159 ? 8.663 0.569 8.702 1.00 30.58 159 TYR B N 1
ATOM 2545 C CA . TYR B 1 159 ? 7.908 1.624 9.366 1.00 29.62 159 TYR B CA 1
ATOM 2546 C C . TYR B 1 159 ? 7.001 2.356 8.382 1.00 29.55 159 TYR B C 1
ATOM 2547 O O . TYR B 1 159 ? 7.460 2.875 7.367 1.00 31.74 159 TYR B O 1
ATOM 2556 N N . GLN B 1 160 ? 5.708 2.393 8.690 1.00 28.69 160 GLN B N 1
ATOM 2557 C CA . GLN B 1 160 ? 4.724 2.973 7.784 1.00 30.91 160 GLN B CA 1
ATOM 2558 C C . GLN B 1 160 ? 3.895 4.082 8.424 1.00 30.07 160 GLN B C 1
ATOM 2559 O O . GLN B 1 160 ? 2.940 3.819 9.154 1.00 29.21 160 GLN B O 1
ATOM 2565 N N . VAL B 1 161 ? 4.274 5.324 8.145 1.00 26.61 161 VAL B N 1
ATOM 2566 C CA . VAL B 1 161 ? 3.529 6.486 8.614 1.00 30.26 161 VAL B CA 1
ATOM 2567 C C . VAL B 1 161 ? 2.281 6.726 7.769 1.00 26.20 161 VAL B C 1
ATOM 2568 O O . VAL B 1 161 ? 2.330 6.659 6.541 1.00 27.91 161 VAL B O 1
ATOM 2572 N N . ILE B 1 162 ? 1.162 6.996 8.435 1.00 24.42 162 ILE B N 1
ATOM 2573 C CA . ILE B 1 162 ? -0.072 7.341 7.744 1.00 21.62 162 ILE B CA 1
ATOM 2574 C C . ILE B 1 162 ? -0.561 8.714 8.198 1.00 22.76 162 ILE B C 1
ATOM 2575 O O . ILE B 1 162 ? -0.799 8.932 9.385 1.00 26.89 162 ILE B O 1
ATOM 2580 N N . ASP B 1 163 ? -0.710 9.636 7.253 1.00 24.32 163 ASP B N 1
ATOM 2581 C CA . ASP B 1 163 ? -1.237 10.962 7.558 1.00 17.85 163 ASP B CA 1
ATOM 2582 C C . ASP B 1 163 ? -2.758 10.917 7.526 1.00 21.08 163 ASP B C 1
ATOM 2583 O O . ASP B 1 163 ? -3.353 10.738 6.465 1.00 23.47 163 ASP B O 1
ATOM 2588 N N . VAL B 1 164 ? -3.387 11.074 8.686 1.00 18.18 164 VAL B N 1
ATOM 2589 C CA . VAL B 1 164 ? -4.838 10.945 8.767 1.00 19.75 164 VAL B CA 1
ATOM 2590 C C . VAL B 1 164 ? -5.558 12.211 9.231 1.00 21.51 164 VAL B C 1
ATOM 2591 O O . VAL B 1 164 ? -5.031 13.002 10.016 1.00 23.12 164 VAL B O 1
ATOM 2595 N N . ASN B 1 165 ? -6.761 12.406 8.699 1.00 20.95 165 ASN B N 1
ATOM 2596 C CA . ASN B 1 165 ? -7.677 13.425 9.192 1.00 20.97 165 ASN B CA 1
ATOM 2597 C C . ASN B 1 165 ? -8.757 12.760 10.039 1.00 24.47 165 ASN B C 1
ATOM 2598 O O . ASN B 1 165 ? -9.709 12.184 9.512 1.00 26.11 165 ASN B O 1
ATOM 2603 N N . LEU B 1 166 ? -8.599 12.847 11.356 1.00 24.99 166 LEU B N 1
ATOM 2604 C CA . LEU B 1 166 ? -9.409 12.068 12.288 1.00 25.25 166 LEU B CA 1
ATOM 2605 C C . LEU B 1 166 ? -10.681 12.786 12.739 1.00 27.14 166 LEU B C 1
ATOM 2606 O O . LEU B 1 166 ? -10.666 13.989 12.999 1.00 24.58 166 LEU B O 1
ATOM 2611 N N . LEU B 1 167 ? -11.776 12.034 12.833 1.00 33.32 167 LEU B N 1
ATOM 2612 C CA . LEU B 1 167 ? -13.069 12.578 13.245 1.00 42.53 167 LEU B CA 1
ATOM 2613 C C . LEU B 1 167 ? -14.061 11.461 13.578 1.00 35.14 167 LEU B C 1
ATOM 2614 O O . LEU B 1 167 ? -14.516 10.743 12.693 1.00 52.69 167 LEU B O 1
ATOM 2619 N N . ASN B 1 168 ? -14.405 11.320 14.855 1.00 42.23 168 ASN B N 1
ATOM 2620 C CA . ASN B 1 168 ? -13.883 12.183 15.907 1.00 38.98 168 ASN B CA 1
ATOM 2621 C C . ASN B 1 168 ? -13.003 11.425 16.898 1.00 36.49 168 ASN B C 1
ATOM 2622 O O . ASN B 1 168 ? -12.592 10.292 16.643 1.00 31.87 168 ASN B O 1
ATOM 2627 N N . HIS C 1 1 ? -16.752 -3.447 -15.345 1.00 39.96 1 HIS C N 1
ATOM 2628 C CA . HIS C 1 1 ? -16.472 -2.508 -14.268 1.00 32.81 1 HIS C CA 1
ATOM 2629 C C . HIS C 1 1 ? -14.978 -2.417 -14.005 1.00 32.21 1 HIS C C 1
ATOM 2630 O O . HIS C 1 1 ? -14.268 -3.421 -14.034 1.00 35.40 1 HIS C O 1
ATOM 2637 N N . GLY C 1 2 ? -14.508 -1.205 -13.735 1.00 30.42 2 GLY C N 1
ATOM 2638 C CA . GLY C 1 2 ? -13.100 -0.985 -13.486 1.00 24.61 2 GLY C CA 1
ATOM 2639 C C . GLY C 1 2 ? -12.738 0.471 -13.284 1.00 26.52 2 GLY C C 1
ATOM 2640 O O . GLY C 1 2 ? -13.545 1.368 -13.527 1.00 27.76 2 GLY C O 1
ATOM 2641 N N . TYR C 1 3 ? -11.511 0.701 -12.834 1.00 28.93 3 TYR C N 1
ATOM 2642 C CA . TYR C 1 3 ? -11.012 2.048 -12.601 1.00 25.55 3 TYR C CA 1
ATOM 2643 C C . TYR C 1 3 ? -9.526 2.123 -12.931 1.00 24.61 3 TYR C C 1
ATOM 2644 O O . TYR C 1 3 ? -8.854 1.097 -13.024 1.00 23.45 3 TYR C O 1
ATOM 2653 N N . VAL C 1 4 ? -9.015 3.337 -13.110 1.00 23.69 4 VAL C N 1
ATOM 2654 C CA . VAL C 1 4 ? -7.593 3.518 -13.370 1.00 26.81 4 VAL C CA 1
ATOM 2655 C C . VAL C 1 4 ? -6.813 3.500 -12.062 1.00 25.93 4 VAL C C 1
ATOM 2656 O O . VAL C 1 4 ? -6.863 4.447 -11.277 1.00 28.60 4 VAL C O 1
ATOM 2660 N N . GLU C 1 5 ? -6.096 2.404 -11.841 1.00 28.78 5 GLU C N 1
ATOM 2661 C CA . GLU C 1 5 ? -5.317 2.204 -10.627 1.00 27.40 5 GLU C CA 1
ATOM 2662 C C . GLU C 1 5 ? -4.129 3.156 -10.575 1.00 32.90 5 GLU C C 1
ATOM 2663 O O . GLU C 1 5 ? -3.786 3.684 -9.517 1.00 27.73 5 GLU C O 1
ATOM 2669 N N . SER C 1 6 ? -3.507 3.373 -11.729 1.00 35.81 6 SER C N 1
ATOM 2670 C CA . SER C 1 6 ? -2.310 4.197 -11.816 1.00 30.90 6 SER C CA 1
ATOM 2671 C C . SER C 1 6 ? -2.216 4.835 -13.200 1.00 29.90 6 SER C C 1
ATOM 2672 O O . SER C 1 6 ? -2.180 4.128 -14.205 1.00 30.81 6 SER C O 1
ATOM 2675 N N . PRO C 1 7 ? -2.176 6.178 -13.261 1.00 29.60 7 PRO C N 1
ATOM 2676 C CA . PRO C 1 7 ? -2.259 7.125 -12.140 1.00 29.79 7 PRO C CA 1
ATOM 2677 C C . PRO C 1 7 ? -3.625 7.118 -11.463 1.00 28.36 7 PRO C C 1
ATOM 2678 O O . PRO C 1 7 ? -4.639 6.951 -12.139 1.00 29.44 7 PRO C O 1
ATOM 2682 N N . ALA C 1 8 ? -3.638 7.292 -10.146 1.00 24.47 8 ALA C N 1
ATOM 2683 C CA . ALA C 1 8 ? -4.853 7.131 -9.357 1.00 24.31 8 ALA C CA 1
ATOM 2684 C C . ALA C 1 8 ? -5.952 8.076 -9.824 1.00 23.80 8 ALA C C 1
ATOM 2685 O O . ALA C 1 8 ? -5.805 9.296 -9.766 1.00 29.91 8 ALA C O 1
ATOM 2687 N N . SER C 1 9 ? -7.052 7.500 -10.294 1.00 20.29 9 SER C N 1
ATOM 2688 C CA . SER C 1 9 ? -8.173 8.288 -10.781 1.00 21.09 9 SER C CA 1
ATOM 2689 C C . SER C 1 9 ? -8.879 8.990 -9.629 1.00 24.18 9 SER C C 1
ATOM 2690 O O . SER C 1 9 ? -8.675 8.646 -8.465 1.00 25.66 9 SER C O 1
ATOM 2693 N N . ARG C 1 10 ? -9.698 9.981 -9.966 1.00 21.58 10 ARG C N 1
ATOM 2694 C CA . ARG C 1 10 ? -10.423 10.764 -8.972 1.00 16.80 10 ARG C CA 1
ATOM 2695 C C . ARG C 1 10 ? -11.290 9.887 -8.078 1.00 20.89 10 ARG C C 1
ATOM 2696 O O . ARG C 1 10 ? -11.303 10.052 -6.860 1.00 23.79 10 ARG C O 1
ATOM 2704 N N . SER C 1 11 ? -12.002 8.946 -8.689 1.00 23.42 11 SER C N 1
ATOM 2705 C CA . SER C 1 11 ? -12.876 8.049 -7.946 1.00 22.26 11 SER C CA 1
ATOM 2706 C C . SER C 1 11 ? -12.054 7.070 -7.114 1.00 22.45 11 SER C C 1
ATOM 2707 O O . SER C 1 11 ? -12.468 6.667 -6.028 1.00 26.40 11 SER C O 1
ATOM 2710 N N . TYR C 1 12 ? -10.890 6.691 -7.632 1.00 22.69 12 TYR C N 1
ATOM 2711 C CA . TYR C 1 12 ? -9.986 5.803 -6.911 1.00 21.18 12 TYR C CA 1
ATOM 2712 C C . TYR C 1 12 ? -9.455 6.470 -5.646 1.00 22.19 12 TYR C C 1
ATOM 2713 O O . TYR C 1 12 ? -9.400 5.850 -4.585 1.00 28.22 12 TYR C O 1
ATOM 2722 N N . LEU C 1 13 ? -9.067 7.736 -5.762 1.00 21.16 13 LEU C N 1
ATOM 2723 C CA . LEU C 1 13 ? -8.577 8.487 -4.612 1.00 19.82 13 LEU C CA 1
ATOM 2724 C C . LEU C 1 13 ? -9.703 8.779 -3.627 1.00 23.37 13 LEU C C 1
ATOM 2725 O O . LEU C 1 13 ? -9.464 8.932 -2.430 1.00 25.44 13 LEU C O 1
ATOM 2730 N N . CYS C 1 14 ? -10.929 8.860 -4.137 1.00 24.45 14 CYS C N 1
ATOM 2731 C CA . CYS C 1 14 ? -12.102 8.978 -3.279 1.00 25.60 14 CYS C CA 1
ATOM 2732 C C . CYS C 1 14 ? -12.259 7.756 -2.384 1.00 22.67 14 CYS C C 1
ATOM 2733 O O . CYS C 1 14 ? -12.517 7.882 -1.188 1.00 23.82 14 CYS C O 1
ATOM 2736 N N . LYS C 1 15 ? -12.108 6.574 -2.973 1.00 25.29 15 LYS C N 1
ATOM 2737 C CA . LYS C 1 15 ? -12.259 5.327 -2.235 1.00 22.59 15 LYS C CA 1
ATOM 2738 C C . LYS C 1 15 ? -11.154 5.208 -1.188 1.00 24.70 15 LYS C C 1
ATOM 2739 O O . LYS C 1 15 ? -11.377 4.695 -0.092 1.00 30.10 15 LYS C O 1
ATOM 2745 N N . GLN C 1 16 ? -9.964 5.691 -1.535 1.00 23.16 16 GLN C N 1
ATOM 2746 C CA . GLN C 1 16 ? -8.819 5.646 -0.628 1.00 22.55 16 GLN C CA 1
ATOM 2747 C C . GLN C 1 16 ? -8.883 6.738 0.439 1.00 21.35 16 GLN C C 1
ATOM 2748 O O . GLN C 1 16 ? -7.988 6.850 1.275 1.00 23.97 16 GLN C O 1
ATOM 2754 N N . GLY C 1 17 ? -9.941 7.541 0.402 1.00 22.71 17 GLY C N 1
ATOM 2755 C CA . GLY C 1 17 ? -10.151 8.584 1.391 1.00 18.17 17 GLY C CA 1
ATOM 2756 C C . GLY C 1 17 ? -9.261 9.804 1.248 1.00 19.78 17 GLY C C 1
ATOM 2757 O O . GLY C 1 17 ? -9.181 10.627 2.159 1.00 26.88 17 GLY C O 1
ATOM 2758 N N . VAL C 1 18 ? -8.593 9.927 0.106 1.00 18.41 18 VAL C N 1
ATOM 2759 C CA . VAL C 1 18 ? -7.747 11.085 -0.156 1.00 21.27 18 VAL C CA 1
ATOM 2760 C C . VAL C 1 18 ? -8.609 12.259 -0.609 1.00 26.41 18 VAL C C 1
ATOM 2761 O O . VAL C 1 18 ? -8.444 13.385 -0.141 1.00 29.26 18 VAL C O 1
ATOM 2765 N N . ASN C 1 19 ? -9.536 11.984 -1.519 1.00 25.04 19 ASN C N 1
ATOM 2766 C CA . ASN C 1 19 ? -10.583 12.938 -1.850 1.00 19.78 19 ASN C CA 1
ATOM 2767 C C . ASN C 1 19 ? -11.726 12.803 -0.851 1.00 25.09 19 ASN C C 1
ATOM 2768 O O . ASN C 1 19 ? -11.913 11.742 -0.256 1.00 27.20 19 ASN C O 1
ATOM 2773 N N . VAL C 1 20 ? -12.493 13.872 -0.667 1.00 26.31 20 VAL C N 1
ATOM 2774 C CA . VAL C 1 20 ? -13.605 13.841 0.277 1.00 27.04 20 VAL C CA 1
ATOM 2775 C C . VAL C 1 20 ? -14.902 14.315 -0.366 1.00 28.80 20 VAL C C 1
ATOM 2776 O O . VAL C 1 20 ? -14.882 15.025 -1.374 1.00 26.60 20 VAL C O 1
ATOM 2780 N N . ASN C 1 21 ? -16.021 13.905 0.226 1.00 23.01 21 ASN C N 1
ATOM 2781 C CA . ASN C 1 21 ? -17.354 14.281 -0.238 1.00 27.38 21 ASN C CA 1
ATOM 2782 C C . ASN C 1 21 ? -17.585 13.846 -1.680 1.00 25.27 21 ASN C C 1
ATOM 2783 O O . ASN C 1 21 ? -18.070 14.622 -2.502 1.00 29.58 21 ASN C O 1
ATOM 2788 N N . CYS C 1 22 ? -17.236 12.599 -1.980 1.00 27.11 22 CYS C N 1
ATOM 2789 C CA . CYS C 1 22 ? -17.349 12.089 -3.339 1.00 30.13 22 CYS C CA 1
ATOM 2790 C C . CYS C 1 22 ? -18.686 11.395 -3.556 1.00 34.54 22 CYS C C 1
ATOM 2791 O O . CYS C 1 22 ? -18.976 10.919 -4.652 1.00 38.11 22 CYS C O 1
ATOM 2794 N N . GLY C 1 23 ? -19.507 11.350 -2.513 1.00 27.80 23 GLY C N 1
ATOM 2795 C CA . GLY C 1 23 ? -20.764 10.632 -2.592 1.00 25.74 23 GLY C CA 1
ATOM 2796 C C . GLY C 1 23 ? -20.539 9.133 -2.554 1.00 28.97 23 GLY C C 1
ATOM 2797 O O . GLY C 1 23 ? -19.500 8.671 -2.085 1.00 34.39 23 GLY C O 1
ATOM 2798 N N . PRO C 1 24 ? -21.515 8.366 -3.057 1.00 29.96 24 PRO C N 1
ATOM 2799 C CA . PRO C 1 24 ? -21.540 6.899 -3.030 1.00 33.99 24 PRO C CA 1
ATOM 2800 C C . PRO C 1 24 ? -20.369 6.271 -3.784 1.00 35.37 24 PRO C C 1
ATOM 2801 O O . PRO C 1 24 ? -19.913 5.194 -3.399 1.00 40.22 24 PRO C O 1
ATOM 2805 N N . ILE C 1 25 ? -19.899 6.931 -4.842 1.00 32.04 25 ILE C N 1
ATOM 2806 C CA . ILE C 1 25 ? -18.832 6.393 -5.688 1.00 29.92 25 ILE C CA 1
ATOM 2807 C C . ILE C 1 25 ? -17.562 6.043 -4.907 1.00 33.46 25 ILE C C 1
ATOM 2808 O O . ILE C 1 25 ? -16.732 5.264 -5.380 1.00 37.14 25 ILE C O 1
ATOM 2813 N N . GLN C 1 26 ? -17.416 6.604 -3.710 1.00 29.86 26 GLN C N 1
ATOM 2814 C CA . GLN C 1 26 ? -16.282 6.277 -2.853 1.00 27.80 26 GLN C CA 1
ATOM 2815 C C . GLN C 1 26 ? -16.301 4.796 -2.486 1.00 36.29 26 GLN C C 1
ATOM 2816 O O . GLN C 1 26 ? -15.279 4.236 -2.100 1.00 32.82 26 GLN C O 1
ATOM 2822 N N . TYR C 1 27 ? -17.469 4.165 -2.582 1.00 34.63 27 TYR C N 1
ATOM 2823 C CA . TYR C 1 27 ? -17.574 2.762 -2.213 1.00 30.89 27 TYR C CA 1
ATOM 2824 C C . TYR C 1 27 ? -17.574 1.850 -3.435 1.00 30.78 27 TYR C C 1
ATOM 2825 O O . TYR C 1 27 ? -17.619 0.627 -3.304 1.00 29.77 27 TYR C O 1
ATOM 2834 N N . GLU C 1 28 ? -17.530 2.445 -4.623 1.00 35.74 28 GLU C N 1
ATOM 2835 C CA . GLU C 1 28 ? -17.440 1.670 -5.858 1.00 33.37 28 GLU C CA 1
ATOM 2836 C C . GLU C 1 28 ? -16.759 2.446 -6.987 1.00 30.87 28 GLU C C 1
ATOM 2837 O O . GLU C 1 28 ? -17.408 2.789 -7.973 1.00 31.51 28 GLU C O 1
ATOM 2843 N N . PRO C 1 29 ? -15.450 2.719 -6.856 1.00 34.40 29 PRO C N 1
ATOM 2844 C CA . PRO C 1 29 ? -14.747 3.487 -7.893 1.00 35.08 29 PRO C CA 1
ATOM 2845 C C . PRO C 1 29 ? -14.768 2.801 -9.259 1.00 28.54 29 PRO C C 1
ATOM 2846 O O . PRO C 1 29 ? -14.656 3.466 -10.288 1.00 34.70 29 PRO C O 1
ATOM 2850 N N . GLN C 1 30 ? -14.911 1.481 -9.255 1.00 30.37 30 GLN C N 1
ATOM 2851 C CA . GLN C 1 30 ? -14.964 0.690 -10.480 1.00 31.80 30 GLN C CA 1
ATOM 2852 C C . GLN C 1 30 ? -16.241 0.897 -11.296 1.00 34.81 30 GLN C C 1
ATOM 2853 O O . GLN C 1 30 ? -16.339 0.425 -12.429 1.00 31.53 30 GLN C O 1
ATOM 2859 N N . SER C 1 31 ? -17.218 1.595 -10.724 1.00 31.72 31 SER C N 1
ATOM 2860 C CA . SER C 1 31 ? -18.566 1.615 -11.289 1.00 30.25 31 SER C CA 1
ATOM 2861 C C . SER C 1 31 ? -18.996 2.934 -11.937 1.00 30.30 31 SER C C 1
ATOM 2862 O O . SER C 1 31 ? -20.181 3.263 -11.930 1.00 29.00 31 SER C O 1
ATOM 2865 N N . VAL C 1 32 ? -18.054 3.687 -12.496 1.00 30.72 32 VAL C N 1
ATOM 2866 C CA . VAL C 1 32 ? -18.418 4.919 -13.192 1.00 29.17 32 VAL C CA 1
ATOM 2867 C C . VAL C 1 32 ? -18.838 4.603 -14.628 1.00 33.96 32 VAL C C 1
ATOM 2868 O O . VAL C 1 32 ? -18.087 4.833 -15.576 1.00 32.67 32 VAL C O 1
ATOM 2872 N N . GLU C 1 33 ? -20.044 4.063 -14.776 1.00 29.30 33 GLU C N 1
ATOM 2873 C CA . GLU C 1 33 ? -20.532 3.612 -16.074 1.00 26.99 33 GLU C CA 1
ATOM 2874 C C . GLU C 1 33 ? -21.587 4.552 -16.646 1.00 26.40 33 GLU C C 1
ATOM 2875 O O . GLU C 1 33 ? -22.512 4.964 -15.947 1.00 29.14 33 GLU C O 1
ATOM 2881 N N . GLY C 1 34 ? -21.441 4.885 -17.923 1.00 27.45 34 GLY C N 1
ATOM 2882 C CA . GLY C 1 34 ? -22.422 5.692 -18.621 1.00 26.12 34 GLY C CA 1
ATOM 2883 C C . GLY C 1 34 ? -22.520 5.281 -20.075 1.00 30.41 34 GLY C C 1
ATOM 2884 O O . GLY C 1 34 ? -21.861 4.332 -20.499 1.00 27.42 34 GLY C O 1
ATOM 2885 N N . ILE C 1 35 ? -23.355 5.984 -20.833 1.00 27.17 35 ILE C N 1
ATOM 2886 C CA . ILE C 1 35 ? -23.474 5.752 -22.268 1.00 33.39 35 ILE C CA 1
ATOM 2887 C C . ILE C 1 35 ? -22.111 5.909 -22.943 1.00 35.63 35 ILE C C 1
ATOM 2888 O O . ILE C 1 35 ? -21.344 6.808 -22.601 1.00 33.60 35 ILE C O 1
ATOM 2893 N N . GLY C 1 36 ? -21.814 5.033 -23.898 1.00 31.90 36 GLY C N 1
ATOM 2894 C CA . GLY C 1 36 ? -20.543 5.075 -24.599 1.00 30.47 36 GLY C CA 1
ATOM 2895 C C . GLY C 1 36 ? -20.599 5.890 -25.875 1.00 29.37 36 GLY C C 1
ATOM 2896 O O . GLY C 1 36 ? -21.522 6.678 -26.073 1.00 29.65 36 GLY C O 1
ATOM 2897 N N . GLY C 1 37 ? -19.612 5.696 -26.743 1.00 25.80 37 GLY C N 1
ATOM 2898 C CA . GLY C 1 37 ? -19.537 6.436 -27.990 1.00 25.47 37 GLY C CA 1
ATOM 2899 C C . GLY C 1 37 ? -19.056 7.863 -27.809 1.00 26.14 37 GLY C C 1
ATOM 2900 O O . GLY C 1 37 ? -19.468 8.763 -28.539 1.00 34.00 37 GLY C O 1
ATOM 2901 N N . PHE C 1 38 ? -18.179 8.067 -26.833 1.00 29.44 38 PHE C N 1
ATOM 2902 C CA . PHE C 1 38 ? -17.618 9.384 -26.554 1.00 29.42 38 PHE C CA 1
ATOM 2903 C C . PHE C 1 38 ? -16.627 9.757 -27.655 1.00 29.35 38 PHE C C 1
ATOM 2904 O O . PHE C 1 38 ? -15.889 8.897 -28.135 1.00 33.04 38 PHE C O 1
ATOM 2912 N N . PRO C 1 39 ? -16.597 11.039 -28.063 1.00 26.79 39 PRO C N 1
ATOM 2913 C CA . PRO C 1 39 ? -17.365 12.178 -27.548 1.00 30.33 39 PRO C CA 1
ATOM 2914 C C . PRO C 1 39 ? -18.661 12.461 -28.304 1.00 27.60 39 PRO C C 1
ATOM 2915 O O . PRO C 1 39 ? -19.392 13.370 -27.914 1.00 34.69 39 PRO C O 1
ATOM 2919 N N . GLN C 1 40 ? -18.933 11.709 -29.367 1.00 34.45 40 GLN C N 1
ATOM 2920 C CA . GLN C 1 40 ? -20.119 11.953 -30.183 1.00 38.15 40 GLN C CA 1
ATOM 2921 C C . GLN C 1 40 ? -21.376 11.672 -29.372 1.00 34.21 40 GLN C C 1
ATOM 2922 O O . GLN C 1 40 ? -22.315 12.468 -29.359 1.00 40.23 40 GLN C O 1
ATOM 2928 N N . LEU C 1 41 ? -21.378 10.530 -28.694 1.00 30.65 41 LEU C N 1
ATOM 2929 C CA . LEU C 1 41 ? -22.408 10.206 -27.717 1.00 33.85 41 LEU C CA 1
ATOM 2930 C C . LEU C 1 41 ? -21.815 10.297 -26.318 1.00 38.04 41 LEU C C 1
ATOM 2931 O O . LEU C 1 41 ? -20.776 10.926 -26.117 1.00 38.87 41 LEU C O 1
ATOM 2936 N N . GLY C 1 42 ? -22.477 9.671 -25.352 1.00 38.80 42 GLY C N 1
ATOM 2937 C CA . GLY C 1 42 ? -21.968 9.636 -23.995 1.00 30.83 42 GLY C CA 1
ATOM 2938 C C . GLY C 1 42 ? -22.672 10.602 -23.065 1.00 32.08 42 GLY C C 1
ATOM 2939 O O . GLY C 1 42 ? -23.682 11.200 -23.435 1.00 33.41 42 GLY C O 1
ATOM 2940 N N . PRO C 1 43 ? -22.135 10.758 -21.845 1.00 30.35 43 PRO C N 1
ATOM 2941 C CA . PRO C 1 43 ? -22.665 11.669 -20.826 1.00 28.10 43 PRO C CA 1
ATOM 2942 C C . PRO C 1 43 ? -22.661 13.112 -21.310 1.00 25.82 43 PRO C C 1
ATOM 2943 O O . PRO C 1 43 ? -21.780 13.494 -22.079 1.00 24.16 43 PRO C O 1
ATOM 2947 N N . SER C 1 44 ? -23.638 13.897 -20.872 1.00 29.09 44 SER C N 1
ATOM 2948 C CA . SER C 1 44 ? -23.736 15.290 -21.286 1.00 26.09 44 SER C CA 1
ATOM 2949 C C . SER C 1 44 ? -22.545 16.095 -20.782 1.00 23.36 44 SER C C 1
ATOM 2950 O O . SER C 1 44 ? -21.868 15.688 -19.838 1.00 32.69 44 SER C O 1
ATOM 2953 N N . ASP C 1 45 ? -22.285 17.227 -21.429 1.00 25.54 45 ASP C N 1
ATOM 2954 C CA . ASP C 1 45 ? -21.266 18.162 -20.966 1.00 24.47 45 ASP C CA 1
ATOM 2955 C C . ASP C 1 45 ? -21.508 18.567 -19.516 1.00 27.69 45 ASP C C 1
ATOM 2956 O O . ASP C 1 45 ? -22.646 18.792 -19.106 1.00 28.67 45 ASP C O 1
ATOM 2961 N N . GLY C 1 46 ? -20.429 18.655 -18.747 1.00 29.36 46 GLY C N 1
ATOM 2962 C CA . GLY C 1 46 ? -20.516 18.978 -17.335 1.00 23.87 46 GLY C CA 1
ATOM 2963 C C . GLY C 1 46 ? -20.843 17.766 -16.487 1.00 27.55 46 GLY C C 1
ATOM 2964 O O . GLY C 1 46 ? -20.986 17.869 -15.269 1.00 30.30 46 GLY C O 1
ATOM 2965 N N . GLN C 1 47 ? -20.969 16.611 -17.133 1.00 29.37 47 GLN C N 1
ATOM 2966 C CA . GLN C 1 47 ? -21.292 15.372 -16.433 1.00 24.92 47 GLN C CA 1
ATOM 2967 C C . GLN C 1 47 ? -20.440 14.202 -16.911 1.00 29.27 47 GLN C C 1
ATOM 2968 O O . GLN C 1 47 ? -20.819 13.040 -16.759 1.00 27.92 47 GLN C O 1
ATOM 2974 N N . ILE C 1 48 ? -19.290 14.521 -17.491 1.00 28.52 48 ILE C N 1
ATOM 2975 C CA . ILE C 1 48 ? -18.401 13.511 -18.045 1.00 21.68 48 ILE C CA 1
ATOM 2976 C C . ILE C 1 48 ? -17.709 12.721 -16.936 1.00 23.01 48 ILE C C 1
ATOM 2977 O O . ILE C 1 48 ? -17.572 11.501 -17.025 1.00 27.86 48 ILE C O 1
ATOM 2982 N N . ALA C 1 49 ? -17.286 13.421 -15.887 1.00 23.00 49 ALA C N 1
ATOM 2983 C CA . ALA C 1 49 ? -16.523 12.800 -14.808 1.00 20.14 49 ALA C CA 1
ATOM 2984 C C . ALA C 1 49 ? -17.330 11.756 -14.045 1.00 25.43 49 ALA C C 1
ATOM 2985 O O . ALA C 1 49 ? -16.781 10.754 -13.588 1.00 26.55 49 ALA C O 1
ATOM 2987 N N . GLY C 1 50 ? -18.630 11.987 -13.908 1.00 25.88 50 GLY C N 1
ATOM 2988 C CA . GLY C 1 50 ? -19.483 11.032 -13.227 1.00 25.49 50 GLY C CA 1
ATOM 2989 C C . GLY C 1 50 ? -20.233 10.132 -14.188 1.00 26.91 50 GLY C C 1
ATOM 2990 O O . GLY C 1 50 ? -20.891 9.179 -13.768 1.00 36.99 50 GLY C O 1
ATOM 2991 N N . ALA C 1 51 ? -20.124 10.437 -15.480 1.00 26.15 51 ALA C N 1
ATOM 2992 C CA . ALA C 1 51 ? -20.752 9.650 -16.541 1.00 33.27 51 ALA C CA 1
ATOM 2993 C C . ALA C 1 51 ? -22.270 9.655 -16.405 1.00 35.44 51 ALA C C 1
ATOM 2994 O O . ALA C 1 51 ? -22.940 8.687 -16.764 1.00 37.44 51 ALA C O 1
ATOM 2996 N N . GLY C 1 52 ? -22.807 10.751 -15.882 1.00 35.96 52 GLY C N 1
ATOM 2997 C CA . GLY C 1 52 ? -24.242 10.909 -15.758 1.00 34.79 52 GLY C CA 1
ATOM 2998 C C . GLY C 1 52 ? -24.797 10.473 -14.421 1.00 40.89 52 GLY C C 1
ATOM 2999 O O . GLY C 1 52 ? -25.897 10.867 -14.031 1.00 55.87 52 GLY C O 1
ATOM 3000 N N . HIS C 1 53 ? -24.027 9.659 -13.713 1.00 42.44 53 HIS C N 1
ATOM 3001 C CA . HIS C 1 53 ? -24.365 9.278 -12.354 1.00 38.35 53 HIS C CA 1
ATOM 3002 C C . HIS C 1 53 ? -23.279 9.854 -11.461 1.00 40.49 53 HIS C C 1
ATOM 3003 O O . HIS C 1 53 ? -22.353 10.480 -11.969 1.00 45.45 53 HIS C O 1
ATOM 3010 N N . PHE C 1 54 ? -23.382 9.650 -10.151 1.00 35.41 54 PHE C N 1
ATOM 3011 C CA . PHE C 1 54 ? -22.381 10.167 -9.213 1.00 32.51 54 PHE C CA 1
ATOM 3012 C C . PHE C 1 54 ? -22.017 11.631 -9.508 1.00 26.64 54 PHE C C 1
ATOM 3013 O O . PHE C 1 54 ? -20.872 11.922 -9.853 1.00 28.67 54 PHE C O 1
ATOM 3021 N N . PRO C 1 55 ? -22.993 12.550 -9.388 1.00 26.29 55 PRO C N 1
ATOM 3022 C CA . PRO C 1 55 ? -22.782 13.971 -9.709 1.00 22.65 55 PRO C CA 1
ATOM 3023 C C . PRO C 1 55 ? -21.645 14.645 -8.939 1.00 20.56 55 PRO C C 1
ATOM 3024 O O . PRO C 1 55 ? -21.152 15.683 -9.378 1.00 25.75 55 PRO C O 1
ATOM 3028 N N . ALA C 1 56 ? -21.248 14.070 -7.809 1.00 19.01 56 ALA C N 1
ATOM 3029 C CA . ALA C 1 56 ? -20.228 14.673 -6.955 1.00 23.66 56 ALA C CA 1
ATOM 3030 C C . ALA C 1 56 ? -18.875 14.777 -7.652 1.00 24.72 56 ALA C C 1
ATOM 3031 O O . ALA C 1 56 ? -18.115 15.714 -7.410 1.00 28.29 56 ALA C O 1
ATOM 3033 N N . LEU C 1 57 ? -18.583 13.815 -8.521 1.00 25.94 57 LEU C N 1
ATOM 3034 C CA . LEU C 1 57 ? -17.326 13.808 -9.262 1.00 17.84 57 LEU C CA 1
ATOM 3035 C C . LEU C 1 57 ? -17.251 14.941 -10.281 1.00 23.00 57 LEU C C 1
ATOM 3036 O O . LEU C 1 57 ? -16.164 15.317 -10.720 1.00 29.93 57 LEU C O 1
ATOM 3041 N N . ASP C 1 58 ? -18.407 15.480 -10.654 1.00 24.69 58 ASP C N 1
ATOM 3042 C CA . ASP C 1 58 ? -18.478 16.492 -11.705 1.00 20.51 58 ASP C CA 1
ATOM 3043 C C . ASP C 1 58 ? -18.267 17.913 -11.193 1.00 21.61 58 ASP C C 1
ATOM 3044 O O . ASP C 1 58 ? -18.135 18.846 -11.984 1.00 33.04 58 ASP C O 1
ATOM 3049 N N . VAL C 1 59 ? -18.246 18.080 -9.874 1.00 26.65 59 VAL C N 1
ATOM 3050 C CA . VAL C 1 59 ? -17.950 19.380 -9.285 1.00 25.61 59 VAL C CA 1
ATOM 3051 C C . VAL C 1 59 ? -16.504 19.732 -9.617 1.00 27.31 59 VAL C C 1
ATOM 3052 O O . VAL C 1 59 ? -15.611 18.900 -9.456 1.00 28.95 59 VAL C O 1
ATOM 3056 N N . GLN C 1 60 ? -16.266 20.957 -10.075 1.00 27.55 60 GLN C N 1
ATOM 3057 C CA . GLN C 1 60 ? -14.936 21.324 -10.550 1.00 27.07 60 GLN C CA 1
ATOM 3058 C C . GLN C 1 60 ? -14.477 22.717 -10.133 1.00 30.52 60 GLN C C 1
ATOM 3059 O O . GLN C 1 60 ? -15.022 23.727 -10.579 1.00 35.85 60 GLN C O 1
ATOM 3065 N N . THR C 1 61 ? -13.462 22.751 -9.273 1.00 30.42 61 THR C N 1
ATOM 3066 C CA . THR C 1 61 ? -12.736 23.975 -8.948 1.00 28.44 61 THR C CA 1
ATOM 3067 C C . THR C 1 61 ? -11.248 23.639 -8.914 1.00 28.35 61 THR C C 1
ATOM 3068 O O . THR C 1 61 ? -10.869 22.481 -9.086 1.00 32.81 61 THR C O 1
ATOM 3072 N N . VAL C 1 62 ? -10.407 24.644 -8.695 1.00 26.08 62 VAL C N 1
ATOM 3073 C CA . VAL C 1 62 ? -8.960 24.443 -8.706 1.00 26.77 62 VAL C CA 1
ATOM 3074 C C . VAL C 1 62 ? -8.436 23.624 -7.524 1.00 29.28 62 VAL C C 1
ATOM 3075 O O . VAL C 1 62 ? -7.440 22.913 -7.652 1.00 30.01 62 VAL C O 1
ATOM 3079 N N . ASP C 1 63 ? -9.098 23.727 -6.376 1.00 26.15 63 ASP C N 1
ATOM 3080 C CA . ASP C 1 63 ? -8.627 23.062 -5.164 1.00 29.99 63 ASP C CA 1
ATOM 3081 C C . ASP C 1 63 ? -9.537 21.914 -4.735 1.00 34.96 63 ASP C C 1
ATOM 3082 O O . ASP C 1 63 ? -9.295 21.274 -3.712 1.00 38.09 63 ASP C O 1
ATOM 3087 N N . ARG C 1 64 ? -10.586 21.666 -5.512 1.00 23.93 64 ARG C N 1
ATOM 3088 C CA . ARG C 1 64 ? -11.573 20.643 -5.177 1.00 25.75 64 ARG C CA 1
ATOM 3089 C C . ARG C 1 64 ? -10.978 19.239 -5.057 1.00 23.36 64 ARG C C 1
ATOM 3090 O O . ARG C 1 64 ? -11.348 18.478 -4.163 1.00 24.51 64 ARG C O 1
ATOM 3098 N N . TRP C 1 65 ? -10.057 18.898 -5.952 1.00 25.16 65 TRP C N 1
ATOM 3099 C CA . TRP C 1 65 ? -9.529 17.538 -6.006 1.00 26.48 65 TRP C CA 1
ATOM 3100 C C . TRP C 1 65 ? -8.026 17.472 -5.749 1.00 27.09 65 TRP C C 1
ATOM 3101 O O . TRP C 1 65 ? -7.303 18.441 -5.972 1.00 30.38 65 TRP C O 1
ATOM 3112 N N . LYS C 1 66 ? -7.570 16.320 -5.267 1.00 24.73 66 LYS C N 1
ATOM 3113 C CA . LYS C 1 66 ? -6.150 16.083 -5.042 1.00 23.63 66 LYS C CA 1
ATOM 3114 C C . LYS C 1 66 ? -5.489 15.639 -6.343 1.00 26.31 66 LYS C C 1
ATOM 3115 O O . LYS C 1 66 ? -6.038 14.811 -7.070 1.00 23.83 66 LYS C O 1
ATOM 3121 N N . LYS C 1 67 ? -4.310 16.181 -6.633 1.00 26.33 67 LYS C N 1
ATOM 3122 C CA . LYS C 1 67 ? -3.671 15.956 -7.926 1.00 25.33 67 LYS C CA 1
ATOM 3123 C C . LYS C 1 67 ? -2.578 14.891 -7.894 1.00 26.95 67 LYS C C 1
ATOM 3124 O O . LYS C 1 67 ? -1.842 14.764 -6.916 1.00 27.46 67 LYS C O 1
ATOM 3130 N N . VAL C 1 68 ? -2.487 14.130 -8.980 1.00 30.30 68 VAL C N 1
ATOM 3131 C CA . VAL C 1 68 ? -1.378 13.209 -9.194 1.00 27.15 68 VAL C CA 1
ATOM 3132 C C . VAL C 1 68 ? -0.302 13.905 -10.020 1.00 24.07 68 VAL C C 1
ATOM 3133 O O . VAL C 1 68 ? -0.601 14.528 -11.032 1.00 23.79 68 VAL C O 1
ATOM 3137 N N . THR C 1 69 ? 0.951 13.805 -9.596 1.00 25.05 69 THR C N 1
ATOM 3138 C CA . THR C 1 69 ? 2.017 14.510 -10.295 1.00 18.22 69 THR C CA 1
ATOM 3139 C C . THR C 1 69 ? 2.619 13.630 -11.383 1.00 24.70 69 THR C C 1
ATOM 3140 O O . THR C 1 69 ? 3.022 12.496 -11.125 1.00 25.03 69 THR C O 1
ATOM 3144 N N . LEU C 1 70 ? 2.675 14.163 -12.600 1.00 30.10 70 LEU C N 1
ATOM 3145 C CA . LEU C 1 70 ? 3.154 13.402 -13.747 1.00 21.62 70 LEU C CA 1
ATOM 3146 C C . LEU C 1 70 ? 4.109 14.215 -14.611 1.00 24.84 70 LEU C C 1
ATOM 3147 O O . LEU C 1 70 ? 3.981 15.435 -14.719 1.00 29.96 70 LEU C O 1
ATOM 3152 N N . ASN C 1 71 ? 5.069 13.529 -15.221 1.00 22.97 71 ASN C N 1
ATOM 3153 C CA . ASN C 1 71 ? 5.891 14.123 -16.266 1.00 24.39 71 ASN C CA 1
ATOM 3154 C C . ASN C 1 71 ? 5.230 13.947 -17.623 1.00 30.02 71 ASN C C 1
ATOM 3155 O O . ASN C 1 71 ? 4.510 12.973 -17.846 1.00 32.07 71 ASN C O 1
ATOM 3160 N N . GLY C 1 72 ? 5.469 14.888 -18.529 1.00 27.56 72 GLY C N 1
ATOM 3161 C CA . GLY C 1 72 ? 5.033 14.729 -19.902 1.00 22.17 72 GLY C CA 1
ATOM 3162 C C . GLY C 1 72 ? 5.812 13.610 -20.564 1.00 27.07 72 GLY C C 1
ATOM 3163 O O . GLY C 1 72 ? 6.838 13.170 -20.045 1.00 28.72 72 GLY C O 1
ATOM 3164 N N . GLY C 1 73 ? 5.334 13.149 -21.714 1.00 26.52 73 GLY C N 1
ATOM 3165 C CA . GLY C 1 73 ? 5.994 12.066 -22.417 1.00 21.90 73 GLY C CA 1
ATOM 3166 C C . GLY C 1 73 ? 5.366 10.723 -22.103 1.00 26.29 73 GLY C C 1
ATOM 3167 O O . GLY C 1 73 ? 4.197 10.650 -21.726 1.00 27.82 73 GLY C O 1
ATOM 3168 N N . THR C 1 74 ? 6.146 9.658 -22.262 1.00 28.96 74 THR C N 1
ATOM 3169 C CA . THR C 1 74 ? 5.642 8.302 -22.077 1.00 26.77 74 THR C CA 1
ATOM 3170 C C . THR C 1 74 ? 5.222 8.036 -20.635 1.00 25.45 74 THR C C 1
ATOM 3171 O O . THR C 1 74 ? 5.982 8.280 -19.699 1.00 30.94 74 THR C O 1
ATOM 3175 N N . ASN C 1 75 ? 4.003 7.534 -20.469 1.00 27.79 75 ASN C N 1
ATOM 3176 C CA . ASN C 1 75 ? 3.476 7.203 -19.152 1.00 22.43 75 ASN C CA 1
ATOM 3177 C C . ASN C 1 75 ? 2.739 5.871 -19.173 1.00 24.93 75 ASN C C 1
ATOM 3178 O O . ASN C 1 75 ? 2.132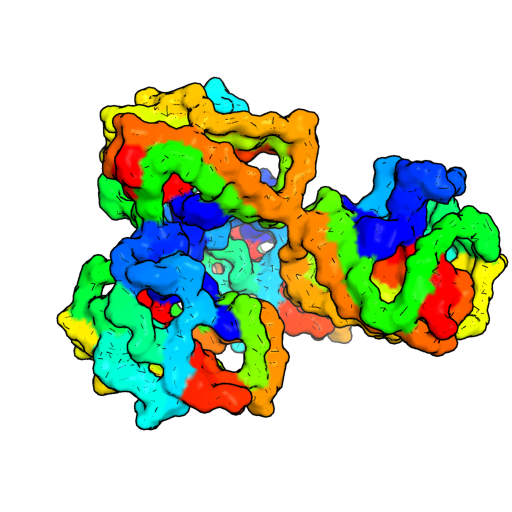 5.505 -20.179 1.00 34.07 75 ASN C O 1
ATOM 3183 N N . THR C 1 76 ? 2.790 5.150 -18.058 1.00 25.88 76 THR C N 1
ATOM 3184 C CA . THR C 1 76 ? 2.084 3.881 -17.944 1.00 31.06 76 THR C CA 1
ATOM 3185 C C . THR C 1 76 ? 0.714 4.074 -17.307 1.00 28.02 76 THR C C 1
ATOM 3186 O O . THR C 1 76 ? 0.598 4.638 -16.219 1.00 29.04 76 THR C O 1
ATOM 3190 N N . PHE C 1 77 ? -0.322 3.600 -17.990 1.00 29.87 77 PHE C N 1
ATOM 3191 C CA . PHE C 1 77 ? -1.682 3.705 -17.483 1.00 24.25 77 PHE C CA 1
ATOM 3192 C C . PHE C 1 77 ? -2.229 2.316 -17.178 1.00 27.92 77 PHE C C 1
ATOM 3193 O O . PHE C 1 77 ? -2.374 1.486 -18.075 1.00 32.62 77 PHE C O 1
ATOM 3201 N N . LYS C 1 78 ? -2.528 2.067 -15.908 1.00 28.33 78 LYS C N 1
ATOM 3202 C CA . LYS C 1 78 ? -2.945 0.741 -15.466 1.00 29.22 78 LYS C CA 1
ATOM 3203 C C . LYS C 1 78 ? -4.382 0.720 -14.963 1.00 28.74 78 LYS C C 1
ATOM 3204 O O . LYS C 1 78 ? -4.723 1.406 -14.001 1.00 31.90 78 LYS C O 1
ATOM 3210 N N . TRP C 1 79 ? -5.223 -0.069 -15.621 1.00 30.58 79 TRP C N 1
ATOM 3211 C CA . TRP C 1 79 ? -6.578 -0.284 -15.139 1.00 30.87 79 TRP C CA 1
ATOM 3212 C C . TRP C 1 79 ? -6.630 -1.413 -14.117 1.00 30.21 79 TRP C C 1
ATOM 3213 O O . TRP C 1 79 ? -5.784 -2.307 -14.102 1.00 29.40 79 TRP C O 1
ATOM 3224 N N . LYS C 1 80 ? -7.650 -1.356 -13.272 1.00 30.32 80 LYS C N 1
ATOM 3225 C CA . LYS C 1 80 ? -8.011 -2.448 -12.387 1.00 29.91 80 LYS C CA 1
ATOM 3226 C C . LYS C 1 80 ? -9.436 -2.815 -12.759 1.00 33.12 80 LYS C C 1
ATOM 3227 O O . LYS C 1 80 ? -10.331 -1.985 -12.648 1.00 35.48 80 LYS C O 1
ATOM 3233 N N . LEU C 1 81 ? -9.657 -4.045 -13.209 1.00 29.49 81 LEU C N 1
ATOM 3234 C CA . LEU C 1 81 ? -10.987 -4.420 -13.675 1.00 31.57 81 LEU C CA 1
ATOM 3235 C C . LEU C 1 81 ? -11.636 -5.395 -12.706 1.00 35.11 81 LEU C C 1
ATOM 3236 O O . LEU C 1 81 ? -11.161 -6.517 -12.534 1.00 38.92 81 LEU C O 1
ATOM 3241 N N . THR C 1 82 ? -12.737 -4.974 -12.090 1.00 40.04 82 THR C N 1
ATOM 3242 C CA . THR C 1 82 ? -13.433 -5.838 -11.148 1.00 38.28 82 THR C CA 1
ATOM 3243 C C . THR C 1 82 ? -14.350 -6.782 -11.907 1.00 40.25 82 THR C C 1
ATOM 3244 O O . THR C 1 82 ? -14.711 -7.849 -11.412 1.00 47.92 82 THR C O 1
ATOM 3248 N N . ALA C 1 83 ? -14.711 -6.385 -13.121 1.00 42.91 83 ALA C N 1
ATOM 3249 C CA . ALA C 1 83 ? -15.378 -7.285 -14.045 1.00 41.84 83 ALA C CA 1
ATOM 3250 C C . ALA C 1 83 ? -14.893 -6.973 -15.454 1.00 45.31 83 ALA C C 1
ATOM 3251 O O . ALA C 1 83 ? -15.193 -5.909 -15.995 1.00 47.27 83 ALA C O 1
ATOM 3253 N N . PRO C 1 84 ? -14.143 -7.906 -16.053 1.00 41.97 84 PRO C N 1
ATOM 3254 C CA . PRO C 1 84 ? -13.670 -7.776 -17.432 1.00 40.30 84 PRO C CA 1
ATOM 3255 C C . PRO C 1 84 ? -14.813 -7.919 -18.427 1.00 44.14 84 PRO C C 1
ATOM 3256 O O . PRO C 1 84 ? -15.651 -8.806 -18.269 1.00 52.22 84 PRO C O 1
ATOM 3260 N N . HIS C 1 85 ? -14.847 -7.057 -19.436 1.00 48.46 85 HIS C N 1
ATOM 3261 C CA . HIS C 1 85 ? -15.917 -7.095 -20.423 1.00 41.88 85 HIS C CA 1
ATOM 3262 C C . HIS C 1 85 ? -15.351 -7.098 -21.832 1.00 38.21 85 HIS C C 1
ATOM 3263 O O . HIS C 1 85 ? -14.217 -6.670 -22.041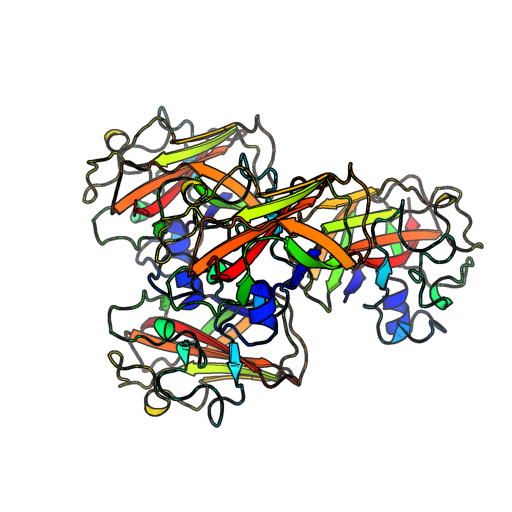 1.00 39.36 85 HIS C O 1
ATOM 3270 N N . SER C 1 86 ? -16.130 -7.596 -22.789 1.00 39.48 86 SER C N 1
ATOM 3271 C CA . SER C 1 86 ? -15.743 -7.503 -24.191 1.00 35.90 86 SER C CA 1
ATOM 3272 C C . SER C 1 86 ? -15.440 -6.040 -24.487 1.00 30.16 86 SER C C 1
ATOM 3273 O O . SER C 1 86 ? -16.250 -5.162 -24.191 1.00 29.51 86 SER C O 1
ATOM 3276 N N . THR C 1 87 ? -14.275 -5.776 -25.065 1.00 27.96 87 THR C N 1
ATOM 3277 C CA . THR C 1 87 ? -13.786 -4.407 -25.156 1.00 30.29 87 THR C CA 1
ATOM 3278 C C . THR C 1 87 ? -13.717 -3.875 -26.579 1.00 26.56 87 THR C C 1
ATOM 3279 O O . THR C 1 87 ? -13.063 -4.460 -27.440 1.00 27.30 87 THR C O 1
ATOM 3283 N N . LYS C 1 88 ? -14.394 -2.756 -26.814 1.00 24.55 88 LYS C N 1
ATOM 3284 C CA . LYS C 1 88 ? -14.275 -2.048 -28.080 1.00 30.26 88 LYS C CA 1
ATOM 3285 C C . LYS C 1 88 ? -12.910 -1.381 -28.181 1.00 31.06 88 LYS C C 1
ATOM 3286 O O . LYS C 1 88 ? -12.095 -1.738 -29.033 1.00 28.47 88 LYS C O 1
ATOM 3292 N N . GLU C 1 89 ? -12.662 -0.416 -27.301 1.00 29.91 89 GLU C N 1
ATOM 3293 C CA . GLU C 1 89 ? -11.420 0.344 -27.341 1.00 24.18 89 GLU C CA 1
ATOM 3294 C C . GLU C 1 89 ? -11.078 0.992 -26.006 1.00 24.34 89 GLU C C 1
ATOM 3295 O O . GLU C 1 89 ? -11.926 1.124 -25.124 1.00 22.08 89 GLU C O 1
ATOM 3301 N N . TRP C 1 90 ? -9.818 1.392 -25.874 1.00 28.10 90 TRP C N 1
ATOM 3302 C CA . TRP C 1 90 ? -9.364 2.196 -24.748 1.00 20.73 90 TRP C CA 1
ATOM 3303 C C . TRP C 1 90 ? -8.911 3.556 -25.261 1.00 21.97 90 TRP C C 1
ATOM 3304 O O . TRP C 1 90 ? -8.164 3.633 -26.233 1.00 30.86 90 TRP C O 1
ATOM 3315 N N . LYS C 1 91 ? -9.362 4.627 -24.619 1.00 22.75 91 LYS C N 1
ATOM 3316 C CA . LYS C 1 91 ? -9.002 5.968 -25.064 1.00 21.81 91 LYS C CA 1
ATOM 3317 C C . LYS C 1 91 ? -8.512 6.837 -23.911 1.00 24.70 91 LYS C C 1
ATOM 3318 O O . LYS C 1 91 ? -8.968 6.697 -22.777 1.00 32.25 91 LYS C O 1
ATOM 3324 N N . TYR C 1 92 ? -7.577 7.732 -24.210 1.00 20.67 92 TYR C N 1
ATOM 3325 C CA . TYR C 1 92 ? -7.073 8.671 -23.218 1.00 20.55 92 TYR C CA 1
ATOM 3326 C C . TYR C 1 92 ? -7.051 10.090 -23.775 1.00 22.58 92 TYR C C 1
ATOM 3327 O O . TYR C 1 92 ? -6.353 10.375 -24.746 1.00 26.91 92 TYR C O 1
ATOM 3336 N N . TYR C 1 93 ? -7.810 10.978 -23.141 1.00 23.81 93 TYR C N 1
ATOM 3337 C CA . TYR C 1 93 ? -7.899 12.371 -23.562 1.00 21.17 93 TYR C CA 1
ATOM 3338 C C . TYR C 1 93 ? -7.211 13.267 -22.543 1.00 21.05 93 TYR C C 1
ATOM 3339 O O . TYR C 1 93 ? -6.991 12.860 -21.404 1.00 24.21 93 TYR C O 1
ATOM 3348 N N . ILE C 1 94 ? -6.864 14.482 -22.953 1.00 21.18 94 ILE C N 1
ATOM 3349 C CA . ILE C 1 94 ? -6.342 15.469 -22.016 1.00 21.72 94 ILE C CA 1
ATOM 3350 C C . ILE C 1 94 ? -6.995 16.826 -22.271 1.00 20.87 94 ILE C C 1
ATOM 3351 O O . ILE C 1 94 ? -7.383 17.136 -23.398 1.00 20.30 94 ILE C O 1
ATOM 3356 N N . THR C 1 95 ? -7.135 17.619 -21.213 1.00 20.62 95 THR C N 1
ATOM 3357 C CA . THR C 1 95 ? -7.679 18.968 -21.319 1.00 18.12 95 THR C CA 1
ATOM 3358 C C . THR C 1 95 ? -6.824 19.846 -22.222 1.00 19.52 95 THR C C 1
ATOM 3359 O O . THR C 1 95 ? -5.618 19.639 -22.344 1.00 21.67 95 THR C O 1
ATOM 3363 N N . LYS C 1 96 ? -7.460 20.828 -22.853 1.00 21.52 96 LYS C N 1
ATOM 3364 C CA . LYS C 1 96 ? -6.756 21.762 -23.721 1.00 25.02 96 LYS C CA 1
ATOM 3365 C C . LYS C 1 96 ? -5.752 22.592 -22.930 1.00 26.80 96 LYS C C 1
ATOM 3366 O O . LYS C 1 96 ? -5.829 22.674 -21.704 1.00 26.55 96 LYS C O 1
ATOM 3372 N N . LYS C 1 97 ? -4.808 23.197 -23.643 1.00 31.84 97 LYS C N 1
ATOM 3373 C CA . LYS C 1 97 ? -3.723 23.950 -23.024 1.00 24.65 97 LYS C CA 1
ATOM 3374 C C . LYS C 1 97 ? -4.231 25.082 -22.131 1.00 34.52 97 LYS C C 1
ATOM 3375 O O . LYS C 1 97 ? -3.666 25.342 -21.068 1.00 49.82 97 LYS C O 1
ATOM 3381 N N . GLY C 1 98 ? -5.295 25.752 -22.563 1.00 30.52 98 GLY C N 1
ATOM 3382 C CA . GLY C 1 98 ? -5.858 26.857 -21.806 1.00 32.59 98 GLY C CA 1
ATOM 3383 C C . GLY C 1 98 ? -7.226 26.580 -21.206 1.00 33.03 98 GLY C C 1
ATOM 3384 O O . GLY C 1 98 ? -8.093 27.453 -21.210 1.00 38.44 98 GLY C O 1
ATOM 3385 N N . TRP C 1 99 ? -7.427 25.370 -20.691 1.00 34.74 99 TRP C N 1
ATOM 3386 C CA . TRP C 1 99 ? -8.744 24.958 -20.205 1.00 32.12 99 TRP C CA 1
ATOM 3387 C C . TRP C 1 99 ? -9.127 25.654 -18.897 1.00 34.60 99 TRP C C 1
ATOM 3388 O O . TRP C 1 99 ? -8.273 26.194 -18.195 1.00 35.07 99 TRP C O 1
ATOM 3399 N N . ASN C 1 100 ? -10.424 25.640 -18.594 1.00 33.92 100 ASN C N 1
ATOM 3400 C CA . ASN C 1 100 ? -10.988 26.328 -17.432 1.00 32.44 100 ASN C CA 1
ATOM 3401 C C . ASN C 1 100 ? -11.217 25.384 -16.250 1.00 30.51 100 ASN C C 1
ATOM 3402 O O . ASN C 1 100 ? -12.202 24.646 -16.226 1.00 34.10 100 ASN C O 1
ATOM 3407 N N . PRO C 1 101 ? -10.305 25.403 -15.266 1.00 30.13 101 PRO C N 1
ATOM 3408 C CA . PRO C 1 101 ? -10.355 24.489 -14.119 1.00 29.08 101 PRO C CA 1
ATOM 3409 C C . PRO C 1 101 ? -11.385 24.868 -13.051 1.00 29.21 101 PRO C C 1
ATOM 3410 O O . PRO C 1 101 ? -11.551 24.119 -12.089 1.00 28.77 101 PRO C O 1
ATOM 3414 N N . ASN C 1 102 ? -12.061 26.001 -13.211 1.00 27.81 102 ASN C N 1
ATOM 3415 C CA . ASN C 1 102 ? -13.040 26.435 -12.218 1.00 28.48 102 ASN C CA 1
ATOM 3416 C C . ASN C 1 102 ? -14.478 26.234 -12.684 1.00 33.18 102 ASN C C 1
ATOM 3417 O O . ASN C 1 102 ? -15.406 26.848 -12.159 1.00 39.87 102 ASN C O 1
ATOM 3422 N N . LYS C 1 103 ? -14.648 25.366 -13.673 1.00 29.53 103 LYS C N 1
ATOM 3423 C CA . LYS C 1 103 ? -15.951 25.101 -14.269 1.00 26.62 103 LYS C CA 1
ATOM 3424 C C . LYS C 1 103 ? -16.043 23.615 -14.616 1.00 29.31 103 LYS C C 1
ATOM 3425 O O . LYS C 1 103 ? -15.031 22.997 -14.947 1.00 31.98 103 LYS C O 1
ATOM 3431 N N . PRO C 1 104 ? -17.250 23.032 -14.524 1.00 28.03 104 PRO C N 1
ATOM 3432 C CA . PRO C 1 104 ? -17.423 21.597 -14.789 1.00 22.62 104 PRO C CA 1
ATOM 3433 C C . PRO C 1 104 ? -16.948 21.187 -16.183 1.00 25.49 104 PRO C C 1
ATOM 3434 O O . PRO C 1 104 ? -17.065 21.965 -17.130 1.00 29.82 104 PRO C O 1
ATOM 3438 N N . LEU C 1 105 ? -16.421 19.972 -16.297 1.00 27.67 105 LEU C N 1
ATOM 3439 C CA . LEU C 1 105 ? -15.758 19.541 -17.523 1.00 20.49 105 LEU C CA 1
ATOM 3440 C C . LEU C 1 105 ? -16.712 19.359 -18.697 1.00 29.53 105 LEU C C 1
ATOM 3441 O O . LEU C 1 105 ? -17.716 18.656 -18.596 1.00 28.18 105 LEU C O 1
ATOM 3446 N N . THR C 1 106 ? -16.375 19.998 -19.813 1.00 31.70 106 THR C N 1
ATOM 3447 C CA . THR C 1 106 ? -17.142 19.885 -21.048 1.00 28.28 106 THR C CA 1
ATOM 3448 C C . THR C 1 106 ? -16.207 19.488 -22.186 1.00 26.52 106 THR C C 1
ATOM 3449 O O . THR C 1 106 ? -14.997 19.694 -22.098 1.00 29.66 106 THR C O 1
ATOM 3453 N N . ARG C 1 107 ? -16.769 18.901 -23.238 1.00 27.54 107 ARG C N 1
ATOM 3454 C CA . ARG C 1 107 ? -15.998 18.497 -24.414 1.00 22.31 107 ARG C CA 1
ATOM 3455 C C . ARG C 1 107 ? -15.132 19.605 -25.018 1.00 27.94 107 ARG C C 1
ATOM 3456 O O . ARG C 1 107 ? -14.042 19.335 -25.521 1.00 31.33 107 ARG C O 1
ATOM 3464 N N . SER C 1 108 ? -15.614 20.843 -24.971 1.00 28.13 108 SER C N 1
ATOM 3465 C CA . SER C 1 108 ? -14.876 21.974 -25.531 1.00 28.44 108 SER C CA 1
ATOM 3466 C C . SER C 1 108 ? -13.533 22.235 -24.844 1.00 26.18 108 SER C C 1
ATOM 3467 O O . SER C 1 108 ? -12.639 22.839 -25.434 1.00 29.87 108 SER C O 1
ATOM 3470 N N . ASP C 1 109 ? -13.392 21.790 -23.600 1.00 24.65 109 ASP C N 1
ATOM 3471 C CA . ASP C 1 109 ? -12.142 21.973 -22.865 1.00 31.28 109 ASP C CA 1
ATOM 3472 C C . ASP C 1 109 ? -11.156 20.827 -23.094 1.00 25.26 109 ASP C C 1
ATOM 3473 O O . ASP C 1 109 ? -10.035 20.855 -22.590 1.00 23.42 109 ASP C O 1
ATOM 3478 N N . LEU C 1 110 ? -11.578 19.821 -23.854 1.00 25.98 110 LEU C N 1
ATOM 3479 C CA . LEU C 1 110 ? -10.751 18.645 -24.112 1.00 22.81 110 LEU C CA 1
ATOM 3480 C C . LEU C 1 110 ? -10.199 18.624 -25.535 1.00 24.45 110 LEU C C 1
ATOM 3481 O O . LEU C 1 110 ? -10.880 19.034 -26.469 1.00 28.71 110 LEU C O 1
ATOM 3486 N N . ASP C 1 111 ? -8.968 18.151 -25.704 1.00 22.62 111 ASP C N 1
ATOM 3487 C CA . ASP C 1 111 ? -8.521 17.725 -27.026 1.00 27.72 111 ASP C CA 1
ATOM 3488 C C . ASP C 1 111 ? -9.274 16.453 -27.373 1.00 25.11 111 ASP C C 1
ATOM 3489 O O . ASP C 1 111 ? -8.897 15.370 -26.932 1.00 26.50 111 ASP C O 1
ATOM 3494 N N . LEU C 1 112 ? -10.344 16.578 -28.151 1.00 26.17 112 LEU C N 1
ATOM 3495 C CA . LEU C 1 112 ? -11.227 15.443 -28.405 1.00 24.09 112 LEU C CA 1
ATOM 3496 C C . LEU C 1 112 ? -10.589 14.354 -29.268 1.00 26.39 112 LEU C C 1
ATOM 3497 O O . LEU C 1 112 ? -11.180 13.295 -29.470 1.00 23.30 112 LEU C O 1
ATOM 3502 N N . VAL C 1 113 ? -9.387 14.610 -29.771 1.00 24.38 113 VAL C N 1
ATOM 3503 C CA . VAL C 1 113 ? -8.587 13.546 -30.360 1.00 23.86 113 VAL C CA 1
ATOM 3504 C C . VAL C 1 113 ? -7.675 12.989 -29.278 1.00 22.08 113 VAL C C 1
ATOM 3505 O O . VAL C 1 113 ? -6.732 13.657 -28.855 1.00 32.57 113 VAL C O 1
ATOM 3509 N N . PRO C 1 114 ? -7.958 11.760 -28.823 1.00 21.97 114 PRO C N 1
ATOM 3510 C CA . PRO C 1 114 ? -7.226 11.160 -27.703 1.00 22.39 114 PRO C CA 1
ATOM 3511 C C . PRO C 1 114 ? -5.738 11.027 -27.994 1.00 22.76 114 PRO C C 1
ATOM 3512 O O . PRO C 1 114 ? -5.365 10.692 -29.117 1.00 25.69 114 PRO C O 1
ATOM 3516 N N . PHE C 1 115 ? -4.899 11.285 -26.996 1.00 21.51 115 PHE C N 1
ATOM 3517 C CA . PHE C 1 115 ? -3.459 11.205 -27.196 1.00 17.53 115 PHE C CA 1
ATOM 3518 C C . PHE C 1 115 ? -3.012 9.750 -27.188 1.00 21.55 115 PHE C C 1
ATOM 3519 O O . PHE C 1 115 ? -1.869 9.437 -27.520 1.00 23.25 115 PHE C O 1
ATOM 3527 N N . TYR C 1 116 ? -3.926 8.864 -26.806 1.00 22.08 116 TYR C N 1
ATOM 3528 C CA . TYR C 1 116 ? -3.723 7.433 -26.975 1.00 23.47 116 TYR C CA 1
ATOM 3529 C C . TYR C 1 116 ? -5.059 6.732 -27.175 1.00 24.34 116 TYR C C 1
ATOM 3530 O O . TYR C 1 116 ? -6.021 6.990 -26.453 1.00 28.30 116 TYR C O 1
ATOM 3539 N N . VAL C 1 117 ? -5.112 5.843 -28.159 1.00 20.74 117 VAL C N 1
ATOM 3540 C CA . VAL C 1 117 ? -6.281 5.000 -28.358 1.00 26.04 117 VAL C CA 1
ATOM 3541 C C . VAL C 1 117 ? -5.884 3.624 -28.886 1.00 21.39 117 VAL C C 1
ATOM 3542 O O . VAL C 1 117 ? -5.120 3.512 -29.843 1.00 23.39 117 VAL C O 1
ATOM 3546 N N . LYS C 1 118 ? -6.398 2.579 -28.249 1.00 22.64 118 LYS C N 1
ATOM 3547 C CA . LYS C 1 118 ? -6.174 1.219 -28.721 1.00 24.08 118 LYS C CA 1
ATOM 3548 C C . LYS C 1 118 ? -7.493 0.491 -28.924 1.00 23.88 118 LYS C C 1
ATOM 3549 O O . LYS C 1 118 ? -8.361 0.516 -28.055 1.00 24.27 118 LYS C O 1
ATOM 3555 N N . ASN C 1 119 ? -7.643 -0.149 -30.077 1.00 22.64 119 ASN C N 1
ATOM 3556 C CA . ASN C 1 119 ? -8.822 -0.957 -30.343 1.00 24.40 119 ASN C CA 1
ATOM 3557 C C . ASN C 1 119 ? -8.501 -2.425 -30.078 1.00 27.66 119 ASN C C 1
ATOM 3558 O O . ASN C 1 119 ? -7.469 -2.932 -30.518 1.00 35.23 119 ASN C O 1
ATOM 3563 N N . ASP C 1 120 ? -9.388 -3.106 -29.361 1.00 27.95 120 ASP C N 1
ATOM 3564 C CA . ASP C 1 120 ? -9.167 -4.504 -29.003 1.00 29.05 120 ASP C CA 1
ATOM 3565 C C . ASP C 1 120 ? -10.060 -5.451 -29.796 1.00 32.32 120 ASP C C 1
ATOM 3566 O O . ASP C 1 120 ? -9.995 -6.668 -29.627 1.00 29.60 120 ASP C O 1
ATOM 3571 N N . GLY C 1 121 ? -10.889 -4.883 -30.666 1.00 31.49 121 GLY C N 1
ATOM 3572 C CA . GLY C 1 121 ? -11.717 -5.666 -31.564 1.00 32.07 121 GLY C CA 1
ATOM 3573 C C . GLY C 1 121 ? -12.733 -6.588 -30.913 1.00 29.72 121 GLY C C 1
ATOM 3574 O O . GLY C 1 121 ? -13.143 -7.580 -31.514 1.00 30.11 121 GLY C O 1
ATOM 3575 N N . GLY C 1 122 ? -13.141 -6.273 -29.687 1.00 28.84 122 GLY C N 1
ATOM 3576 C CA . GLY C 1 122 ? -14.133 -7.081 -29.000 1.00 28.11 122 GLY C CA 1
ATOM 3577 C C . GLY C 1 122 ? -13.549 -8.095 -28.038 1.00 30.95 122 GLY C C 1
ATOM 3578 O O . GLY C 1 122 ? -14.285 -8.807 -27.354 1.00 30.72 122 GLY C O 1
ATOM 3579 N N . ALA C 1 123 ? -12.224 -8.162 -27.990 1.00 27.95 123 ALA C N 1
ATOM 3580 C CA . ALA C 1 123 ? -11.530 -9.116 -27.134 1.00 25.50 123 ALA C CA 1
ATOM 3581 C C . ALA C 1 123 ? -11.813 -8.869 -25.654 1.00 30.93 123 ALA C C 1
ATOM 3582 O O . ALA C 1 123 ? -12.092 -7.743 -25.242 1.00 33.29 123 ALA C O 1
ATOM 3584 N N . ARG C 1 124 ? -11.725 -9.933 -24.860 1.00 36.18 124 ARG C N 1
ATOM 3585 C CA . ARG C 1 124 ? -11.918 -9.849 -23.417 1.00 32.28 124 ARG C CA 1
ATOM 3586 C C . ARG C 1 124 ? -10.564 -9.784 -22.725 1.00 40.62 124 ARG C C 1
ATOM 3587 O O . ARG C 1 124 ? -9.699 -10.623 -22.972 1.00 31.29 124 ARG C O 1
ATOM 3595 N N . PRO C 1 125 ? -10.381 -8.794 -21.841 1.00 38.59 125 PRO C N 1
ATOM 3596 C CA . PRO C 1 125 ? -9.086 -8.565 -21.204 1.00 30.87 125 PRO C CA 1
ATOM 3597 C C . PRO C 1 125 ? -8.956 -9.266 -19.858 1.00 31.71 125 PRO C C 1
ATOM 3598 O O . PRO C 1 125 ? -9.930 -9.817 -19.345 1.00 30.36 125 PRO C O 1
ATOM 3602 N N . GLY C 1 126 ? -7.752 -9.242 -19.301 1.00 31.11 126 GLY C N 1
ATOM 3603 C CA . GLY C 1 126 ? -7.508 -9.755 -17.967 1.00 27.39 126 GLY C CA 1
ATOM 3604 C C . GLY C 1 126 ? -8.003 -8.782 -16.917 1.00 31.13 126 GLY C C 1
ATOM 3605 O O . GLY C 1 126 ? -8.640 -7.779 -17.238 1.00 33.20 126 GLY C O 1
ATOM 3606 N N . THR C 1 127 ? -7.709 -9.075 -15.657 1.00 33.19 127 THR C N 1
ATOM 3607 C CA . THR C 1 127 ? -8.099 -8.199 -14.561 1.00 35.08 127 THR C CA 1
ATOM 3608 C C . THR C 1 127 ? -7.139 -7.016 -14.482 1.00 32.20 127 THR C C 1
ATOM 3609 O O . THR C 1 127 ? -7.447 -5.991 -13.872 1.00 29.81 127 THR C O 1
ATOM 3613 N N . THR C 1 128 ? -5.972 -7.169 -15.099 1.00 33.07 128 THR C N 1
ATOM 3614 C CA . THR C 1 128 ? -5.028 -6.067 -15.243 1.00 33.85 128 THR C CA 1
ATOM 3615 C C . THR C 1 128 ? -4.846 -5.662 -16.704 1.00 33.53 128 THR C C 1
ATOM 3616 O O . THR C 1 128 ? -4.486 -6.484 -17.548 1.00 40.91 128 THR C O 1
ATOM 3620 N N . VAL C 1 129 ? -5.120 -4.395 -16.999 1.00 34.95 129 VAL C N 1
ATOM 3621 C CA . VAL C 1 129 ? -4.858 -3.837 -18.320 1.00 31.61 129 VAL C CA 1
ATOM 3622 C C . VAL C 1 129 ? -3.847 -2.701 -18.203 1.00 26.81 129 VAL C C 1
ATOM 3623 O O . VAL C 1 129 ? -3.975 -1.836 -17.339 1.00 30.89 129 VAL C O 1
ATOM 3627 N N . THR C 1 130 ? -2.844 -2.705 -19.073 1.00 26.47 130 THR C N 1
ATOM 3628 C CA . THR C 1 130 ? -1.776 -1.716 -19.004 1.00 27.36 130 THR C CA 1
ATOM 3629 C C . THR C 1 130 ? -1.549 -1.060 -20.361 1.00 28.31 130 THR C C 1
ATOM 3630 O O . THR C 1 130 ? -1.511 -1.737 -21.387 1.00 32.16 130 THR C O 1
ATOM 3634 N N . HIS C 1 131 ? -1.389 0.260 -20.363 1.00 25.81 131 HIS C N 1
ATOM 3635 C CA . HIS C 1 131 ? -1.160 0.992 -21.601 1.00 28.77 131 HIS C CA 1
ATOM 3636 C C . HIS C 1 131 ? 0.008 1.943 -21.459 1.00 31.79 131 HIS C C 1
ATOM 3637 O O . HIS C 1 131 ? 0.170 2.606 -20.435 1.00 31.34 131 HIS C O 1
ATOM 3644 N N . GLU C 1 132 ? 0.826 2.000 -22.501 1.00 35.95 132 GLU C N 1
ATOM 3645 C CA . GLU C 1 132 ? 1.910 2.959 -22.545 1.00 28.88 132 GLU C CA 1
ATOM 3646 C C . GLU C 1 132 ? 1.516 4.103 -23.471 1.00 29.76 132 GLU C C 1
ATOM 3647 O O . GLU C 1 132 ? 1.442 3.935 -24.689 1.00 24.00 132 GLU C O 1
ATOM 3653 N N . ALA C 1 133 ? 1.270 5.269 -22.884 1.00 25.74 133 ALA C N 1
ATOM 3654 C CA . ALA C 1 133 ? 0.778 6.417 -23.632 1.00 25.08 133 ALA C CA 1
ATOM 3655 C C . ALA C 1 133 ? 1.730 7.602 -23.571 1.00 24.93 133 ALA C C 1
ATOM 3656 O O . ALA C 1 133 ? 2.531 7.722 -22.647 1.00 25.72 133 ALA C O 1
ATOM 3658 N N . ASN C 1 134 ? 1.624 8.484 -24.559 1.00 25.07 134 ASN C N 1
ATOM 3659 C CA . ASN C 1 134 ? 2.452 9.679 -24.599 1.00 25.09 134 ASN C CA 1
ATOM 3660 C C . ASN C 1 134 ? 1.674 10.911 -24.166 1.00 23.82 134 ASN C C 1
ATOM 3661 O O . ASN C 1 134 ? 0.890 11.465 -24.936 1.00 21.45 134 ASN C O 1
ATOM 3666 N N . VAL C 1 135 ? 1.894 11.333 -22.927 1.00 24.34 135 VAL C N 1
ATOM 3667 C CA . VAL C 1 135 ? 1.280 12.551 -22.427 1.00 21.36 135 VAL C CA 1
ATOM 3668 C C . VAL C 1 135 ? 1.944 13.724 -23.132 1.00 20.54 135 VAL C C 1
ATOM 3669 O O . VAL C 1 135 ? 3.171 13.781 -23.210 1.00 23.73 135 VAL C O 1
ATOM 3673 N N . PRO C 1 136 ? 1.133 14.652 -23.666 1.00 21.56 136 PRO C N 1
ATOM 3674 C CA . PRO C 1 136 ? 1.636 15.849 -24.348 1.00 17.46 136 PRO C CA 1
ATOM 3675 C C . PRO C 1 136 ? 2.689 16.592 -23.533 1.00 21.12 136 PRO C C 1
ATOM 3676 O O . PRO C 1 136 ? 2.590 16.656 -22.309 1.00 29.93 136 PRO C O 1
ATOM 3680 N N . THR C 1 137 ? 3.689 17.140 -24.214 1.00 25.51 137 THR C N 1
ATOM 3681 C CA . THR C 1 137 ? 4.789 17.816 -23.539 1.00 24.15 137 THR C CA 1
ATOM 3682 C C . THR C 1 137 ? 4.686 19.327 -23.703 1.00 27.75 137 THR C C 1
ATOM 3683 O O . THR C 1 137 ? 5.637 20.058 -23.423 1.00 34.68 137 THR C O 1
ATOM 3687 N N . ASP C 1 138 ? 3.526 19.789 -24.156 1.00 21.26 138 ASP C N 1
ATOM 3688 C CA . ASP C 1 138 ? 3.316 21.209 -24.412 1.00 23.69 138 ASP C CA 1
ATOM 3689 C C . ASP C 1 138 ? 2.327 21.813 -23.421 1.00 22.83 138 ASP C C 1
ATOM 3690 O O . ASP C 1 138 ? 1.860 22.934 -23.606 1.00 36.02 138 ASP C O 1
ATOM 3695 N N . ARG C 1 139 ? 2.013 21.063 -22.370 1.00 24.33 139 ARG C N 1
ATOM 3696 C CA . ARG C 1 139 ? 1.104 21.538 -21.334 1.00 16.95 139 ARG C CA 1
ATOM 3697 C C . ARG C 1 139 ? 1.755 21.452 -19.961 1.00 25.02 139 ARG C C 1
ATOM 3698 O O . ARG C 1 139 ? 2.713 20.705 -19.764 1.00 24.39 139 ARG C O 1
ATOM 3706 N N . SER C 1 140 ? 1.235 22.224 -19.014 1.00 23.32 140 SER C N 1
ATOM 3707 C CA . SER C 1 140 ? 1.811 22.269 -17.680 1.00 20.74 140 SER C CA 1
ATOM 3708 C C . SER C 1 140 ? 0.772 22.601 -16.617 1.00 26.92 140 SER C C 1
ATOM 3709 O O . SER C 1 140 ? -0.235 23.249 -16.900 1.00 27.26 140 SER C O 1
ATOM 3712 N N . GLY C 1 141 ? 1.027 22.150 -15.393 1.00 23.92 141 GLY C N 1
ATOM 3713 C CA . GLY C 1 141 ? 0.153 22.445 -14.274 1.00 21.03 141 GLY C CA 1
ATOM 3714 C C . GLY C 1 141 ? -1.060 21.545 -14.169 1.00 21.39 141 GLY C C 1
ATOM 3715 O O . GLY C 1 141 ? -1.038 20.394 -14.607 1.00 18.98 141 GLY C O 1
ATOM 3716 N N . TYR C 1 142 ? -2.122 22.077 -13.575 1.00 18.50 142 TYR C N 1
ATOM 3717 C CA . TYR C 1 142 ? -3.338 21.310 -13.351 1.00 23.10 142 TYR C CA 1
ATOM 3718 C C . TYR C 1 142 ? -4.034 20.999 -14.671 1.00 25.17 142 TYR C C 1
ATOM 3719 O O . TYR C 1 142 ? -4.477 21.901 -15.381 1.00 22.15 142 TYR C O 1
ATOM 3728 N N . HIS C 1 143 ? -4.120 19.713 -14.989 1.00 23.21 143 HIS C N 1
ATOM 3729 C CA . HIS C 1 143 ? -4.867 19.248 -16.149 1.00 22.29 143 HIS C CA 1
ATOM 3730 C C . HIS C 1 143 ? -5.690 18.023 -15.789 1.00 22.94 143 HIS C C 1
ATOM 3731 O O . HIS C 1 143 ? -5.471 17.400 -14.750 1.00 23.88 143 HIS C O 1
ATOM 3738 N N . LEU C 1 144 ? -6.641 17.681 -16.649 1.00 18.63 144 LEU C N 1
ATOM 3739 C CA . LEU C 1 144 ? -7.383 16.440 -16.492 1.00 15.53 144 LEU C CA 1
ATOM 3740 C C . LEU C 1 144 ? -7.055 15.471 -17.615 1.00 18.96 144 LEU C C 1
ATOM 3741 O O . LEU C 1 144 ? -7.029 15.848 -18.786 1.00 24.23 144 LEU C O 1
ATOM 3746 N N . ILE C 1 145 ? -6.801 14.221 -17.250 1.00 22.25 145 ILE C N 1
ATOM 3747 C CA . ILE C 1 145 ? -6.761 13.147 -18.227 1.00 20.09 145 ILE C CA 1
ATOM 3748 C C . ILE C 1 145 ? -8.032 12.328 -18.081 1.00 22.70 145 ILE C C 1
ATOM 3749 O O . ILE C 1 145 ? -8.385 11.908 -16.980 1.00 25.41 145 ILE C O 1
ATOM 3754 N N . LEU C 1 146 ? -8.721 12.101 -19.192 1.00 21.75 146 LEU C N 1
ATOM 3755 C CA . LEU C 1 146 ? -9.948 11.324 -19.160 1.00 18.05 146 LEU C CA 1
ATOM 3756 C C . LEU C 1 146 ? -9.741 9.974 -19.824 1.00 19.77 146 LEU C C 1
ATOM 3757 O O . LEU C 1 146 ? -9.575 9.885 -21.039 1.00 22.95 146 LEU C O 1
ATOM 3762 N N . ALA C 1 147 ? -9.745 8.925 -19.012 1.00 21.03 147 ALA C N 1
ATOM 3763 C CA . ALA C 1 147 ? -9.638 7.570 -19.524 1.00 22.66 147 ALA C CA 1
ATOM 3764 C C . ALA C 1 147 ? -11.026 6.989 -19.739 1.00 22.83 147 ALA C C 1
ATOM 3765 O O . ALA C 1 147 ? -11.865 7.011 -18.840 1.00 25.97 147 ALA C O 1
ATOM 3767 N N . VAL C 1 148 ? -11.265 6.471 -20.938 1.00 25.27 148 VAL C N 1
ATOM 3768 C CA . VAL C 1 148 ? -12.563 5.910 -21.276 1.00 24.43 148 VAL C CA 1
ATOM 3769 C C . VAL C 1 148 ? -12.407 4.464 -21.727 1.00 24.67 148 VAL C C 1
ATOM 3770 O O . VAL C 1 148 ? -11.522 4.140 -22.519 1.00 27.70 148 VAL C O 1
ATOM 3774 N N . TRP C 1 149 ? -13.270 3.599 -21.210 1.00 23.63 149 TRP C N 1
ATOM 3775 C CA . TRP C 1 149 ? -13.258 2.187 -21.562 1.00 19.95 149 TRP C CA 1
ATOM 3776 C C . TRP C 1 149 ? -14.556 1.832 -22.271 1.00 26.08 149 TRP C C 1
ATOM 3777 O O . TRP C 1 149 ? -15.606 1.734 -21.641 1.00 28.34 149 TRP C O 1
ATOM 3788 N N . GLU C 1 150 ? -14.477 1.629 -23.582 1.00 25.55 150 GLU C N 1
ATOM 3789 C CA . GLU C 1 150 ? -15.666 1.367 -24.382 1.00 29.09 150 GLU C CA 1
ATOM 3790 C C . GLU C 1 150 ? -15.999 -0.120 -24.401 1.00 29.11 150 GLU C C 1
ATOM 3791 O O . GLU C 1 150 ? -15.206 -0.940 -24.863 1.00 31.84 150 GLU C O 1
ATOM 3797 N N . ILE C 1 151 ? -17.180 -0.456 -23.893 1.00 32.13 151 ILE C N 1
ATOM 3798 C CA . ILE C 1 151 ? -17.628 -1.842 -23.813 1.00 35.64 151 ILE C CA 1
ATOM 3799 C C . ILE C 1 151 ? -18.301 -2.283 -25.109 1.00 38.93 151 ILE C C 1
ATOM 3800 O O . ILE C 1 151 ? -19.160 -1.584 -25.642 1.00 41.53 151 ILE C O 1
ATOM 3805 N N . ALA C 1 152 ? -17.883 -3.433 -25.627 1.00 37.13 152 ALA C N 1
ATOM 3806 C CA . ALA C 1 152 ? -18.401 -3.944 -26.891 1.00 36.10 152 ALA C CA 1
ATOM 3807 C C . ALA C 1 152 ? -19.866 -4.376 -26.803 1.00 37.85 152 ALA C C 1
ATOM 3808 O O . ALA C 1 152 ? -20.660 -4.077 -27.695 1.00 34.81 152 ALA C O 1
ATOM 3810 N N . ASP C 1 153 ? -20.223 -5.076 -25.728 1.00 45.91 153 ASP C N 1
ATOM 3811 C CA . ASP C 1 153 ? -21.543 -5.696 -25.630 1.00 48.13 153 ASP C CA 1
ATOM 3812 C C . ASP C 1 153 ? -22.636 -4.658 -25.408 1.00 49.57 153 ASP C C 1
ATOM 3813 O O . ASP C 1 153 ? -23.625 -4.598 -26.139 1.00 53.92 153 ASP C O 1
ATOM 3818 N N . THR C 1 154 ? -22.432 -3.847 -24.378 1.00 43.82 154 THR C N 1
ATOM 3819 C CA . THR C 1 154 ? -23.313 -2.746 -24.018 1.00 41.13 154 THR C CA 1
ATOM 3820 C C . THR C 1 154 ? -22.925 -1.474 -24.751 1.00 48.14 154 THR C C 1
ATOM 3821 O O . THR C 1 154 ? -21.745 -1.230 -24.987 1.00 55.99 154 THR C O 1
ATOM 3825 N N . GLY C 1 155 ? -23.907 -0.662 -25.124 1.00 42.24 155 GLY C N 1
ATOM 3826 C CA . GLY C 1 155 ? -23.607 0.625 -25.727 1.00 47.35 155 GLY C CA 1
ATOM 3827 C C . GLY C 1 155 ? -23.051 1.597 -24.691 1.00 48.67 155 GLY C C 1
ATOM 3828 O O . GLY C 1 155 ? -23.227 2.810 -24.800 1.00 47.96 155 GLY C O 1
ATOM 3829 N N . ASN C 1 156 ? -22.382 1.047 -23.679 1.00 43.41 156 ASN C N 1
ATOM 3830 C CA . ASN C 1 156 ? -21.906 1.798 -22.526 1.00 40.51 156 ASN C CA 1
ATOM 3831 C C . ASN C 1 156 ? -20.384 1.890 -22.463 1.00 37.53 156 ASN C C 1
ATOM 3832 O O . ASN C 1 156 ? -19.672 1.134 -23.125 1.00 38.43 156 ASN C O 1
ATOM 3837 N N . ALA C 1 157 ? -19.898 2.823 -21.652 1.00 36.33 157 ALA C N 1
ATOM 3838 C CA . ALA C 1 157 ? -18.469 3.005 -21.440 1.00 28.85 157 ALA C CA 1
ATOM 3839 C C . ALA C 1 157 ? -18.192 3.420 -20.000 1.00 29.86 157 ALA C C 1
ATOM 3840 O O . ALA C 1 157 ? -19.064 3.970 -19.327 1.00 27.58 157 ALA C O 1
ATOM 3842 N N . PHE C 1 158 ? -16.979 3.153 -19.529 1.00 25.81 158 PHE C N 1
ATOM 3843 C CA . PHE C 1 158 ? -16.584 3.559 -18.187 1.00 20.09 158 PHE C CA 1
ATOM 3844 C C . PHE C 1 158 ? -15.643 4.754 -18.252 1.00 22.79 158 PHE C C 1
ATOM 3845 O O . PHE C 1 158 ? -14.660 4.745 -18.991 1.00 27.75 158 PHE C O 1
ATOM 3853 N N . TYR C 1 159 ? -15.954 5.780 -17.468 1.00 21.83 159 TYR C N 1
ATOM 3854 C CA . TYR C 1 159 ? -15.232 7.043 -17.536 1.00 20.35 159 TYR C CA 1
ATOM 3855 C C . TYR C 1 159 ? -14.398 7.288 -16.287 1.00 22.71 159 TYR C C 1
ATOM 3856 O O . TYR C 1 159 ? -14.915 7.295 -15.171 1.00 29.08 159 TYR C O 1
ATOM 3865 N N . GLN C 1 160 ? -13.100 7.484 -16.488 1.00 20.94 160 GLN C N 1
ATOM 3866 C CA . GLN C 1 160 ? -12.177 7.656 -15.377 1.00 20.74 160 GLN C CA 1
ATOM 3867 C C . GLN C 1 160 ? -11.369 8.942 -15.490 1.00 21.64 160 GLN C C 1
ATOM 3868 O O . GLN C 1 160 ? -10.374 8.999 -16.210 1.00 26.92 160 GLN C O 1
ATOM 3874 N N . VAL C 1 161 ? -11.806 9.974 -14.777 1.00 20.72 161 VAL C N 1
ATOM 3875 C CA . VAL C 1 161 ? -11.078 11.236 -14.725 1.00 20.63 161 VAL C CA 1
ATOM 3876 C C . VAL C 1 161 ? -9.890 11.151 -13.775 1.00 21.40 161 VAL C C 1
ATOM 3877 O O . VAL C 1 161 ? -10.003 10.626 -12.668 1.00 19.98 161 VAL C O 1
ATOM 3881 N N . ILE C 1 162 ? -8.751 11.673 -14.219 1.00 25.08 162 ILE C N 1
ATOM 3882 C CA . ILE C 1 162 ? -7.558 11.731 -13.390 1.00 20.34 162 ILE C CA 1
ATOM 3883 C C . ILE C 1 162 ? -7.103 13.175 -13.218 1.00 23.25 162 ILE C C 1
ATOM 3884 O O . ILE C 1 162 ? -6.841 13.871 -14.198 1.00 23.94 162 ILE C O 1
ATOM 3889 N N . ASP C 1 163 ? -7.007 13.620 -11.970 1.00 27.88 163 ASP C N 1
ATOM 3890 C CA . ASP C 1 163 ? -6.523 14.963 -11.684 1.00 27.26 163 ASP C CA 1
ATOM 3891 C C . ASP C 1 163 ? -5.006 14.940 -11.657 1.00 22.81 163 ASP C C 1
ATOM 3892 O O . ASP C 1 163 ? -4.406 14.357 -10.754 1.00 20.90 163 ASP C O 1
ATOM 3897 N N . VAL C 1 164 ? -4.381 15.574 -12.642 1.00 22.36 164 VAL C N 1
ATOM 3898 C CA . VAL C 1 164 ? -2.932 15.520 -12.731 1.00 24.47 164 VAL C CA 1
ATOM 3899 C C . VAL C 1 164 ? -2.282 16.892 -12.603 1.00 23.35 164 VAL C C 1
ATOM 3900 O O . VAL C 1 164 ? -2.837 17.910 -13.021 1.00 25.49 164 VAL C O 1
ATOM 3904 N N . ASN C 1 165 ? -1.113 16.905 -11.975 1.00 23.48 165 ASN C N 1
ATOM 3905 C CA . ASN C 1 165 ? -0.248 18.071 -11.974 1.00 21.80 165 ASN C CA 1
ATOM 3906 C C . ASN C 1 165 ? 0.895 17.815 -12.940 1.00 22.71 165 ASN C C 1
ATOM 3907 O O . ASN C 1 165 ? 1.828 17.076 -12.626 1.00 27.55 165 ASN C O 1
ATOM 3912 N N . LEU C 1 166 ? 0.823 18.424 -14.117 1.00 25.79 166 LEU C N 1
ATOM 3913 C CA . LEU C 1 166 ? 1.729 18.076 -15.200 1.00 29.45 166 LEU C CA 1
ATOM 3914 C C . LEU C 1 166 ? 2.992 18.914 -15.044 1.00 25.58 166 LEU C C 1
ATOM 3915 O O . LEU C 1 166 ? 2.918 20.100 -14.728 1.00 27.65 166 LEU C O 1
ATOM 3920 N N . LEU C 1 167 ? 4.149 18.299 -15.267 1.00 26.68 167 LEU C N 1
ATOM 3921 C CA . LEU C 1 167 ? 5.421 18.975 -15.027 1.00 28.80 167 LEU C CA 1
ATOM 3922 C C . LEU C 1 167 ? 6.065 19.586 -16.271 1.00 36.78 167 LEU C C 1
ATOM 3923 O O . LEU C 1 167 ? 6.116 20.812 -16.395 1.00 50.57 167 LEU C O 1
ATOM 3928 N N . ASN C 1 168 ? 6.556 18.741 -17.177 1.00 29.67 168 ASN C N 1
ATOM 3929 C CA . ASN C 1 168 ? 7.268 19.200 -18.376 1.00 33.68 168 ASN C CA 1
ATOM 3930 C C . ASN C 1 168 ? 8.297 20.298 -18.113 1.00 33.17 168 ASN C C 1
ATOM 3931 O O . ASN C 1 168 ? 8.414 21.247 -18.888 1.00 28.63 168 ASN C O 1
ATOM 3936 N N . HIS D 1 1 ? 9.816 -21.104 -0.222 1.00 61.91 1 HIS D N 1
ATOM 3937 C CA . HIS D 1 1 ? 9.754 -21.766 -1.517 1.00 54.60 1 HIS D CA 1
ATOM 3938 C C . HIS D 1 1 ? 8.272 -21.961 -1.865 1.00 48.71 1 HIS D C 1
ATOM 3939 O O . HIS D 1 1 ? 7.528 -20.982 -1.916 1.00 53.90 1 HIS D O 1
ATOM 3946 N N . GLY D 1 2 ? 7.832 -23.191 -2.121 1.00 45.59 2 GLY D N 1
ATOM 3947 C CA . GLY D 1 2 ? 6.408 -23.415 -2.339 1.00 42.79 2 GLY D CA 1
ATOM 3948 C C . GLY D 1 2 ? 5.948 -24.811 -2.724 1.00 33.18 2 GLY D C 1
ATOM 3949 O O . GLY D 1 2 ? 6.726 -25.628 -3.213 1.00 38.26 2 GLY D O 1
ATOM 3950 N N . TYR D 1 3 ? 4.655 -25.067 -2.532 1.00 31.20 3 TYR D N 1
ATOM 3951 C CA . TYR D 1 3 ? 4.062 -26.360 -2.866 1.00 31.52 3 TYR D CA 1
ATOM 3952 C C . TYR D 1 3 ? 2.597 -26.215 -3.278 1.00 27.00 3 TYR D C 1
ATOM 3953 O O . TYR D 1 3 ? 1.965 -25.198 -2.995 1.00 30.69 3 TYR D O 1
ATOM 3962 N N . VAL D 1 4 ? 2.059 -27.237 -3.938 1.00 25.40 4 VAL D N 1
ATOM 3963 C CA . VAL D 1 4 ? 0.644 -27.254 -4.304 1.00 26.26 4 VAL D CA 1
ATOM 3964 C C . VAL D 1 4 ? -0.226 -27.765 -3.157 1.00 28.09 4 VAL D C 1
ATOM 3965 O O . VAL D 1 4 ? -0.229 -28.957 -2.847 1.00 27.21 4 VAL D O 1
ATOM 3969 N N . GLU D 1 5 ? -0.958 -26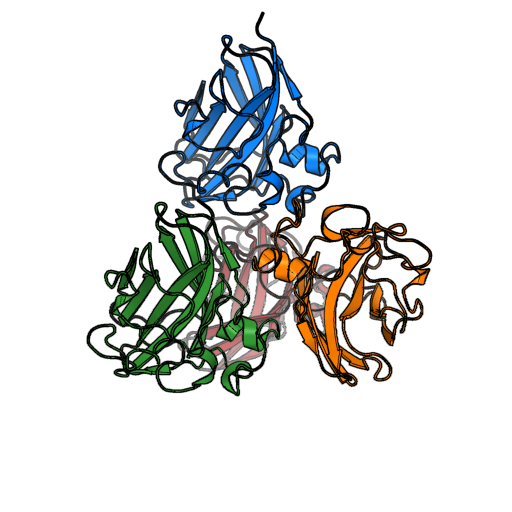.852 -2.527 1.00 29.45 5 GLU D N 1
ATOM 3970 C CA . GLU D 1 5 ? -1.821 -27.188 -1.398 1.00 26.29 5 GLU D CA 1
ATOM 3971 C C . GLU D 1 5 ? -3.042 -28.010 -1.818 1.00 28.48 5 GLU D C 1
ATOM 3972 O O . GLU D 1 5 ? -3.453 -28.928 -1.108 1.00 28.69 5 GLU D O 1
ATOM 3978 N N . SER D 1 6 ? -3.610 -27.687 -2.976 1.00 27.97 6 SER D N 1
ATOM 3979 C CA . SER D 1 6 ? -4.839 -28.333 -3.431 1.00 22.63 6 SER D CA 1
ATOM 3980 C C . SER D 1 6 ? -4.915 -28.384 -4.957 1.00 20.99 6 SER D C 1
ATOM 3981 O O . SER D 1 6 ? -4.877 -27.346 -5.614 1.00 25.62 6 SER D O 1
ATOM 3984 N N . PRO D 1 7 ? -5.026 -29.598 -5.529 1.00 19.71 7 PRO D N 1
ATOM 3985 C CA . PRO D 1 7 ? -5.032 -30.900 -4.848 1.00 18.63 7 PRO D CA 1
ATOM 3986 C C . PRO D 1 7 ? -3.689 -31.218 -4.200 1.00 24.40 7 PRO D C 1
ATOM 3987 O O . PRO D 1 7 ? -2.647 -30.864 -4.752 1.00 29.32 7 PRO D O 1
ATOM 3991 N N . ALA D 1 8 ? -3.726 -31.874 -3.044 1.00 22.47 8 ALA D N 1
ATOM 3992 C CA . ALA D 1 8 ? -2.535 -32.063 -2.225 1.00 17.57 8 ALA D CA 1
ATOM 3993 C C . ALA D 1 8 ? -1.432 -32.787 -2.984 1.00 17.93 8 ALA D C 1
ATOM 3994 O O . ALA D 1 8 ? -1.592 -33.935 -3.398 1.00 23.10 8 ALA D O 1
ATOM 3996 N N . SER D 1 9 ? -0.310 -32.099 -3.161 1.00 18.83 9 SER D N 1
ATOM 3997 C CA . SER D 1 9 ? 0.824 -32.652 -3.885 1.00 18.66 9 SER D CA 1
ATOM 3998 C C . SER D 1 9 ? 1.489 -33.768 -3.093 1.00 18.05 9 SER D C 1
ATOM 3999 O O . SER D 1 9 ? 1.259 -33.911 -1.893 1.00 25.10 9 SER D O 1
ATOM 4002 N N . ARG D 1 10 ? 2.308 -34.559 -3.779 1.00 20.11 10 ARG D N 1
ATOM 4003 C CA . ARG D 1 10 ? 2.991 -35.692 -3.166 1.00 18.77 10 ARG D CA 1
ATOM 4004 C C . ARG D 1 10 ? 3.847 -35.280 -1.972 1.00 20.86 10 ARG D C 1
ATOM 4005 O O . ARG D 1 10 ? 3.823 -35.936 -0.932 1.00 25.08 10 ARG D O 1
ATOM 4013 N N . SER D 1 11 ? 4.594 -34.191 -2.120 1.00 18.16 11 SER D N 1
ATOM 4014 C CA . SER D 1 11 ? 5.462 -33.719 -1.047 1.00 20.13 11 SER D CA 1
ATOM 4015 C C . SER D 1 11 ? 4.641 -33.161 0.109 1.00 23.62 11 SER D C 1
ATOM 4016 O O . SER D 1 11 ? 5.026 -33.283 1.271 1.00 24.32 11 SER D O 1
ATOM 4019 N N . TYR D 1 12 ? 3.508 -32.547 -0.218 1.00 24.61 12 TYR D N 1
ATOM 4020 C CA . TYR D 1 12 ? 2.600 -32.022 0.794 1.00 20.50 12 TYR D CA 1
ATOM 4021 C C . TYR D 1 12 ? 2.000 -33.159 1.615 1.00 22.66 12 TYR D C 1
ATOM 4022 O O . TYR D 1 12 ? 1.903 -33.071 2.839 1.00 25.68 12 TYR D O 1
ATOM 4031 N N . LEU D 1 13 ? 1.603 -34.229 0.932 1.00 23.40 13 LEU D N 1
ATOM 4032 C CA . LEU D 1 13 ? 1.039 -35.396 1.600 1.00 22.60 13 LEU D CA 1
ATOM 4033 C C . LEU D 1 13 ? 2.096 -36.135 2.413 1.00 19.23 13 LEU D C 1
ATOM 4034 O O . LEU D 1 13 ? 1.777 -36.787 3.406 1.00 24.23 13 LEU D O 1
ATOM 4039 N N . CYS D 1 14 ? 3.351 -36.032 1.987 1.00 24.78 14 CYS D N 1
ATOM 4040 C CA . CYS D 1 14 ? 4.464 -36.553 2.774 1.00 19.08 14 CYS D CA 1
ATOM 4041 C C . CYS D 1 14 ? 4.554 -35.831 4.112 1.00 23.64 14 CYS D C 1
ATOM 4042 O O . CYS D 1 14 ? 4.736 -36.459 5.154 1.00 29.03 14 CYS D O 1
ATOM 4045 N N . LYS D 1 15 ? 4.431 -34.508 4.075 1.00 25.11 15 LYS D N 1
ATOM 4046 C CA . LYS D 1 15 ? 4.509 -33.705 5.287 1.00 23.86 15 LYS D CA 1
ATOM 4047 C C . LYS D 1 15 ? 3.352 -34.011 6.229 1.00 25.53 15 LYS D C 1
ATOM 4048 O O . LYS D 1 15 ? 3.518 -34.033 7.448 1.00 30.99 15 LYS D O 1
ATOM 4054 N N . GLN D 1 16 ? 2.181 -34.260 5.654 1.00 24.00 16 GLN D N 1
ATOM 4055 C CA . GLN D 1 16 ? 0.992 -34.555 6.444 1.00 22.00 16 GLN D CA 1
ATOM 4056 C C . GLN D 1 16 ? 0.994 -35.991 6.956 1.00 21.51 16 GLN D C 1
ATOM 4057 O O . GLN D 1 16 ? 0.069 -36.412 7.648 1.00 25.57 16 GLN D O 1
ATOM 4063 N N . GLY D 1 17 ? 2.040 -36.736 6.618 1.00 20.78 17 GLY D N 1
ATOM 4064 C CA . GLY D 1 17 ? 2.182 -38.102 7.082 1.00 18.51 17 GLY D CA 1
ATOM 4065 C C . GLY D 1 17 ? 1.254 -39.080 6.390 1.00 26.56 17 GLY D C 1
ATOM 4066 O O . GLY D 1 17 ? 1.092 -40.214 6.842 1.00 32.33 17 GLY D O 1
ATOM 4067 N N . VAL D 1 18 ? 0.646 -38.650 5.289 1.00 26.93 18 VAL D N 1
ATOM 4068 C CA . VAL D 1 18 ? -0.234 -39.526 4.526 1.00 19.94 18 VAL D CA 1
ATOM 4069 C C . VAL D 1 18 ? 0.627 -40.434 3.660 1.00 19.97 18 VAL D C 1
ATOM 4070 O O . VAL D 1 18 ? 0.412 -41.645 3.605 1.00 25.62 18 VAL D O 1
ATOM 4074 N N . ASN D 1 19 ? 1.612 -39.843 2.993 1.00 21.76 19 ASN D N 1
ATOM 4075 C CA . ASN D 1 19 ? 2.669 -40.618 2.362 1.00 24.64 19 ASN D CA 1
ATOM 4076 C C . ASN D 1 19 ? 3.745 -40.914 3.398 1.00 23.96 19 ASN D C 1
ATOM 4077 O O . ASN D 1 19 ? 3.901 -40.169 4.365 1.00 22.95 19 ASN D O 1
ATOM 4082 N N . VAL D 1 20 ? 4.487 -41.997 3.199 1.00 25.19 20 VAL D N 1
ATOM 4083 C CA . VAL D 1 20 ? 5.529 -42.374 4.146 1.00 21.12 20 VAL D CA 1
ATOM 4084 C C . VAL D 1 20 ? 6.862 -42.628 3.457 1.00 23.46 20 VAL D C 1
ATOM 4085 O O . VAL D 1 20 ? 6.908 -42.890 2.255 1.00 23.95 20 VAL D O 1
ATOM 4089 N N . ASN D 1 21 ? 7.939 -42.534 4.234 1.00 22.38 21 ASN D N 1
ATOM 4090 C CA . ASN D 1 21 ? 9.291 -42.796 3.751 1.00 21.93 21 ASN D CA 1
ATOM 4091 C C . ASN D 1 21 ? 9.672 -41.876 2.597 1.00 24.18 21 ASN D C 1
ATOM 4092 O O . ASN D 1 21 ? 10.195 -42.328 1.579 1.00 25.24 21 ASN D O 1
ATOM 4097 N N . CYS D 1 22 ? 9.408 -40.584 2.762 1.00 26.79 22 CYS D N 1
ATOM 4098 C CA . CYS D 1 22 ? 9.654 -39.611 1.703 1.00 26.48 22 CYS D CA 1
ATOM 4099 C C . CYS D 1 22 ? 11.031 -38.966 1.816 1.00 30.58 22 CYS D C 1
ATOM 4100 O O . CYS D 1 22 ? 11.393 -38.117 1.003 1.00 22.26 22 CYS D O 1
ATOM 4103 N N . GLY D 1 23 ? 11.799 -39.373 2.820 1.00 33.58 23 GLY D N 1
ATOM 4104 C CA . GLY D 1 23 ? 13.086 -38.754 3.074 1.00 27.97 23 GLY D CA 1
ATOM 4105 C C . GLY D 1 23 ? 12.921 -37.384 3.703 1.00 28.30 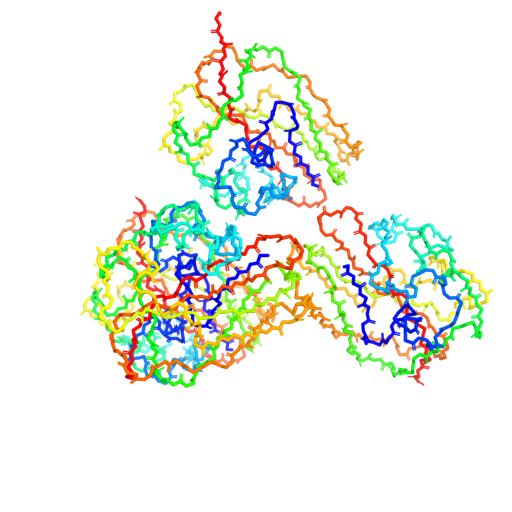23 GLY D C 1
ATOM 4106 O O . GLY D 1 23 ? 11.873 -37.085 4.270 1.00 33.42 23 GLY D O 1
ATOM 4107 N N . PRO D 1 24 ? 13.957 -36.541 3.598 1.00 25.56 24 PRO D N 1
ATOM 4108 C CA . PRO D 1 24 ? 14.015 -35.220 4.237 1.00 20.85 24 PRO D CA 1
ATOM 4109 C C . PRO D 1 24 ? 12.926 -34.255 3.762 1.00 27.23 24 PRO D C 1
ATOM 4110 O O . PRO D 1 24 ? 12.455 -33.440 4.555 1.00 32.16 24 PRO D O 1
ATOM 4114 N N . ILE D 1 25 ? 12.539 -34.346 2.492 1.00 24.17 25 ILE D N 1
ATOM 4115 C CA . ILE D 1 25 ? 11.562 -33.427 1.904 1.00 22.10 25 ILE D CA 1
ATOM 4116 C C . ILE D 1 25 ? 10.224 -33.403 2.652 1.00 26.50 25 ILE D C 1
ATOM 4117 O O . ILE D 1 25 ? 9.439 -32.467 2.498 1.00 32.48 25 ILE D O 1
ATOM 4122 N N . GLN D 1 26 ? 9.970 -34.426 3.463 1.00 23.33 26 GLN D N 1
ATOM 4123 C CA . GLN D 1 26 ? 8.747 -34.487 4.259 1.00 27.05 26 GLN D CA 1
ATOM 4124 C C . GLN D 1 26 ? 8.640 -33.313 5.229 1.00 30.89 26 GLN D C 1
ATOM 4125 O O . GLN D 1 26 ? 7.547 -32.967 5.666 1.00 32.72 26 GLN D O 1
ATOM 4131 N N . TYR D 1 27 ? 9.769 -32.701 5.572 1.00 32.04 27 TYR D N 1
ATOM 4132 C CA . TYR D 1 27 ? 9.739 -31.597 6.521 1.00 30.72 27 TYR D CA 1
ATOM 4133 C C . TYR D 1 27 ? 9.810 -30.251 5.813 1.00 34.24 27 TYR D C 1
ATOM 4134 O O . TYR D 1 27 ? 9.777 -29.202 6.455 1.00 33.97 27 TYR D O 1
ATOM 4143 N N . GLU D 1 28 ? 9.891 -30.291 4.486 1.00 34.73 28 GLU D N 1
ATOM 4144 C CA . GLU D 1 28 ? 9.883 -29.086 3.657 1.00 31.93 28 GLU D CA 1
ATOM 4145 C C . GLU D 1 28 ? 9.230 -29.364 2.309 1.00 34.01 28 GLU D C 1
ATOM 4146 O O . GLU D 1 28 ? 9.913 -29.374 1.286 1.00 31.32 28 GLU D O 1
ATOM 4152 N N . PRO D 1 29 ? 7.906 -29.591 2.298 1.00 32.93 29 PRO D N 1
ATOM 4153 C CA . PRO D 1 29 ? 7.212 -29.888 1.040 1.00 32.25 29 PRO D CA 1
ATOM 4154 C C . PRO D 1 29 ? 7.361 -28.754 0.033 1.00 33.95 29 PRO D C 1
ATOM 4155 O O . PRO D 1 29 ? 7.249 -28.969 -1.174 1.00 33.96 29 PRO D O 1
ATOM 4159 N N . GLN D 1 30 ? 7.605 -27.552 0.540 1.00 30.59 30 GLN D N 1
ATOM 4160 C CA . GLN D 1 30 ? 7.788 -26.385 -0.307 1.00 32.07 30 GLN D CA 1
ATOM 4161 C C . GLN D 1 30 ? 9.094 -26.404 -1.101 1.00 32.70 30 GLN D C 1
ATOM 4162 O O . GLN D 1 30 ? 9.239 -25.653 -2.059 1.00 37.86 30 GLN D O 1
ATOM 4168 N N . SER D 1 31 ? 10.008 -27.307 -0.762 1.00 34.51 31 SER D N 1
ATOM 4169 C CA . SER D 1 31 ? 11.389 -27.177 -1.230 1.00 28.89 31 SER D CA 1
ATOM 4170 C C . SER D 1 31 ? 11.844 -28.147 -2.319 1.00 35.02 31 SER D C 1
ATOM 4171 O O . SER D 1 31 ? 13.020 -28.507 -2.373 1.00 34.28 31 SER D O 1
ATOM 4174 N N . VAL D 1 32 ? 10.932 -28.569 -3.188 1.00 31.51 32 VAL D N 1
ATOM 4175 C CA . VAL D 1 32 ? 11.319 -29.419 -4.310 1.00 29.05 32 VAL D CA 1
ATOM 4176 C C . VAL D 1 32 ? 11.830 -28.538 -5.451 1.00 29.04 32 VAL D C 1
ATOM 4177 O O . VAL D 1 32 ? 11.131 -28.314 -6.440 1.00 29.35 32 VAL D O 1
ATOM 4181 N N . GLU D 1 33 ? 13.052 -28.033 -5.303 1.00 30.90 33 GLU D N 1
ATOM 4182 C CA . GLU D 1 33 ? 13.607 -27.076 -6.256 1.00 31.17 33 GLU D CA 1
ATOM 4183 C C . GLU D 1 33 ? 14.659 -27.702 -7.165 1.00 26.50 33 GLU D C 1
ATOM 4184 O O . GLU D 1 33 ? 15.557 -28.405 -6.703 1.00 26.05 33 GLU D O 1
ATOM 4190 N N . GLY D 1 34 ? 14.542 -27.430 -8.461 1.00 28.86 34 GLY D N 1
ATOM 4191 C CA . GLY D 1 34 ? 15.514 -27.890 -9.435 1.00 25.38 34 GLY D CA 1
ATOM 4192 C C . GLY D 1 34 ? 15.691 -26.918 -10.585 1.00 30.53 34 GLY D C 1
ATOM 4193 O O . GLY D 1 34 ? 15.105 -25.835 -10.589 1.00 30.34 34 GLY D O 1
ATOM 4194 N N . ILE D 1 35 ? 16.516 -27.306 -11.554 1.00 25.50 35 ILE D N 1
ATOM 4195 C CA . ILE D 1 35 ? 16.717 -26.527 -12.773 1.00 27.69 35 ILE D CA 1
ATOM 4196 C C . ILE D 1 35 ? 15.395 -26.270 -13.493 1.00 32.12 35 ILE D C 1
ATOM 4197 O O . ILE D 1 35 ? 14.542 -27.153 -13.572 1.00 29.58 35 ILE D O 1
ATOM 4202 N N . GLY D 1 36 ? 15.228 -25.058 -14.014 1.00 31.98 36 GLY D N 1
ATOM 4203 C CA . GLY D 1 36 ? 14.016 -24.700 -14.728 1.00 30.87 36 GLY D CA 1
ATOM 4204 C C . GLY D 1 36 ? 14.147 -24.928 -16.221 1.00 29.29 36 GLY D C 1
ATOM 4205 O O . GLY D 1 36 ? 15.046 -25.638 -16.671 1.00 34.55 36 GLY D O 1
ATOM 4206 N N . GLY D 1 37 ? 13.248 -24.326 -16.991 1.00 25.28 37 GLY D N 1
ATOM 4207 C CA . GLY D 1 37 ? 13.251 -24.483 -18.434 1.00 26.03 37 GLY D CA 1
ATOM 4208 C C . GLY D 1 37 ? 12.722 -25.834 -18.876 1.00 23.76 37 GLY D C 1
ATOM 4209 O O . GLY D 1 37 ? 13.141 -26.372 -19.901 1.00 27.19 37 GLY D O 1
ATOM 4210 N N . PHE D 1 38 ? 11.791 -26.377 -18.102 1.00 22.50 38 PHE D N 1
ATOM 4211 C CA . PHE D 1 38 ? 11.173 -27.660 -18.410 1.00 18.77 38 PHE D CA 1
ATOM 4212 C C . PHE D 1 38 ? 10.218 -27.477 -19.590 1.00 20.71 38 PHE D C 1
ATOM 4213 O O . PHE D 1 38 ? 9.539 -26.454 -19.675 1.00 32.05 38 PHE D O 1
ATOM 4221 N N . PRO D 1 39 ? 10.146 -28.466 -20.501 1.00 24.73 39 PRO D N 1
ATOM 4222 C CA . PRO D 1 39 ? 10.827 -29.767 -20.479 1.00 24.24 39 PRO D CA 1
ATOM 4223 C C . PRO D 1 39 ? 12.161 -29.872 -21.226 1.00 22.01 39 PRO D C 1
ATOM 4224 O O . PRO D 1 39 ? 12.777 -30.933 -21.142 1.00 22.94 39 PRO D O 1
ATOM 4228 N N . GLN D 1 40 ? 12.601 -28.838 -21.940 1.00 22.48 40 GLN D N 1
ATOM 4229 C CA . GLN D 1 40 ? 13.875 -28.935 -22.660 1.00 23.95 40 GLN D CA 1
ATOM 4230 C C . GLN D 1 40 ? 15.057 -29.036 -21.717 1.00 25.88 40 GLN D C 1
ATOM 4231 O O . GLN D 1 40 ? 15.942 -29.869 -21.908 1.00 31.38 40 GLN D O 1
ATOM 4237 N N . LEU D 1 41 ? 15.075 -28.187 -20.699 1.00 21.29 41 LEU D N 1
ATOM 4238 C CA . LEU D 1 41 ? 16.062 -28.328 -19.647 1.00 21.89 41 LEU D CA 1
ATOM 4239 C C . LEU D 1 41 ? 15.370 -28.874 -18.409 1.00 24.63 41 LEU D C 1
ATOM 4240 O O . LEU D 1 41 ? 14.265 -29.409 -18.501 1.00 31.19 41 LEU D O 1
ATOM 4245 N N . GLY D 1 42 ? 16.008 -28.747 -17.254 1.00 27.05 42 GLY D N 1
ATOM 4246 C CA . GLY D 1 42 ? 15.396 -29.214 -16.026 1.00 21.62 42 GLY D CA 1
ATOM 4247 C C . GLY D 1 42 ? 15.982 -30.548 -15.612 1.00 26.21 42 GLY D C 1
ATOM 4248 O O . GLY D 1 42 ? 16.966 -31.003 -16.195 1.00 23.85 42 GLY D O 1
ATOM 4249 N N . PRO D 1 43 ? 15.375 -31.186 -14.602 1.00 22.95 43 PRO D N 1
ATOM 4250 C CA . PRO D 1 43 ? 15.814 -32.495 -14.105 1.00 20.14 43 PRO D CA 1
ATOM 4251 C C . PRO D 1 43 ? 15.751 -33.588 -15.171 1.00 24.12 43 PRO D C 1
ATOM 4252 O O . PRO D 1 43 ? 14.865 -33.572 -16.024 1.00 23.78 43 PRO D O 1
ATOM 4256 N N . SER D 1 44 ? 16.693 -34.523 -15.111 1.00 25.29 44 SER D N 1
ATOM 4257 C CA . SER D 1 44 ? 16.757 -35.632 -16.057 1.00 22.01 44 SER D CA 1
ATOM 4258 C C . SER D 1 44 ? 15.555 -36.559 -15.911 1.00 24.54 44 SER D C 1
ATOM 4259 O O . SER D 1 44 ? 14.864 -36.531 -14.892 1.00 27.93 44 SER D O 1
ATOM 4262 N N . ASP D 1 45 ? 15.297 -37.358 -16.943 1.00 24.68 45 ASP D N 1
ATOM 4263 C CA . ASP D 1 45 ? 14.272 -38.392 -16.874 1.00 18.91 45 ASP D CA 1
ATOM 4264 C C . ASP D 1 45 ? 14.515 -39.292 -15.667 1.00 21.36 45 ASP D C 1
ATOM 4265 O O . ASP D 1 45 ? 15.654 -39.656 -15.376 1.00 22.31 45 ASP D O 1
ATOM 4270 N N . GLY D 1 46 ? 13.445 -39.644 -14.963 1.00 20.89 46 GLY D N 1
ATOM 4271 C CA . GLY D 1 46 ? 13.565 -40.462 -13.771 1.00 15.66 46 GLY D CA 1
ATOM 4272 C C . GLY D 1 46 ? 13.962 -39.650 -12.553 1.00 19.17 46 GLY D C 1
ATOM 4273 O O . GLY D 1 46 ? 14.154 -40.197 -11.468 1.00 24.20 46 GLY D O 1
ATOM 4274 N N . GLN D 1 47 ? 14.090 -38.340 -12.734 1.00 23.60 47 GLN D N 1
ATOM 4275 C CA . GLN D 1 47 ? 14.487 -37.453 -11.648 1.00 18.32 47 GLN D CA 1
ATOM 4276 C C . GLN D 1 47 ? 13.597 -36.215 -11.621 1.00 17.23 47 GLN D C 1
ATOM 4277 O O . GLN D 1 47 ? 13.945 -35.199 -11.022 1.00 17.83 47 GLN D O 1
ATOM 4283 N N . ILE D 1 48 ? 12.438 -36.319 -12.263 1.00 22.49 48 ILE D N 1
ATOM 4284 C CA . ILE D 1 48 ? 11.516 -35.196 -12.390 1.00 19.18 48 ILE D CA 1
ATOM 4285 C C . ILE D 1 48 ? 10.771 -34.896 -11.091 1.00 21.02 48 ILE D C 1
ATOM 4286 O O . ILE D 1 48 ? 10.623 -33.737 -10.704 1.00 20.49 48 ILE D O 1
ATOM 4291 N N . ALA D 1 49 ? 10.313 -35.946 -10.418 1.00 21.06 49 ALA D N 1
ATOM 4292 C CA . ALA D 1 49 ? 9.510 -35.793 -9.210 1.00 19.14 49 ALA D CA 1
ATOM 4293 C C . ALA D 1 49 ? 10.310 -35.166 -8.073 1.00 20.64 49 ALA D C 1
ATOM 4294 O O . ALA D 1 49 ? 9.765 -34.422 -7.258 1.00 18.14 49 ALA D O 1
ATOM 4296 N N . GLY D 1 50 ? 11.603 -35.470 -8.021 1.00 23.87 50 GLY D N 1
ATOM 4297 C CA . GLY D 1 50 ? 12.471 -34.911 -7.002 1.00 17.06 50 GLY D CA 1
ATOM 4298 C C . GLY D 1 50 ? 13.273 -33.717 -7.485 1.00 20.36 50 GLY D C 1
ATOM 4299 O O . GLY D 1 50 ? 13.947 -33.059 -6.693 1.00 27.02 50 GLY D O 1
ATOM 4300 N N . ALA D 1 51 ? 13.185 -33.434 -8.784 1.00 22.47 51 ALA D N 1
ATOM 4301 C CA . ALA D 1 51 ? 13.857 -32.289 -9.405 1.00 22.39 51 ALA D CA 1
ATOM 4302 C C . ALA D 1 51 ? 15.385 -32.366 -9.337 1.00 22.50 51 ALA D C 1
ATOM 4303 O O . ALA D 1 51 ? 16.058 -31.342 -9.228 1.00 24.18 51 ALA D O 1
ATOM 4305 N N . GLY D 1 52 ? 15.925 -33.579 -9.388 1.00 21.74 52 GLY D N 1
ATOM 4306 C CA . GLY D 1 52 ? 17.366 -33.776 -9.416 1.00 25.71 52 GLY D CA 1
ATOM 4307 C C . GLY D 1 52 ? 17.944 -33.969 -8.031 1.00 25.94 52 GLY D C 1
ATOM 4308 O O . GLY D 1 52 ? 19.044 -34.493 -7.863 1.00 36.92 52 GLY D O 1
ATOM 4309 N N . HIS D 1 53 ? 17.185 -33.529 -7.037 1.00 27.08 53 HIS D N 1
ATOM 4310 C CA . HIS D 1 53 ? 17.502 -33.774 -5.641 1.00 30.09 53 HIS D CA 1
ATOM 4311 C C . HIS D 1 53 ? 16.376 -34.634 -5.081 1.00 33.06 53 HIS D C 1
ATOM 4312 O O . HIS D 1 53 ? 15.472 -35.002 -5.825 1.00 42.25 53 HIS D O 1
ATOM 4319 N N . PHE D 1 54 ? 16.440 -34.978 -3.798 1.00 29.80 54 PHE D N 1
ATOM 4320 C CA . PHE D 1 54 ? 15.391 -35.783 -3.158 1.00 32.36 54 PHE D CA 1
ATOM 4321 C C . PHE D 1 54 ? 14.943 -37.003 -3.979 1.00 27.77 54 PHE D C 1
ATOM 4322 O O . PHE D 1 54 ? 13.788 -37.072 -4.398 1.00 28.32 54 PHE D O 1
ATOM 4330 N N . PRO D 1 55 ? 15.858 -37.959 -4.220 1.00 26.92 55 PRO D N 1
ATOM 4331 C CA . PRO D 1 55 ? 15.556 -39.154 -5.023 1.00 23.92 55 PRO D CA 1
ATOM 4332 C C . PRO D 1 55 ? 14.386 -40.005 -4.514 1.00 27.16 55 PRO D C 1
ATOM 4333 O O . PRO D 1 55 ? 13.860 -40.808 -5.282 1.00 27.28 55 PRO D O 1
ATOM 4337 N N . ALA D 1 56 ? 14.001 -39.853 -3.250 1.00 23.92 56 ALA D N 1
ATOM 4338 C CA . ALA D 1 56 ? 12.938 -40.676 -2.675 1.00 20.27 56 ALA D CA 1
ATOM 4339 C C . ALA D 1 56 ? 11.615 -40.446 -3.400 1.00 24.38 56 ALA D C 1
ATOM 4340 O O . ALA D 1 56 ? 10.801 -41.359 -3.537 1.00 25.98 56 ALA D O 1
ATOM 4342 N N . LEU D 1 57 ? 11.411 -39.217 -3.862 1.00 21.44 57 LEU D N 1
ATOM 4343 C CA . LEU D 1 57 ? 10.217 -38.863 -4.620 1.00 18.49 57 LEU D CA 1
ATOM 4344 C C . LEU D 1 57 ? 10.205 -39.522 -5.997 1.00 20.25 57 LEU D C 1
ATOM 4345 O O . LEU D 1 57 ? 9.158 -39.617 -6.637 1.00 27.02 57 LEU D O 1
ATOM 4350 N N . ASP D 1 58 ? 11.369 -39.982 -6.447 1.00 21.13 58 ASP D N 1
ATOM 4351 C CA . ASP D 1 58 ? 11.508 -40.495 -7.805 1.00 18.09 58 ASP D CA 1
ATOM 4352 C C . ASP D 1 58 ? 11.087 -41.958 -7.928 1.00 17.26 58 ASP D C 1
ATOM 4353 O O . ASP D 1 58 ? 10.965 -42.482 -9.034 1.00 21.88 58 ASP D O 1
ATOM 4358 N N . VAL D 1 59 ? 10.867 -42.613 -6.793 1.00 18.90 59 VAL D N 1
ATOM 4359 C CA . VAL D 1 59 ? 10.374 -43.988 -6.782 1.00 19.49 59 VAL D CA 1
ATOM 4360 C C . VAL D 1 59 ? 8.948 -44.051 -7.323 1.00 20.05 59 VAL D C 1
ATOM 4361 O O . VAL D 1 59 ? 8.098 -43.255 -6.928 1.00 26.80 59 VAL D O 1
ATOM 4365 N N . GLN D 1 60 ? 8.684 -44.991 -8.227 1.00 22.50 60 GLN D N 1
ATOM 4366 C CA . GLN D 1 60 ? 7.375 -45.061 -8.867 1.00 21.22 60 GLN D CA 1
ATOM 4367 C C . GLN D 1 60 ? 6.857 -46.486 -9.052 1.00 21.41 60 GLN D C 1
ATOM 4368 O O . GLN D 1 60 ? 7.398 -47.261 -9.840 1.00 25.74 60 GLN D O 1
ATOM 4374 N N . THR D 1 61 ? 5.799 -46.814 -8.314 1.00 22.91 61 THR D N 1
ATOM 4375 C CA . THR D 1 61 ? 5.027 -48.034 -8.533 1.00 21.93 61 THR D CA 1
ATOM 4376 C C . THR D 1 61 ? 3.550 -47.672 -8.418 1.00 25.35 61 THR D C 1
ATOM 4377 O O . THR D 1 61 ? 3.212 -46.525 -8.128 1.00 29.79 61 THR D O 1
ATOM 4381 N N . VAL D 1 62 ? 2.671 -48.641 -8.647 1.00 28.77 62 VAL D N 1
ATOM 4382 C CA . VAL D 1 62 ? 1.235 -48.378 -8.624 1.00 26.89 62 VAL D CA 1
ATOM 4383 C C . VAL D 1 62 ? 0.691 -48.073 -7.227 1.00 32.66 62 VAL D C 1
ATOM 4384 O O . VAL D 1 62 ? -0.266 -47.311 -7.083 1.00 35.74 62 VAL D O 1
ATOM 4388 N N . ASP D 1 63 ? 1.297 -48.664 -6.203 1.00 30.97 63 ASP D N 1
ATOM 4389 C CA . ASP D 1 63 ? 0.787 -48.531 -4.841 1.00 34.70 63 ASP D CA 1
ATOM 4390 C C . ASP D 1 63 ? 1.698 -47.711 -3.928 1.00 26.82 63 ASP D C 1
ATOM 4391 O O . ASP D 1 63 ? 1.404 -47.540 -2.745 1.00 29.89 63 ASP D O 1
ATOM 4396 N N . ARG D 1 64 ? 2.802 -47.212 -4.477 1.00 25.08 64 ARG D N 1
ATOM 4397 C CA . ARG D 1 64 ? 3.788 -46.472 -3.692 1.00 22.03 64 ARG D CA 1
ATOM 4398 C C . ARG D 1 64 ? 3.230 -45.222 -3.013 1.00 24.32 64 ARG D C 1
ATOM 4399 O O . ARG D 1 64 ? 3.552 -44.943 -1.858 1.00 28.58 64 ARG D O 1
ATOM 4407 N N . TRP D 1 65 ? 2.389 -44.476 -3.722 1.00 24.35 65 TRP D N 1
ATOM 4408 C CA . TRP D 1 65 ? 1.911 -43.196 -3.213 1.00 16.80 65 TRP D CA 1
ATOM 4409 C C . TRP D 1 65 ? 0.396 -43.186 -3.037 1.00 19.86 65 TRP D C 1
ATOM 4410 O O . TRP D 1 65 ? -0.321 -43.911 -3.724 1.00 25.35 65 TRP D O 1
ATOM 4421 N N . LYS D 1 66 ? -0.083 -42.358 -2.114 1.00 19.26 66 LYS D N 1
ATOM 4422 C CA . LYS D 1 66 ? -1.517 -42.198 -1.893 1.00 18.79 66 LYS D CA 1
ATOM 4423 C C . LYS D 1 66 ? -2.104 -41.185 -2.870 1.00 21.82 66 LYS D C 1
ATOM 4424 O O . LYS D 1 66 ? -1.513 -40.135 -3.118 1.00 25.95 66 LYS D O 1
ATOM 4430 N N . LYS D 1 67 ? -3.268 -41.508 -3.422 1.00 25.17 67 LYS D N 1
ATOM 4431 C CA . LYS D 1 67 ? -3.852 -40.713 -4.496 1.00 18.12 67 LYS D CA 1
ATOM 4432 C C . LYS D 1 67 ? -4.948 -39.758 -4.032 1.00 22.31 67 LYS D C 1
ATOM 4433 O O . LYS D 1 67 ? -5.722 -40.068 -3.126 1.00 20.62 67 LYS D O 1
ATOM 4439 N N . VAL D 1 68 ? -4.995 -38.590 -4.667 1.00 21.69 68 VAL D N 1
ATOM 4440 C CA . VAL D 1 68 ? -6.096 -37.649 -4.499 1.00 15.79 68 VAL D CA 1
ATOM 4441 C C . VAL D 1 68 ? -7.126 -37.889 -5.602 1.00 21.01 68 VAL D C 1
ATOM 4442 O O . VAL D 1 68 ? -6.770 -38.011 -6.770 1.00 22.59 68 VAL D O 1
ATOM 4446 N N . THR D 1 69 ? -8.402 -37.950 -5.239 1.00 21.25 69 THR D N 1
ATOM 4447 C CA . THR D 1 69 ? -9.446 -38.276 -6.206 1.00 19.99 69 THR D CA 1
ATOM 4448 C C . THR D 1 69 ? -10.004 -37.028 -6.887 1.00 24.65 69 THR D C 1
ATOM 4449 O O . THR D 1 69 ? -10.410 -36.075 -6.222 1.00 23.82 69 THR D O 1
ATOM 4453 N N . LEU D 1 70 ? -10.020 -37.041 -8.218 1.00 23.30 70 LEU D N 1
ATOM 4454 C CA . LEU D 1 70 ? -10.457 -35.882 -8.993 1.00 23.50 70 LEU D CA 1
ATOM 4455 C C . LEU D 1 70 ? -11.379 -36.238 -10.153 1.00 21.83 70 LEU D C 1
ATOM 4456 O O . LEU D 1 70 ? -11.273 -37.312 -10.744 1.00 26.77 70 LEU D O 1
ATOM 4461 N N . ASN D 1 71 ? -12.285 -35.319 -10.470 1.00 24.08 71 ASN D N 1
ATOM 4462 C CA . ASN D 1 71 ? -13.058 -35.399 -11.700 1.00 26.31 71 ASN D CA 1
ATOM 4463 C C . ASN D 1 71 ? -12.291 -34.726 -12.827 1.00 26.80 71 ASN D C 1
ATOM 4464 O O . ASN D 1 71 ? -11.541 -33.779 -12.593 1.00 26.25 71 ASN D O 1
ATOM 4469 N N . GLY D 1 72 ? -12.472 -35.212 -14.049 1.00 26.72 72 GLY D N 1
ATOM 4470 C CA . GLY D 1 72 ? -11.925 -34.532 -15.207 1.00 27.39 72 GLY D CA 1
ATOM 4471 C C . GLY D 1 72 ? -12.640 -33.214 -15.422 1.00 33.43 72 GLY D C 1
ATOM 4472 O O . GLY D 1 72 ? -13.702 -32.977 -14.847 1.00 33.38 72 GLY D O 1
ATOM 4473 N N . GLY D 1 73 ? -12.067 -32.354 -16.256 1.00 32.71 73 GLY D N 1
ATOM 4474 C CA . GLY D 1 73 ? -12.669 -31.061 -16.515 1.00 36.10 73 GLY D CA 1
ATOM 4475 C C . GLY D 1 73 ? -12.071 -29.979 -15.641 1.00 38.04 73 GLY D C 1
ATOM 4476 O O . GLY D 1 73 ? -10.934 -30.096 -15.182 1.00 37.94 73 GLY D O 1
ATOM 4477 N N . THR D 1 74 ? -12.841 -28.920 -15.412 1.00 38.62 74 THR D N 1
ATOM 4478 C CA . THR D 1 74 ? -12.359 -27.768 -14.662 1.00 34.81 74 THR D CA 1
ATOM 4479 C C . THR D 1 74 ? -12.048 -28.118 -13.210 1.00 32.20 74 THR D C 1
ATOM 4480 O O . THR D 1 74 ? -12.874 -28.695 -12.505 1.00 35.09 74 THR D O 1
ATOM 4484 N N . ASN D 1 75 ? -10.844 -27.762 -12.778 1.00 33.92 75 ASN D N 1
ATOM 4485 C CA . ASN D 1 75 ? -10.402 -27.991 -11.409 1.00 35.92 75 ASN D CA 1
ATOM 4486 C C . ASN D 1 75 ? -9.659 -26.778 -10.874 1.00 31.17 75 ASN D C 1
ATOM 4487 O O . ASN D 1 75 ? -9.008 -26.057 -11.629 1.00 36.14 75 ASN D O 1
ATOM 4492 N N . THR D 1 76 ? -9.760 -26.554 -9.571 1.00 29.89 76 THR D N 1
ATOM 4493 C CA . THR D 1 76 ? -9.047 -25.455 -8.941 1.00 37.13 76 THR D CA 1
ATOM 4494 C C . THR D 1 76 ? -7.710 -25.943 -8.398 1.00 38.90 76 THR D C 1
ATOM 4495 O O . THR D 1 76 ? -7.653 -26.904 -7.630 1.00 33.99 76 THR D O 1
ATOM 4499 N N . PHE D 1 77 ? -6.635 -25.273 -8.801 1.00 33.38 77 PHE D N 1
ATOM 4500 C CA . PHE D 1 77 ? -5.299 -25.627 -8.342 1.00 30.39 77 PHE D CA 1
ATOM 4501 C C . PHE D 1 77 ? -4.741 -24.518 -7.466 1.00 31.13 77 PHE D C 1
ATOM 4502 O O . PHE D 1 77 ? -4.531 -23.395 -7.923 1.00 38.21 77 PHE D O 1
ATOM 4510 N N . LYS D 1 78 ? -4.497 -24.844 -6.202 1.00 32.05 78 LYS D N 1
ATOM 4511 C CA . LYS D 1 78 ? -4.080 -23.851 -5.225 1.00 28.14 78 LYS D CA 1
ATOM 4512 C C . LYS D 1 78 ? -2.665 -24.100 -4.720 1.00 31.52 78 LYS D C 1
ATOM 4513 O O . LYS D 1 78 ? -2.387 -25.126 -4.098 1.00 34.10 78 LYS D O 1
ATOM 4519 N N . TRP D 1 79 ? -1.773 -23.154 -4.996 1.00 32.92 79 TRP D N 1
ATOM 4520 C CA . TRP D 1 79 ? -0.433 -23.184 -4.431 1.00 33.01 79 TRP D CA 1
ATOM 4521 C C . TRP D 1 79 ? -0.420 -22.495 -3.074 1.00 35.36 79 TRP D C 1
ATOM 4522 O O . TRP D 1 79 ? -1.254 -21.633 -2.799 1.00 44.59 79 TRP D O 1
ATOM 4533 N N . LYS D 1 80 ? 0.528 -22.876 -2.227 1.00 36.86 80 LYS D N 1
ATOM 4534 C CA . LYS D 1 80 ? 0.854 -22.084 -1.051 1.00 41.28 80 LYS D CA 1
ATOM 4535 C C . LYS D 1 80 ? 2.339 -21.765 -1.131 1.00 39.14 80 LYS D C 1
ATOM 4536 O O . LYS D 1 80 ? 3.168 -22.672 -1.198 1.00 38.24 80 LYS D O 1
ATOM 4542 N N . LEU D 1 81 ? 2.682 -20.482 -1.117 1.00 46.50 81 LEU D N 1
ATOM 4543 C CA . LEU D 1 81 ? 4.070 -20.088 -1.328 1.00 44.63 81 LEU D CA 1
ATOM 4544 C C . LEU D 1 81 ? 4.759 -19.599 -0.064 1.00 48.79 81 LEU D C 1
ATOM 4545 O O . LEU D 1 81 ? 4.357 -18.610 0.547 1.00 46.34 81 LEU D O 1
ATOM 4550 N N . THR D 1 82 ? 5.804 -20.322 0.314 1.00 47.11 82 THR D N 1
ATOM 4551 C CA . THR D 1 82 ? 6.617 -19.992 1.473 1.00 52.90 82 THR D CA 1
ATOM 4552 C C . THR D 1 82 ? 7.680 -18.947 1.107 1.00 55.19 82 THR D C 1
ATOM 4553 O O . THR D 1 82 ? 8.395 -18.464 1.983 1.00 65.75 82 THR D O 1
ATOM 4557 N N . ALA D 1 83 ? 7.772 -18.587 -0.176 1.00 56.40 83 ALA D N 1
ATOM 4558 C CA . ALA D 1 83 ? 8.725 -17.557 -0.618 1.00 62.99 83 ALA D CA 1
ATOM 4559 C C . ALA D 1 83 ? 8.135 -16.516 -1.573 1.00 66.64 83 ALA D C 1
ATOM 4560 O O . ALA D 1 83 ? 7.082 -16.740 -2.167 1.00 64.98 83 ALA D O 1
ATOM 4562 N N . PRO D 1 84 ? 8.791 -15.341 -1.680 1.00 81.76 84 PRO D N 1
ATOM 4563 C CA . PRO D 1 84 ? 8.308 -14.297 -2.592 1.00 80.09 84 PRO D CA 1
ATOM 4564 C C . PRO D 1 84 ? 8.539 -14.663 -4.066 1.00 73.19 84 PRO D C 1
ATOM 4565 O O . PRO D 1 84 ? 7.634 -15.169 -4.727 1.00 69.32 84 PRO D O 1
ATOM 4569 N N . HIS D 1 85 ? 9.754 -14.390 -4.544 1.00 67.17 85 HIS D N 1
ATOM 4570 C CA . HIS D 1 85 ? 10.227 -14.667 -5.913 1.00 58.75 85 HIS D CA 1
ATOM 4571 C C . HIS D 1 85 ? 9.322 -14.341 -7.099 1.00 51.52 85 HIS D C 1
ATOM 4572 O O . HIS D 1 85 ? 8.220 -14.865 -7.245 1.00 50.36 85 HIS D O 1
ATOM 4579 N N . SER D 1 86 ? 9.846 -13.472 -7.953 1.00 50.26 86 SER D N 1
ATOM 4580 C CA . SER D 1 86 ? 9.269 -13.126 -9.245 1.00 43.95 86 SER D CA 1
ATOM 4581 C C . SER D 1 86 ? 8.971 -14.361 -10.098 1.00 45.11 86 SER D C 1
ATOM 4582 O O . SER D 1 86 ? 9.798 -15.266 -10.183 1.00 42.50 86 SER D O 1
ATOM 4585 N N . THR D 1 87 ? 7.794 -14.409 -10.715 1.00 47.32 87 THR D N 1
ATOM 4586 C CA . THR D 1 87 ? 7.345 -15.627 -11.385 1.00 42.58 87 THR D CA 1
ATOM 4587 C C . THR D 1 87 ? 7.329 -15.479 -12.903 1.00 46.30 87 THR D C 1
ATOM 4588 O O . THR D 1 87 ? 6.695 -14.576 -13.450 1.00 51.56 87 THR D O 1
ATOM 4592 N N . LYS D 1 88 ? 8.039 -16.382 -13.574 1.00 38.84 88 LYS D N 1
ATOM 4593 C CA . LYS D 1 88 ? 8.015 -16.466 -15.027 1.00 39.22 88 LYS D CA 1
ATOM 4594 C C . LYS D 1 88 ? 6.661 -16.977 -15.497 1.00 41.83 88 LYS D C 1
ATOM 4595 O O . LYS D 1 88 ? 5.923 -16.270 -16.184 1.00 44.97 88 LYS D O 1
ATOM 4601 N N . GLU D 1 89 ? 6.341 -18.211 -15.121 1.00 36.78 89 GLU D N 1
ATOM 4602 C CA . GLU D 1 89 ? 5.107 -18.845 -15.562 1.00 33.30 89 GLU D CA 1
ATOM 4603 C C . GLU D 1 89 ? 4.674 -19.978 -14.638 1.00 34.14 89 GLU D C 1
ATOM 4604 O O . GLU D 1 89 ? 5.468 -20.493 -13.851 1.00 31.76 89 GLU D O 1
ATOM 4610 N N . TRP D 1 90 ? 3.404 -20.358 -14.741 1.00 39.64 90 TRP D N 1
ATOM 4611 C CA . TRP D 1 90 ? 2.894 -21.550 -14.074 1.00 31.89 90 TRP D CA 1
ATOM 4612 C C . TRP D 1 90 ? 2.448 -22.561 -15.125 1.00 36.55 90 TRP D C 1
ATOM 4613 O O . TRP D 1 90 ? 1.738 -22.209 -16.066 1.00 42.38 90 TRP D O 1
ATOM 4624 N N . LYS D 1 91 ? 2.865 -23.814 -14.968 1.00 35.73 91 LYS D N 1
ATOM 4625 C CA . LYS D 1 91 ? 2.531 -24.849 -15.941 1.00 26.75 91 LYS D CA 1
ATOM 4626 C C . LYS D 1 91 ? 1.982 -26.105 -15.275 1.00 28.14 91 LYS D C 1
ATOM 4627 O O . LYS D 1 91 ? 2.379 -26.457 -14.165 1.00 29.30 91 LYS D O 1
ATOM 4633 N N . TYR D 1 92 ? 1.065 -26.778 -15.964 1.00 28.29 92 TYR D N 1
ATOM 4634 C CA . TYR D 1 92 ? 0.487 -28.020 -15.465 1.00 21.75 92 TYR D CA 1
ATOM 4635 C C . TYR D 1 92 ? 0.482 -29.112 -16.532 1.00 26.27 92 TYR D C 1
ATOM 4636 O O . TYR D 1 92 ? -0.149 -28.966 -17.578 1.00 25.85 92 TYR D O 1
ATOM 4645 N N . TYR D 1 93 ? 1.177 -30.211 -16.254 1.00 24.65 93 TYR D N 1
ATOM 4646 C CA . TYR D 1 93 ? 1.263 -31.327 -17.191 1.00 23.48 93 TYR D CA 1
ATOM 4647 C C . TYR D 1 93 ? 0.491 -32.527 -16.657 1.00 23.50 93 TYR D C 1
ATOM 4648 O O . TYR D 1 93 ? 0.225 -32.613 -15.460 1.00 27.32 93 TYR D O 1
ATOM 4657 N N . ILE D 1 94 ? 0.129 -33.450 -17.543 1.00 24.00 94 ILE D N 1
ATOM 4658 C CA . ILE D 1 94 ? -0.486 -34.703 -17.118 1.00 26.19 94 ILE D CA 1
ATOM 4659 C C . ILE D 1 94 ? 0.113 -35.884 -17.884 1.00 29.03 94 ILE D C 1
ATOM 4660 O O . ILE D 1 94 ? 0.545 -35.742 -19.029 1.00 26.38 94 ILE D O 1
ATOM 4665 N N . THR D 1 95 ? 0.156 -37.044 -17.235 1.00 26.58 95 THR D N 1
ATOM 4666 C CA . THR D 1 95 ? 0.640 -38.271 -17.858 1.00 27.33 95 THR D CA 1
ATOM 4667 C C . THR D 1 95 ? -0.199 -38.699 -19.061 1.00 26.71 95 THR D C 1
ATOM 4668 O O . THR D 1 95 ? -1.396 -38.421 -19.129 1.00 28.90 95 THR D O 1
ATOM 4672 N N . LYS D 1 96 ? 0.447 -39.374 -20.006 1.00 24.99 96 LYS D N 1
ATOM 4673 C CA . LYS D 1 96 ? -0.223 -39.908 -21.188 1.00 27.01 96 LYS D CA 1
ATOM 4674 C C . LYS D 1 96 ? -1.222 -41.001 -20.824 1.00 27.04 96 LYS D C 1
ATOM 4675 O O . LYS D 1 96 ? -1.183 -41.544 -19.721 1.00 29.73 96 LYS D O 1
ATOM 4681 N N . LYS D 1 97 ? -2.121 -41.306 -21.756 1.00 25.70 97 LYS D N 1
ATOM 4682 C CA . LYS D 1 97 ? -3.164 -42.302 -21.531 1.00 28.59 97 LYS D CA 1
ATOM 4683 C C . LYS D 1 97 ? -2.564 -43.657 -21.172 1.00 36.33 97 LYS D C 1
ATOM 4684 O O . LYS D 1 97 ? -3.085 -44.373 -20.317 1.00 54.06 97 LYS D O 1
ATOM 4690 N N . GLY D 1 98 ? -1.462 -44.001 -21.833 1.00 26.72 98 GLY D N 1
ATOM 4691 C CA . GLY D 1 98 ? -0.811 -45.278 -21.613 1.00 31.68 98 GLY D CA 1
ATOM 4692 C C . GLY D 1 98 ? 0.532 -45.191 -20.914 1.00 34.58 98 GLY D C 1
ATOM 4693 O O . GLY D 1 98 ? 1.466 -45.912 -21.265 1.00 35.55 98 GLY D O 1
ATOM 4694 N N . TRP D 1 99 ? 0.636 -44.304 -19.929 1.00 32.90 99 TRP D N 1
ATOM 4695 C CA . TRP D 1 99 ? 1.902 -44.078 -19.241 1.00 27.51 99 TRP D CA 1
ATOM 4696 C C . TRP D 1 99 ? 2.239 -45.267 -18.345 1.00 28.18 99 TRP D C 1
ATOM 4697 O O . TRP D 1 99 ? 1.362 -46.060 -18.008 1.00 21.54 99 TRP D O 1
ATOM 4708 N N . ASN D 1 100 ? 3.512 -45.389 -17.976 1.00 27.77 100 ASN D N 1
ATOM 4709 C CA . ASN D 1 100 ? 4.004 -46.526 -17.200 1.00 25.37 100 ASN D CA 1
ATOM 4710 C C . ASN D 1 100 ? 4.122 -46.195 -15.711 1.00 23.56 100 ASN D C 1
ATOM 4711 O O . ASN D 1 100 ? 5.096 -45.573 -15.289 1.00 30.62 100 ASN D O 1
ATOM 4716 N N . PRO D 1 101 ? 3.127 -46.610 -14.909 1.00 23.29 101 PRO D N 1
ATOM 4717 C CA . PRO D 1 101 ? 3.093 -46.263 -13.484 1.00 19.54 101 PRO D CA 1
ATOM 4718 C C . PRO D 1 101 ? 4.025 -47.102 -12.609 1.00 22.87 101 PRO D C 1
ATOM 4719 O O . PRO D 1 101 ? 4.148 -46.817 -11.419 1.00 26.31 101 PRO D O 1
ATOM 4723 N N . ASN D 1 102 ? 4.663 -48.118 -13.182 1.00 22.86 102 ASN D N 1
ATOM 4724 C CA . ASN D 1 102 ? 5.583 -48.964 -12.425 1.00 22.36 102 ASN D CA 1
ATOM 4725 C C . ASN D 1 102 ? 7.025 -48.666 -12.808 1.00 25.31 102 ASN D C 1
ATOM 4726 O O . ASN D 1 102 ? 7.924 -49.479 -12.596 1.00 31.66 102 ASN D O 1
ATOM 4731 N N . LYS D 1 103 ? 7.228 -47.482 -13.369 1.00 26.82 103 LYS D N 1
ATOM 4732 C CA . LYS D 1 103 ? 8.521 -47.063 -13.885 1.00 26.12 103 LYS D CA 1
ATOM 4733 C C . LYS D 1 103 ? 8.721 -45.590 -13.552 1.00 30.84 103 LYS D C 1
ATOM 4734 O O . LYS D 1 103 ? 7.755 -44.827 -13.549 1.00 29.29 103 LYS D O 1
ATOM 4740 N N . PRO D 1 104 ? 9.968 -45.184 -13.255 1.00 27.51 104 PRO D N 1
ATOM 4741 C CA . PRO D 1 104 ? 10.208 -43.777 -12.916 1.00 24.85 104 PRO D CA 1
ATOM 4742 C C . PRO D 1 104 ? 9.768 -42.837 -14.034 1.00 22.82 104 PRO D C 1
ATOM 4743 O O . PRO D 1 104 ? 9.848 -43.193 -15.210 1.00 28.87 104 PRO D O 1
ATOM 4747 N N . LEU D 1 105 ? 9.305 -41.650 -13.657 1.00 21.05 105 LEU D N 1
ATOM 4748 C CA . LEU D 1 105 ? 8.667 -40.736 -14.598 1.00 20.49 105 LEU D CA 1
ATOM 4749 C C . LEU D 1 105 ? 9.638 -40.178 -15.630 1.00 24.66 105 LEU D C 1
ATOM 4750 O O . LEU D 1 105 ? 10.698 -39.653 -15.290 1.00 25.79 105 LEU D O 1
ATOM 4755 N N . THR D 1 106 ? 9.259 -40.303 -16.897 1.00 26.30 106 THR D N 1
ATOM 4756 C CA . THR D 1 106 ? 10.055 -39.790 -18.003 1.00 23.34 106 THR D CA 1
ATOM 4757 C C . THR D 1 106 ? 9.192 -38.893 -18.881 1.00 25.72 106 THR D C 1
ATOM 4758 O O . THR D 1 106 ? 7.967 -39.012 -18.879 1.00 26.59 106 THR D O 1
ATOM 4762 N N . ARG D 1 107 ? 9.833 -37.989 -19.618 1.00 22.68 107 ARG D N 1
ATOM 4763 C CA . ARG D 1 107 ? 9.131 -37.113 -20.555 1.00 25.10 107 ARG D CA 1
ATOM 4764 C C . ARG D 1 107 ? 8.242 -37.884 -21.528 1.00 26.30 107 ARG D C 1
ATOM 4765 O O . ARG D 1 107 ? 7.186 -37.395 -21.929 1.00 25.04 107 ARG D O 1
ATOM 4773 N N . SER D 1 108 ? 8.673 -39.083 -21.907 1.00 27.15 108 SER D N 1
ATOM 4774 C CA . SER D 1 108 ? 7.905 -39.924 -22.820 1.00 25.48 108 SER D CA 1
ATOM 4775 C C . SER D 1 108 ? 6.547 -40.318 -22.241 1.00 30.47 108 SER D C 1
ATOM 4776 O O . SER D 1 108 ? 5.621 -40.642 -22.982 1.00 35.41 108 SER D O 1
ATOM 4779 N N . ASP D 1 109 ? 6.436 -40.299 -20.917 1.00 26.92 109 ASP D N 1
ATOM 4780 C CA . ASP D 1 109 ? 5.181 -40.627 -20.249 1.00 26.84 109 ASP D CA 1
ATOM 4781 C C . ASP D 1 109 ? 4.289 -39.405 -20.055 1.00 27.02 109 ASP D C 1
ATOM 4782 O O . ASP D 1 109 ? 3.155 -39.525 -19.594 1.00 25.37 109 ASP D O 1
ATOM 4787 N N . LEU D 1 110 ? 4.798 -38.230 -20.411 1.00 27.68 110 LEU D N 1
ATOM 4788 C CA . LEU D 1 110 ? 4.053 -36.991 -20.210 1.00 25.01 110 LEU D CA 1
ATOM 4789 C C . LEU D 1 110 ? 3.515 -36.355 -21.486 1.00 28.32 110 LEU D C 1
ATOM 4790 O O . LEU D 1 110 ? 4.167 -36.378 -22.530 1.00 37.23 110 LEU D O 1
ATOM 4795 N N . ASP D 1 111 ? 2.319 -35.781 -21.386 1.00 29.88 111 ASP D N 1
ATOM 4796 C CA . ASP D 1 111 ? 1.867 -34.806 -22.365 1.00 27.33 111 ASP D CA 1
ATOM 4797 C C . ASP D 1 111 ? 2.700 -33.551 -22.173 1.00 28.77 111 ASP D C 1
ATOM 4798 O O . ASP D 1 111 ? 2.384 -32.714 -21.328 1.00 29.35 111 ASP D O 1
ATOM 4803 N N . LEU D 1 112 ? 3.763 -33.422 -22.959 1.00 29.00 112 LEU D N 1
ATOM 4804 C CA . LEU D 1 112 ? 4.726 -32.344 -22.769 1.00 29.07 112 LEU D CA 1
ATOM 4805 C C . LEU D 1 112 ? 4.157 -30.984 -23.169 1.00 29.72 112 LEU D C 1
ATOM 4806 O O . LEU D 1 112 ? 4.787 -29.948 -22.949 1.00 26.99 112 LEU D O 1
ATOM 4811 N N . VAL D 1 113 ? 2.966 -30.992 -23.756 1.00 26.88 113 VAL D N 1
ATOM 4812 C CA . VAL D 1 113 ? 2.196 -29.770 -23.929 1.00 24.78 113 VAL D CA 1
ATOM 4813 C C . VAL D 1 113 ? 1.239 -29.642 -22.753 1.00 25.60 113 VAL D C 1
ATOM 4814 O O . VAL D 1 113 ? 0.272 -30.396 -22.655 1.00 29.87 113 VAL D O 1
ATOM 4818 N N . PRO D 1 114 ? 1.508 -28.685 -21.853 1.00 28.46 114 PRO D N 1
ATOM 4819 C CA . PRO D 1 114 ? 0.728 -28.529 -20.621 1.00 24.48 114 PRO D CA 1
ATOM 4820 C C . PRO D 1 114 ? -0.744 -28.244 -20.897 1.00 28.96 114 PRO D C 1
ATOM 4821 O O . PRO D 1 114 ? -1.052 -27.493 -21.821 1.00 31.74 114 PRO D O 1
ATOM 4825 N N . PHE D 1 115 ? -1.639 -28.834 -20.108 1.00 30.94 115 PHE D N 1
ATOM 4826 C CA . PHE D 1 115 ? -3.068 -28.633 -20.321 1.00 30.78 115 PHE D CA 1
ATOM 4827 C C . PHE D 1 115 ? -3.507 -27.284 -19.763 1.00 28.66 115 PHE D C 1
ATOM 4828 O O . PHE D 1 115 ? -4.625 -26.832 -20.007 1.00 35.05 115 PHE D O 1
ATOM 4836 N N . TYR D 1 116 ? -2.614 -26.647 -19.013 1.00 26.54 116 TYR D N 1
ATOM 4837 C CA . TYR D 1 116 ? -2.798 -25.264 -18.597 1.00 28.62 116 TYR D CA 1
ATOM 4838 C C . TYR D 1 116 ? -1.453 -24.573 -18.420 1.00 30.70 116 TYR D C 1
ATOM 4839 O O . TYR D 1 116 ? -0.523 -25.140 -17.847 1.00 25.10 116 TYR D O 1
ATOM 4848 N N . VAL D 1 117 ? -1.357 -23.345 -18.916 1.00 39.17 117 VAL D N 1
ATOM 4849 C CA . VAL D 1 117 ? -0.172 -22.530 -18.695 1.00 35.61 117 VAL D CA 1
ATOM 4850 C C . VAL D 1 117 ? -0.560 -21.064 -18.529 1.00 32.89 117 VAL D C 1
ATOM 4851 O O . VAL D 1 117 ? -1.323 -20.518 -19.325 1.00 33.74 117 VAL D O 1
ATOM 4855 N N . LYS D 1 118 ? -0.047 -20.435 -17.478 1.00 38.01 118 LYS D N 1
ATOM 4856 C CA . LYS D 1 118 ? -0.273 -19.013 -17.269 1.00 37.13 118 LYS D CA 1
ATOM 4857 C C . LYS D 1 118 ? 1.060 -18.292 -17.113 1.00 38.76 118 LYS D C 1
ATOM 4858 O O . LYS D 1 118 ? 1.908 -18.698 -16.318 1.00 39.83 118 LYS D O 1
ATOM 4864 N N . ASN D 1 119 ? 1.225 -17.212 -17.867 1.00 45.94 119 ASN D N 1
ATOM 4865 C CA . ASN D 1 119 ? 2.426 -16.393 -17.804 1.00 47.99 119 ASN D CA 1
ATOM 4866 C C . ASN D 1 119 ? 2.210 -15.186 -16.906 1.00 45.44 119 ASN D C 1
ATOM 4867 O O . ASN D 1 119 ? 1.188 -14.509 -17.004 1.00 50.63 119 ASN D O 1
ATOM 4872 N N . ASP D 1 120 ? 3.166 -14.920 -16.022 1.00 39.68 120 ASP D N 1
ATOM 4873 C CA . ASP D 1 120 ? 3.043 -13.780 -15.127 1.00 45.74 120 ASP D CA 1
ATOM 4874 C C . ASP D 1 120 ? 4.006 -12.672 -15.546 1.00 48.84 120 ASP D C 1
ATOM 4875 O O . ASP D 1 120 ? 4.010 -11.592 -14.966 1.00 44.91 120 ASP D O 1
ATOM 4880 N N . GLY D 1 121 ? 4.800 -12.935 -16.580 1.00 53.97 121 GLY D N 1
ATOM 4881 C CA . GLY D 1 121 ? 5.668 -11.920 -17.154 1.00 48.39 121 GLY D CA 1
ATOM 4882 C C . GLY D 1 121 ? 6.702 -11.341 -16.207 1.00 52.24 121 GLY D C 1
ATOM 4883 O O . GLY D 1 121 ? 7.155 -10.211 -16.392 1.00 50.16 121 GLY D O 1
ATOM 4884 N N . GLY D 1 122 ? 7.068 -12.105 -15.183 1.00 51.04 122 GLY D N 1
ATOM 4885 C CA . GLY D 1 122 ? 8.042 -11.635 -14.219 1.00 42.35 122 GLY D CA 1
ATOM 4886 C C . GLY D 1 122 ? 7.371 -11.064 -12.984 1.00 45.57 122 GLY D C 1
ATOM 4887 O O . GLY D 1 122 ? 8.044 -10.648 -12.045 1.00 45.92 122 GLY D O 1
ATOM 4888 N N . ALA D 1 123 ? 6.042 -11.024 -12.990 1.00 46.59 123 ALA D N 1
ATOM 4889 C CA . ALA D 1 123 ? 5.279 -10.484 -11.863 1.00 43.68 123 ALA D CA 1
ATOM 4890 C C . ALA D 1 123 ? 5.497 -11.303 -10.592 1.00 47.14 123 ALA D C 1
ATOM 4891 O O . ALA D 1 123 ? 5.800 -12.487 -10.654 1.00 53.52 123 ALA D O 1
ATOM 4893 N N . ARG D 1 124 ? 5.339 -10.672 -9.436 1.00 50.63 124 ARG D N 1
ATOM 4894 C CA . ARG D 1 124 ? 5.483 -11.366 -8.161 1.00 53.42 124 ARG D CA 1
ATOM 4895 C C . ARG D 1 124 ? 4.108 -11.747 -7.637 1.00 57.01 124 ARG D C 1
ATOM 4896 O O . ARG D 1 124 ? 3.208 -10.914 -7.614 1.00 63.14 124 ARG D O 1
ATOM 4904 N N . PRO D 1 125 ? 3.930 -13.010 -7.229 1.00 60.16 125 PRO D N 1
ATOM 4905 C CA . PRO D 1 125 ? 2.613 -13.486 -6.801 1.00 64.15 125 PRO D CA 1
ATOM 4906 C C . PRO D 1 125 ? 2.410 -13.388 -5.290 1.00 57.87 125 PRO D C 1
ATOM 4907 O O . PRO D 1 125 ? 3.349 -13.079 -4.553 1.00 53.36 125 PRO D O 1
ATOM 4911 N N . GLY D 1 126 ? 1.186 -13.646 -4.841 1.00 56.62 126 GLY D N 1
ATOM 4912 C CA . GLY D 1 126 ? 0.900 -13.718 -3.421 1.00 54.38 126 GLY D CA 1
ATOM 4913 C C . GLY D 1 126 ? 1.372 -15.030 -2.822 1.00 56.31 126 GLY D C 1
ATOM 4914 O O . GLY D 1 126 ? 1.990 -15.844 -3.507 1.00 62.56 126 GLY D O 1
ATOM 4915 N N . THR D 1 127 ? 1.078 -15.241 -1.544 1.00 54.04 127 THR D N 1
ATOM 4916 C CA . THR D 1 127 ? 1.448 -16.485 -0.878 1.00 53.21 127 THR D CA 1
ATOM 4917 C C . THR D 1 127 ? 0.440 -17.572 -1.223 1.00 46.08 127 THR D C 1
ATOM 4918 O O . THR D 1 127 ? 0.722 -18.762 -1.092 1.00 55.35 127 THR D O 1
ATOM 4922 N N . THR D 1 128 ? -0.741 -17.150 -1.660 1.00 40.97 128 THR D N 1
ATOM 4923 C CA . THR D 1 128 ? -1.725 -18.077 -2.196 1.00 36.85 128 THR D CA 1
ATOM 4924 C C . THR D 1 128 ? -1.915 -17.783 -3.676 1.00 40.12 128 THR D C 1
ATOM 4925 O O . THR D 1 128 ? -2.276 -16.670 -4.060 1.00 40.72 128 THR D O 1
ATOM 4929 N N . VAL D 1 129 ? -1.657 -18.786 -4.504 1.00 37.78 129 VAL D N 1
ATOM 4930 C CA . VAL D 1 129 ? -1.888 -18.669 -5.933 1.00 33.45 129 VAL D CA 1
ATOM 4931 C C . VAL D 1 129 ? -2.934 -19.691 -6.353 1.00 31.99 129 VAL D C 1
ATOM 4932 O O . VAL D 1 129 ? -2.864 -20.855 -5.962 1.00 35.61 129 VAL D O 1
ATOM 4936 N N . THR D 1 130 ? -3.901 -19.255 -7.150 1.00 28.91 130 THR D N 1
ATOM 4937 C CA . THR D 1 130 ? -5.001 -20.121 -7.542 1.00 25.19 130 THR D CA 1
ATOM 4938 C C . THR D 1 130 ? -5.168 -20.113 -9.057 1.00 32.74 130 THR D C 1
ATOM 4939 O O . THR D 1 130 ? -5.132 -19.058 -9.689 1.00 35.93 130 THR D O 1
ATOM 4943 N N . HIS D 1 131 ? -5.352 -21.297 -9.633 1.00 37.46 131 HIS D N 1
ATOM 4944 C CA . HIS D 1 131 ? -5.514 -21.433 -11.074 1.00 35.17 131 HIS D CA 1
ATOM 4945 C C . HIS D 1 131 ? -6.687 -22.338 -11.417 1.00 36.74 131 HIS D C 1
ATOM 4946 O O . HIS D 1 131 ? -6.911 -23.357 -10.765 1.00 45.31 131 HIS D O 1
ATOM 4953 N N . GLU D 1 132 ? -7.438 -21.956 -12.443 1.00 37.53 132 GLU D N 1
ATOM 4954 C CA . GLU D 1 132 ? -8.497 -22.807 -12.961 1.00 38.64 132 GLU D CA 1
ATOM 4955 C C . GLU D 1 132 ? -8.039 -23.498 -14.236 1.00 40.52 132 GLU D C 1
ATOM 4956 O O . GLU D 1 132 ? -7.863 -22.860 -15.273 1.00 47.25 132 GLU D O 1
ATOM 4962 N N . ALA D 1 133 ? -7.848 -24.810 -14.152 1.00 34.28 133 ALA D N 1
ATOM 4963 C CA . ALA D 1 133 ? -7.338 -25.576 -15.278 1.00 28.47 133 ALA D CA 1
ATOM 4964 C C . ALA D 1 133 ? -8.339 -26.634 -15.720 1.00 33.85 133 ALA D C 1
ATOM 4965 O O . ALA D 1 133 ? -9.171 -27.083 -14.933 1.00 35.15 133 ALA D O 1
ATOM 4967 N N . ASN D 1 134 ? -8.249 -27.032 -16.984 1.00 33.87 134 ASN D N 1
ATOM 4968 C CA . ASN D 1 134 ? -9.121 -28.068 -17.515 1.00 33.98 134 ASN D CA 1
ATOM 4969 C C . ASN D 1 134 ? -8.384 -29.389 -17.672 1.00 39.04 134 ASN D C 1
ATOM 4970 O O . ASN D 1 134 ? -7.624 -29.581 -18.622 1.00 38.13 134 ASN D O 1
ATOM 4975 N N . VAL D 1 135 ? -8.614 -30.298 -16.732 1.00 36.57 135 VAL D N 1
ATOM 4976 C CA . VAL D 1 135 ? -8.030 -31.627 -16.794 1.00 30.53 135 VAL D CA 1
ATOM 4977 C C . VAL D 1 135 ? -8.682 -32.413 -17.924 1.00 31.35 135 VAL D C 1
ATOM 4978 O O . VAL D 1 135 ? -9.907 -32.418 -18.044 1.00 34.79 135 VAL D O 1
ATOM 4982 N N . PRO D 1 136 ? -7.861 -33.057 -18.770 1.00 28.47 136 PRO D N 1
ATOM 4983 C CA . PRO D 1 136 ? -8.355 -33.892 -19.870 1.00 28.21 136 PRO D CA 1
ATOM 4984 C C . PRO D 1 136 ? -9.414 -34.884 -19.398 1.00 31.07 136 PRO D C 1
ATOM 4985 O O . PRO D 1 136 ? -9.311 -35.407 -18.289 1.00 38.76 136 PRO D O 1
ATOM 4989 N N . THR D 1 137 ? -10.417 -35.135 -20.232 1.00 34.33 137 THR D N 1
ATOM 4990 C CA . THR D 1 137 ? -11.526 -35.999 -19.849 1.00 34.10 137 THR D CA 1
ATOM 4991 C C . THR D 1 137 ? -11.439 -37.355 -20.535 1.00 36.13 137 THR D C 1
ATOM 4992 O O . THR D 1 137 ? -12.398 -38.126 -20.534 1.00 39.75 137 THR D O 1
ATOM 4996 N N . ASP D 1 138 ? -10.279 -37.641 -21.114 1.00 38.89 138 ASP D N 1
ATOM 4997 C CA . ASP D 1 138 ? -10.078 -38.869 -21.873 1.00 41.42 138 ASP D CA 1
ATOM 4998 C C . ASP D 1 138 ? -9.118 -39.825 -21.169 1.00 39.02 138 ASP D C 1
ATOM 4999 O O . ASP D 1 138 ? -8.643 -40.793 -21.764 1.00 41.10 138 ASP D O 1
ATOM 5004 N N . ARG D 1 139 ? -8.839 -39.547 -19.900 1.00 39.03 139 ARG D N 1
ATOM 5005 C CA . ARG D 1 139 ? -7.980 -40.410 -19.098 1.00 31.43 139 ARG D CA 1
ATOM 5006 C C . ARG D 1 139 ? -8.718 -40.852 -17.843 1.00 35.10 139 ARG D C 1
ATOM 5007 O O . ARG D 1 139 ? -9.663 -40.197 -17.405 1.00 40.20 139 ARG D O 1
ATOM 5015 N N . SER D 1 140 ? -8.285 -41.966 -17.266 1.00 34.77 140 SER D N 1
ATOM 5016 C CA . SER D 1 140 ? -8.957 -42.518 -16.099 1.00 31.28 140 SER D CA 1
ATOM 5017 C C . SER D 1 140 ? -7.999 -43.305 -15.221 1.00 33.01 140 SER D C 1
ATOM 5018 O O . SER D 1 140 ? -6.999 -43.840 -15.699 1.00 35.08 140 SER D O 1
ATOM 5021 N N . GLY D 1 141 ? -8.312 -43.377 -13.933 1.00 28.21 141 GLY D N 1
ATOM 5022 C CA . GLY D 1 141 ? -7.500 -44.138 -13.007 1.00 26.83 141 GLY D CA 1
ATOM 5023 C C . GLY D 1 141 ? -6.286 -43.363 -12.543 1.00 24.80 141 GLY D C 1
ATOM 5024 O O . GLY D 1 141 ? -6.296 -42.133 -12.507 1.00 28.18 141 GLY D O 1
ATOM 5025 N N . TYR D 1 142 ? -5.234 -44.093 -12.190 1.00 21.48 142 TYR D N 1
ATOM 5026 C CA . TYR D 1 142 ? -4.018 -43.491 -11.664 1.00 22.58 142 TYR D CA 1
ATOM 5027 C C . TYR D 1 142 ? -3.273 -42.683 -12.721 1.00 21.74 142 TYR D C 1
ATOM 5028 O O . TYR D 1 142 ? -2.813 -43.224 -13.725 1.00 24.69 142 TYR D O 1
ATOM 5037 N N . HIS D 1 143 ? -3.162 -41.382 -12.481 1.00 23.01 143 HIS D N 1
ATOM 5038 C CA . HIS D 1 143 ? -2.356 -40.509 -13.322 1.00 25.45 143 HIS D CA 1
ATOM 5039 C C . HIS D 1 143 ? -1.537 -39.556 -12.465 1.00 20.81 143 HIS D C 1
ATOM 5040 O O . HIS D 1 143 ? -1.802 -39.395 -11.275 1.00 20.97 143 HIS D O 1
ATOM 5047 N N . LEU D 1 144 ? -0.536 -38.929 -13.072 1.00 23.84 144 LEU D N 1
ATOM 5048 C CA . LEU D 1 144 ? 0.225 -37.891 -12.394 1.00 23.41 144 LEU D CA 1
ATOM 5049 C C . LEU D 1 144 ? -0.023 -36.534 -13.026 1.00 23.42 144 LEU D C 1
ATOM 5050 O O . LEU D 1 144 ? 0.003 -36.393 -14.248 1.00 28.92 144 LEU D O 1
ATOM 5055 N N . ILE D 1 145 ? -0.265 -35.535 -12.187 1.00 20.30 145 ILE D N 1
ATOM 5056 C CA . ILE D 1 145 ? -0.232 -34.154 -12.634 1.00 22.13 145 ILE D CA 1
ATOM 5057 C C . ILE D 1 145 ? 1.047 -33.514 -12.119 1.00 20.62 145 ILE D C 1
ATOM 5058 O O . ILE D 1 145 ? 1.362 -33.604 -10.934 1.00 21.64 145 ILE D O 1
ATOM 5063 N N . LEU D 1 146 ? 1.787 -32.872 -13.015 1.00 20.51 146 LEU D N 1
ATOM 5064 C CA . LEU D 1 146 ? 3.023 -32.213 -12.631 1.00 18.42 146 LEU D CA 1
ATOM 5065 C C . LEU D 1 146 ? 2.846 -30.708 -12.686 1.00 22.37 146 LEU D C 1
ATOM 5066 O O . LEU D 1 146 ? 2.735 -30.123 -13.762 1.00 27.66 146 LEU D O 1
ATOM 5071 N N . ALA D 1 147 ? 2.817 -30.085 -11.515 1.00 25.68 147 ALA D N 1
ATOM 5072 C CA . ALA D 1 147 ? 2.737 -28.638 -11.431 1.00 21.85 147 ALA D CA 1
ATOM 5073 C C . ALA D 1 147 ? 4.145 -28.078 -11.344 1.00 27.72 147 ALA D C 1
ATOM 5074 O O . ALA D 1 147 ? 4.936 -28.493 -10.497 1.00 29.01 147 ALA D O 1
ATOM 5076 N N . VAL D 1 148 ? 4.454 -27.128 -12.218 1.00 30.70 148 VAL D N 1
ATOM 5077 C CA . VAL D 1 148 ? 5.790 -26.556 -12.267 1.00 28.86 148 VAL D CA 1
ATOM 5078 C C . VAL D 1 148 ? 5.726 -25.052 -12.061 1.00 28.95 148 VAL D C 1
ATOM 5079 O O . VAL D 1 148 ? 4.899 -24.365 -12.660 1.00 28.56 148 VAL D O 1
ATOM 5083 N N . TRP D 1 149 ? 6.607 -24.548 -11.206 1.00 34.12 149 TRP D N 1
ATOM 5084 C CA . TRP D 1 149 ? 6.669 -23.125 -10.920 1.00 28.45 149 TRP D CA 1
ATOM 5085 C C . TRP D 1 149 ? 8.010 -22.571 -11.377 1.00 30.89 149 TRP D C 1
ATOM 5086 O O . TRP D 1 149 ? 9.033 -22.802 -10.737 1.00 30.89 149 TRP D O 1
ATOM 5097 N N . GLU D 1 150 ? 7.999 -21.828 -12.478 1.00 34.20 150 GLU D N 1
ATOM 5098 C CA . GLU D 1 150 ? 9.232 -21.303 -13.049 1.00 33.47 150 GLU D CA 1
ATOM 5099 C C . GLU D 1 150 ? 9.581 -19.968 -12.409 1.00 37.02 150 GLU D C 1
ATOM 5100 O O . GLU D 1 150 ? 8.818 -19.006 -12.501 1.00 40.23 150 GLU D O 1
ATOM 5106 N N . ILE D 1 151 ? 10.740 -19.914 -11.765 1.00 33.78 151 ILE D N 1
ATOM 5107 C CA . ILE D 1 151 ? 11.164 -18.701 -11.081 1.00 32.05 151 ILE D CA 1
ATOM 5108 C C . ILE D 1 151 ? 11.850 -17.743 -12.042 1.00 34.09 151 ILE D C 1
ATOM 5109 O O . ILE D 1 151 ? 12.748 -18.127 -12.786 1.00 36.40 151 ILE D O 1
ATOM 5114 N N . ALA D 1 152 ? 11.392 -16.498 -12.037 1.00 43.66 152 ALA D N 1
ATOM 5115 C CA . ALA D 1 152 ? 11.930 -15.469 -12.914 1.00 41.67 152 ALA D CA 1
ATOM 5116 C C . ALA D 1 152 ? 13.350 -15.099 -12.502 1.00 34.85 152 ALA D C 1
ATOM 5117 O O . ALA D 1 152 ? 14.218 -14.897 -13.350 1.00 39.07 152 ALA D O 1
ATOM 5119 N N . ASP D 1 153 ? 13.578 -15.012 -11.193 1.00 36.47 153 ASP D N 1
ATOM 5120 C CA . ASP D 1 153 ? 14.824 -14.463 -10.673 1.00 36.12 153 ASP D CA 1
ATOM 5121 C C . ASP D 1 153 ? 15.998 -15.401 -10.919 1.00 32.48 153 ASP D C 1
ATOM 5122 O O . ASP D 1 153 ? 16.982 -15.036 -11.562 1.00 31.31 153 ASP D O 1
ATOM 5127 N N . THR D 1 154 ? 15.875 -16.615 -10.396 1.00 32.12 154 THR D N 1
ATOM 5128 C CA . THR D 1 154 ? 16.854 -17.677 -10.593 1.00 29.74 154 THR D CA 1
ATOM 5129 C C . THR D 1 154 ? 16.498 -18.518 -11.807 1.00 35.36 154 THR D C 1
ATOM 5130 O O . THR D 1 154 ? 15.342 -18.559 -12.216 1.00 43.23 154 THR D O 1
ATOM 5134 N N . GLY D 1 155 ? 17.487 -19.180 -12.397 1.00 34.42 155 GLY D N 1
ATOM 5135 C CA . GLY D 1 155 ? 17.218 -20.097 -13.490 1.00 39.84 155 GLY D CA 1
ATOM 5136 C C . GLY D 1 155 ? 16.591 -21.400 -13.008 1.00 37.39 155 GLY D C 1
ATOM 5137 O O . GLY D 1 155 ? 16.755 -22.445 -13.637 1.00 40.48 155 GLY D O 1
ATOM 5138 N N . ASN D 1 156 ? 15.872 -21.338 -11.890 1.00 34.75 156 ASN D N 1
ATOM 5139 C CA . ASN D 1 156 ? 15.349 -22.530 -11.230 1.00 33.64 156 ASN D CA 1
ATOM 5140 C C . ASN D 1 156 ? 13.829 -22.638 -11.270 1.00 31.14 156 ASN D C 1
ATOM 5141 O O . ASN D 1 156 ? 13.129 -21.666 -11.554 1.00 35.21 156 ASN D O 1
ATOM 5146 N N . ALA D 1 157 ? 13.329 -23.835 -10.981 1.00 28.83 157 ALA D N 1
ATOM 5147 C CA . ALA D 1 157 ? 11.896 -24.083 -10.930 1.00 32.27 157 ALA D CA 1
ATOM 5148 C C . ALA D 1 157 ? 11.557 -25.081 -9.831 1.00 30.62 157 ALA D C 1
ATOM 5149 O O . ALA D 1 157 ? 12.394 -25.893 -9.436 1.00 30.11 157 ALA D O 1
ATOM 5151 N N . PHE D 1 158 ? 10.325 -25.013 -9.339 1.00 28.75 158 PHE D N 1
ATOM 5152 C CA . PHE D 1 158 ? 9.854 -25.943 -8.323 1.00 27.34 158 PHE D CA 1
ATOM 5153 C C . PHE D 1 158 ? 8.884 -26.947 -8.929 1.00 25.94 158 PHE D C 1
ATOM 5154 O O . PHE D 1 158 ? 7.947 -26.572 -9.633 1.00 26.25 158 PHE D O 1
ATOM 5162 N N . TYR D 1 159 ? 9.114 -28.226 -8.657 1.00 27.78 159 TYR D N 1
ATOM 5163 C CA . TYR D 1 159 ? 8.339 -29.283 -9.290 1.00 26.79 159 TYR D CA 1
ATOM 5164 C C . TYR D 1 159 ? 7.440 -29.983 -8.279 1.00 24.90 159 TYR D C 1
ATOM 5165 O O . TYR D 1 159 ? 7.912 -30.508 -7.271 1.00 29.74 159 TYR D O 1
ATOM 5174 N N . GLN D 1 160 ? 6.141 -29.986 -8.558 1.00 24.74 160 GLN D N 1
ATOM 5175 C CA . GLN D 1 160 ? 5.166 -30.545 -7.631 1.00 22.97 160 GLN D CA 1
ATOM 5176 C C . GLN D 1 160 ? 4.305 -31.616 -8.290 1.00 21.83 160 GLN D C 1
ATOM 5177 O O . GLN D 1 160 ? 3.334 -31.313 -8.982 1.00 25.12 160 GLN D O 1
ATOM 5183 N N . VAL D 1 161 ? 4.675 -32.872 -8.067 1.00 17.96 161 VAL D N 1
ATOM 5184 C CA . VAL D 1 161 ? 3.911 -34.009 -8.560 1.00 18.80 161 VAL D CA 1
ATOM 5185 C C . VAL D 1 161 ? 2.690 -34.276 -7.685 1.00 20.36 161 VAL D C 1
ATOM 5186 O O . VAL D 1 161 ? 2.780 -34.255 -6.459 1.00 23.25 161 VAL D O 1
ATOM 5190 N N . ILE D 1 162 ? 1.549 -34.525 -8.320 1.00 22.79 162 ILE D N 1
ATOM 5191 C CA . ILE D 1 162 ? 0.341 -34.893 -7.596 1.00 16.83 162 ILE D CA 1
ATOM 5192 C C . ILE D 1 162 ? -0.143 -36.263 -8.053 1.00 18.47 162 ILE D C 1
ATOM 5193 O O . ILE D 1 162 ? -0.399 -36.481 -9.236 1.00 23.15 162 ILE D O 1
ATOM 5198 N N . ASP D 1 163 ? -0.267 -37.184 -7.104 1.00 21.97 163 ASP D N 1
ATOM 5199 C CA . ASP D 1 163 ? -0.768 -38.519 -7.396 1.00 19.20 163 ASP D CA 1
ATOM 5200 C C . ASP D 1 163 ? -2.287 -38.479 -7.384 1.00 17.39 163 ASP D C 1
ATOM 5201 O O . ASP D 1 163 ? -2.896 -38.277 -6.336 1.00 22.33 163 ASP D O 1
ATOM 5206 N N . VAL D 1 164 ? -2.902 -38.658 -8.548 1.00 18.55 164 VAL D N 1
ATOM 5207 C CA . VAL D 1 164 ? -4.351 -38.534 -8.641 1.00 16.38 164 VAL D CA 1
ATOM 5208 C C . VAL D 1 164 ? -5.055 -39.814 -9.085 1.00 19.17 164 VAL D C 1
ATOM 5209 O O . VAL D 1 164 ? -4.516 -40.612 -9.854 1.00 23.47 164 VAL D O 1
ATOM 5213 N N . ASN D 1 165 ? -6.255 -40.013 -8.550 1.00 16.95 165 ASN D N 1
ATOM 5214 C CA . ASN D 1 165 ? -7.161 -41.043 -9.033 1.00 15.83 165 ASN D CA 1
ATOM 5215 C C . ASN D 1 165 ? -8.238 -40.370 -9.872 1.00 22.33 165 ASN D C 1
ATOM 5216 O O . ASN D 1 165 ? -9.178 -39.783 -9.337 1.00 27.46 165 ASN D O 1
ATOM 5221 N N . LEU D 1 166 ? -8.094 -40.458 -11.189 1.00 24.82 166 LEU D N 1
ATOM 5222 C CA . LEU D 1 166 ? -8.901 -39.657 -12.102 1.00 24.53 166 LEU D CA 1
ATOM 5223 C C . LEU D 1 166 ? -10.199 -40.354 -12.499 1.00 23.99 166 LEU D C 1
ATOM 5224 O O . LEU D 1 166 ? -10.225 -41.565 -12.711 1.00 29.64 166 LEU D O 1
ATOM 5229 N N . LEU D 1 167 ? -11.273 -39.576 -12.600 1.00 27.36 167 LEU D N 1
ATOM 5230 C CA . LEU D 1 167 ? -12.590 -40.113 -12.924 1.00 26.56 167 LEU D CA 1
ATOM 5231 C C . LEU D 1 167 ? -13.207 -39.396 -14.121 1.00 26.66 167 LEU D C 1
ATOM 5232 O O . LEU D 1 167 ? -13.455 -38.192 -14.078 1.00 31.40 16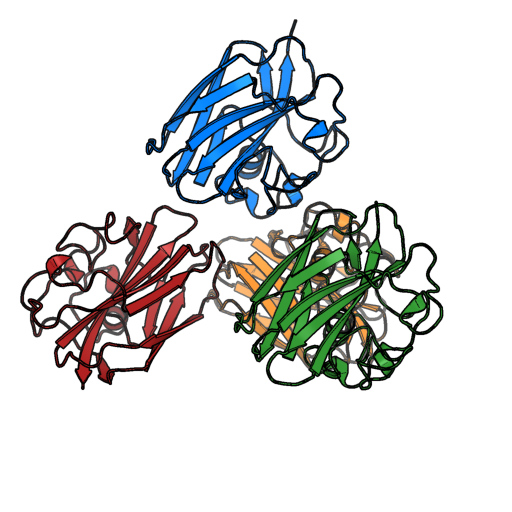7 LEU D O 1
ATOM 5237 N N . ASN D 1 168 ? -13.449 -40.152 -15.188 1.00 30.67 168 ASN D N 1
ATOM 5238 C CA . ASN D 1 168 ? -14.082 -39.625 -16.392 1.00 28.78 168 ASN D CA 1
ATOM 5239 C C . ASN D 1 168 ? -15.100 -40.598 -16.976 1.00 28.58 168 ASN D C 1
ATOM 5240 O O . ASN D 1 168 ? -15.318 -41.681 -16.435 1.00 38.20 168 ASN D O 1
#

Solvent-accessible surface area: 26572 Å² total; per-residue (Å²): 14,0,30,0,56,52,8,17,0,5,3,43,19,4,109,101,54,64,5,85,42,3,2,19,0,60,110,46,6,39,10,1,42,3,102,2,32,6,21,156,118,21,8,39,73,18,73,0,5,0,2,43,105,32,34,0,3,21,46,10,57,62,114,43,1,106,75,32,80,22,97,17,13,104,22,70,0,71,0,64,0,61,1,27,49,20,0,98,25,0,11,0,2,3,0,90,133,77,23,72,31,92,72,64,6,25,41,72,13,0,47,77,129,29,41,49,80,83,91,28,72,30,58,147,27,47,72,76,16,73,4,102,2,86,0,26,88,80,12,71,29,39,4,1,0,0,0,1,0,6,11,47,119,61,63,38,0,2,1,2,6,0,2,0,55,3,81,28,195,21,0,19,0,44,40,7,2,0,5,6,18,1,3,78,16,5,4,4,55,122,1,27,23,1,51,95,5,0,28,5,1,25,5,112,4,34,9,41,162,120,16,6,71,70,21,83,0,6,0,2,35,88,10,99,24,3,12,68,10,61,64,115,48,1,64,51,3,41,28,97,21,18,90,24,71,0,70,0,71,3,13,15,8,51,32,0,100,27,0,10,0,2,1,0,90,147,77,20,66,33,92,70,66,8,24,44,66,14,1,49,69,128,33,48,52,79,83,99,26,72,31,58,109,22,30,26,69,14,74,4,104,1,98,2,28,97,82,18,69,29,39,3,2,0,0,0,0,0,5,11,24,143,88,55,56,0,5,1,0,6,0,1,0,49,2,76,115,63,0,26,0,47,43,8,1,0,5,4,20,2,2,113,22,15,3,4,59,124,2,29,80,0,61,167,62,6,42,16,1,45,5,100,2,30,8,22,160,117,22,10,72,73,16,72,0,4,0,3,40,103,29,95,26,3,14,75,8,58,62,116,52,2,59,52,3,29,21,94,19,20,66,22,70,0,66,0,88,3,76,34,25,50,22,0,96,24,1,9,1,2,3,0,88,141,77,24,69,34,92,63,65,7,26,39,73,16,0,50,68,128,28,42,49,78,90,90,31,72,29,57,168,26,46,86,76,15,68,9,100,0,98,2,27,96,76,22,73,27,40,4,1,0,0,0,1,0,6,10,47,109,62,66,38,0,3,1,2,5,0,2,0,52,3,92,85,69,0,17,0,48,50,9,18,0,5,3,39,18,4,112,94,52,70,5,86,124,2,28,93,2,55,166,88,4,37,12,1,47,4,98,4,36,10,38,167,95,21,8,70,73,18,82,0,7,0,2,42,104,51,102,32,3,22,73,10,58,62,114,53,1,107,72,35,81,22,101,19,19,96,21,70,0,68,0,96,4,56,13,31,61,24,0,94,26,1,10,1,2,2,0,88,129,76,19,63,35,93,73,60,8,22,44,72,12,1,44,70,127,33,43,50,80,89,98,28,71,33,56,123,24,22,27,77,15,71,6,96,1,96,3,30,94,81,15,72,28,39,4,1,0,1,0,0,0,6,8,21,28,48,40,42,0,4,1,2,6,0,2,0,54,2,88,87

Nearest PDB structures (foldseek):
  5wsz-assembly4_D  TM=1.003E+00  e=5.066E-37  Bacillus thuringiensis serovar kurstaki
  8rry-assembly1_A  TM=9.931E-01  e=1.008E-29  Serratia marcescens
  2ben-assembly2_B  TM=9.925E-01  e=1.059E-27  Serratia marcescens
  6t5z-assembly3_C  TM=9.758E-01  e=3.510E-25  Photorhabdus laumondii subsp. laumondii TTO1
  5ftz-assembly1_A-2  TM=9.706E-01  e=1.490E-23  Streptomyces lividans 1326

CATH classification: 2.70.50.50

Radius of gyration: 27.23 Å; Cα contacts (8 Å, |Δi|>4): 1835; chains: 4; bounding box: 70×76×56 Å

B-factor: mean 31.12, std 10.65, range [12.56, 98.05]